Protein AF-0000000081377589 (afdb_homodimer)

Solvent-accessible surface area (backbone atoms only — not comparable to full-atom values): 26697 Å² total; per-residue (Å²): 128,76,52,62,68,50,39,53,47,36,34,73,75,68,68,47,82,80,64,50,75,42,53,38,60,86,53,81,83,32,74,65,50,50,52,49,52,52,48,37,73,72,57,66,43,64,40,82,42,102,36,63,66,48,84,96,34,46,36,56,47,52,47,50,46,39,34,53,46,57,73,75,43,95,51,70,62,49,71,51,65,42,92,39,46,50,68,24,62,34,55,42,48,47,54,52,51,74,48,65,85,53,66,35,34,43,36,19,30,60,44,50,51,73,42,40,54,54,81,85,44,97,64,32,26,92,64,28,62,50,38,32,30,81,84,17,26,32,50,46,23,37,46,68,52,34,36,36,26,21,41,61,44,35,46,48,46,38,74,44,46,91,43,50,34,72,49,70,43,44,35,57,24,56,30,32,62,42,68,16,34,60,55,42,75,38,72,40,64,45,45,56,32,42,55,92,38,94,82,26,51,41,52,31,35,72,70,70,42,67,46,26,21,43,25,24,76,91,64,69,16,39,70,65,31,91,75,38,47,64,59,48,44,72,52,34,42,71,56,91,60,39,52,73,67,55,85,112,127,74,54,62,68,50,39,53,47,35,34,72,75,69,69,46,83,78,63,50,73,42,53,37,61,86,53,82,83,32,74,64,49,49,51,50,51,54,48,37,73,72,60,66,44,63,40,81,42,102,36,63,66,48,82,97,35,46,35,57,47,51,46,51,46,38,32,52,48,56,72,72,43,94,51,70,61,50,70,51,66,41,92,40,46,51,67,24,62,34,54,42,49,48,56,52,53,73,48,66,84,52,65,34,33,42,34,17,28,60,45,50,53,73,42,38,53,53,82,86,45,96,63,32,26,92,66,28,60,50,36,32,31,80,84,17,26,31,51,46,24,38,46,69,53,34,37,38,28,21,40,63,45,34,44,49,46,39,74,44,45,92,46,50,34,70,49,70,43,44,37,58,22,55,29,32,62,41,69,16,34,61,54,42,76,40,71,40,63,44,43,57,32,41,56,90,38,92,81,28,49,40,53,29,34,73,70,69,47,65,46,26,19,42,26,23,77,90,63,69,17,38,70,65,30,91,76,38,47,64,58,50,43,72,50,35,42,70,57,91,59,38,53,73,69,55,85,111

Nearest PDB structures (foldseek):
  7jhm-assembly2_B  TM=7.460E-01  e=6.209E-10  Homo sapiens
  7jhn-assembly1_A  TM=7.209E-01  e=1.309E-09  Homo sapiens
  6wmn-assembly1_A  TM=7.840E-01  e=8.449E-09  Homo sapiens
  7jho-assembly2_B  TM=7.139E-01  e=2.291E-09  Homo sapiens
  6wmn-assembly1_B  TM=7.165E-01  e=4.008E-09  Homo sapiens

Radius of gyration: 27.01 Å; Cα contacts (8 Å, |Δi|>4): 886; chains: 2; bounding box: 54×80×61 Å

pLDDT: mean 89.92, std 9.1, range [55.53, 98.81]

Structure (mmCIF, N/CA/C/O backbone):
data_AF-0000000081377589-model_v1
#
loop_
_entity.id
_entity.type
_entity.pdbx_description
1 polymer Hexosyltransferase
#
loop_
_atom_site.group_PDB
_atom_site.id
_atom_site.type_symbol
_atom_site.label_atom_id
_atom_site.label_alt_id
_atom_site.label_comp_id
_atom_site.label_asym_id
_atom_site.label_entity_id
_atom_site.label_seq_id
_atom_site.pdbx_PDB_ins_code
_atom_site.Cartn_x
_atom_site.Cartn_y
_atom_site.Cartn_z
_atom_site.occupancy
_atom_site.B_iso_or_equiv
_atom_site.auth_seq_id
_atom_site.auth_comp_id
_atom_site.auth_asym_id
_atom_site.auth_atom_id
_atom_site.pdbx_PDB_model_num
ATOM 1 N N . MET A 1 1 ? -2.805 32.844 13.609 1 73.12 1 MET A N 1
ATOM 2 C CA . MET A 1 1 ? -3.02 32.562 12.188 1 73.12 1 MET A CA 1
ATOM 3 C C . MET A 1 1 ? -3.439 33.812 11.445 1 73.12 1 MET A C 1
ATOM 5 O O . MET A 1 1 ? -4.215 34.625 11.961 1 73.12 1 MET A O 1
ATOM 9 N N . PRO A 1 2 ? -2.707 34.125 10.359 1 75.12 2 PRO A N 1
ATOM 10 C CA . PRO A 1 2 ? -3.193 35.281 9.562 1 75.12 2 PRO A CA 1
ATOM 11 C C . PRO A 1 2 ? -4.672 35.156 9.203 1 75.12 2 PRO A C 1
ATOM 13 O O . PRO A 1 2 ? -5.184 34.031 9.062 1 75.12 2 PRO A O 1
ATOM 16 N N . GLN A 1 3 ? -5.391 36.281 9.195 1 77.44 3 GLN A N 1
ATOM 17 C CA . GLN A 1 3 ? -6.801 36.312 8.828 1 77.44 3 GLN A CA 1
ATOM 18 C C . GLN A 1 3 ? -7.09 37.406 7.816 1 77.44 3 GLN A C 1
ATOM 20 O O . GLN A 1 3 ? -6.285 38.312 7.641 1 77.44 3 GLN A O 1
ATOM 25 N N . GLY A 1 4 ? -8.172 37.25 7.137 1 80.25 4 GLY A N 1
ATOM 26 C CA . GLY A 1 4 ? -8.617 38.312 6.23 1 80.25 4 GLY A CA 1
ATOM 27 C C . GLY A 1 4 ? -7.551 38.719 5.234 1 80.25 4 GLY A C 1
ATOM 28 O O . GLY A 1 4 ? -7.027 37.906 4.488 1 80.25 4 GLY A O 1
ATOM 29 N N . ASP A 1 5 ? -7.211 39.938 5.383 1 83.88 5 ASP A N 1
ATOM 30 C CA . ASP A 1 5 ? -6.273 40.531 4.434 1 83.88 5 ASP A CA 1
ATOM 31 C C . ASP A 1 5 ? -4.898 39.875 4.535 1 83.88 5 ASP A C 1
ATOM 33 O O . ASP A 1 5 ? -4.195 39.75 3.531 1 83.88 5 ASP A O 1
ATOM 37 N N . ALA A 1 6 ? -4.547 39.5 5.699 1 85.19 6 ALA A N 1
ATOM 38 C CA . ALA A 1 6 ? -3.248 38.844 5.902 1 85.19 6 ALA A CA 1
ATOM 39 C C . ALA A 1 6 ? -3.18 37.5 5.199 1 85.19 6 ALA A C 1
ATOM 41 O O . ALA A 1 6 ? -2.129 37.125 4.688 1 85.19 6 ALA A O 1
ATOM 42 N N . LEU A 1 7 ? -4.293 36.812 5.137 1 89.38 7 LEU A N 1
ATOM 43 C CA . LEU A 1 7 ? -4.355 35.531 4.445 1 89.38 7 LEU A CA 1
ATOM 44 C C . LEU A 1 7 ? -4.191 35.719 2.939 1 89.38 7 LEU A C 1
ATOM 46 O O . LEU A 1 7 ? -3.477 34.938 2.289 1 89.38 7 LEU A O 1
ATOM 50 N N . GLN A 1 8 ? -4.836 36.688 2.438 1 89.44 8 GLN A N 1
ATOM 51 C CA . GLN A 1 8 ? -4.723 37 1.015 1 89.44 8 GLN A CA 1
ATOM 52 C C . GLN A 1 8 ? -3.301 37.406 0.648 1 89.44 8 GLN A C 1
ATOM 54 O O . GLN A 1 8 ? -2.791 37.031 -0.406 1 89.44 8 GLN A O 1
ATOM 59 N N . LYS A 1 9 ? -2.762 38.25 1.524 1 90.25 9 LYS A N 1
ATOM 60 C CA . LYS A 1 9 ? -1.383 38.656 1.308 1 90.25 9 LYS A CA 1
ATOM 61 C C . LYS A 1 9 ? -0.431 37.469 1.309 1 90.25 9 LYS A C 1
ATOM 63 O O . LYS A 1 9 ? 0.491 37.406 0.493 1 90.25 9 LYS A O 1
ATOM 68 N N . LEU A 1 10 ? -0.621 36.531 2.219 1 91.5 10 LEU A N 1
ATOM 69 C CA . LEU A 1 10 ? 0.179 35.312 2.295 1 91.5 10 LEU A CA 1
ATOM 70 C C . LEU A 1 10 ? 0.095 34.531 0.991 1 91.5 10 LEU A C 1
ATOM 72 O O . LEU A 1 10 ? 1.111 34.031 0.483 1 91.5 10 LEU A O 1
ATOM 76 N N . GLU A 1 11 ? -1.062 34.406 0.425 1 92.38 11 GLU A N 1
ATOM 77 C CA . GLU A 1 11 ? -1.281 33.688 -0.829 1 92.38 11 GLU A CA 1
ATOM 78 C C . GLU A 1 11 ? -0.577 34.375 -1.99 1 92.38 11 GLU A C 1
ATOM 80 O O . GLU A 1 11 ? 0.111 33.719 -2.783 1 92.38 11 GLU A O 1
ATOM 85 N N . HIS A 1 12 ? -0.635 35.656 -2.047 1 91.94 12 HIS A N 1
ATOM 86 C CA . HIS A 1 12 ? -0.124 36.406 -3.182 1 91.94 12 HIS A CA 1
ATOM 87 C C . HIS A 1 12 ? 1.391 36.562 -3.102 1 91.94 12 HIS A C 1
ATOM 89 O O . HIS A 1 12 ? 2.086 36.469 -4.113 1 91.94 12 HIS A O 1
ATOM 95 N N . GLU A 1 13 ? 1.855 36.812 -1.9 1 90.5 13 GLU A N 1
ATOM 96 C CA . GLU A 1 13 ? 3.268 37.156 -1.766 1 90.5 13 GLU A CA 1
ATOM 97 C C . GLU A 1 13 ? 4.117 35.906 -1.509 1 90.5 13 GLU A C 1
ATOM 99 O O . GLU A 1 13 ? 5.285 35.844 -1.9 1 90.5 13 GLU A O 1
ATOM 104 N N . LYS A 1 14 ? 3.549 34.938 -0.843 1 92 14 LYS A N 1
ATOM 105 C CA . LYS A 1 14 ? 4.371 33.812 -0.405 1 92 14 LYS A CA 1
ATOM 106 C C . LYS A 1 14 ? 3.91 32.5 -1.055 1 92 14 LYS A C 1
ATOM 108 O O . LYS A 1 14 ? 4.594 31.484 -0.958 1 92 14 LYS A O 1
ATOM 113 N N . GLY A 1 15 ? 2.727 32.5 -1.699 1 92.88 15 GLY A N 1
ATOM 114 C CA . GLY A 1 15 ? 2.211 31.297 -2.324 1 92.88 15 GLY A CA 1
ATOM 115 C C . GLY A 1 15 ? 1.724 30.266 -1.321 1 92.88 15 GLY A C 1
ATOM 116 O O . GLY A 1 15 ? 1.8 29.062 -1.573 1 92.88 15 GLY A O 1
ATOM 117 N N . ILE A 1 16 ? 1.358 30.719 -0.161 1 94.94 16 ILE A N 1
ATOM 118 C CA . ILE A 1 16 ? 0.86 29.828 0.888 1 94.94 16 ILE A CA 1
ATOM 119 C C . ILE A 1 16 ? -0.647 30.016 1.047 1 94.94 16 ILE A C 1
ATOM 121 O O . ILE A 1 16 ? -1.115 31.125 1.325 1 94.94 16 ILE A O 1
ATOM 125 N N . VAL A 1 17 ? -1.394 29 0.816 1 95.62 17 VAL A N 1
ATOM 126 C CA . VAL A 1 17 ? -2.844 29.016 0.984 1 95.62 17 VAL A CA 1
ATOM 127 C C . VAL A 1 17 ? -3.227 28.234 2.238 1 95.62 17 VAL A C 1
ATOM 129 O O . VAL A 1 17 ? -2.807 27.094 2.414 1 95.62 17 VAL A O 1
ATOM 132 N N . ILE A 1 18 ? -3.965 28.812 3.16 1 95.69 18 ILE A N 1
ATOM 133 C CA . ILE A 1 18 ? -4.434 28.172 4.383 1 95.69 18 ILE A CA 1
ATOM 134 C C . ILE A 1 18 ? -5.961 28.172 4.41 1 95.69 18 ILE A C 1
ATOM 136 O O . ILE A 1 18 ? -6.594 29.203 4.215 1 95.69 18 ILE A O 1
ATOM 140 N N . ARG A 1 19 ? -6.531 27.031 4.559 1 95.75 19 ARG A N 1
ATOM 141 C CA . ARG A 1 19 ? -7.98 26.906 4.664 1 95.75 19 ARG A CA 1
ATOM 142 C C . ARG A 1 19 ? -8.367 25.906 5.762 1 95.75 19 ARG A C 1
ATOM 144 O O . ARG A 1 19 ? -7.648 24.938 6 1 95.75 19 ARG A O 1
ATOM 151 N N . PHE A 1 20 ? -9.484 26.188 6.438 1 94.75 20 PHE A N 1
ATOM 152 C CA . PHE A 1 20 ? -10.117 25.203 7.297 1 94.75 20 PHE A CA 1
ATOM 153 C C . PHE A 1 20 ? -11 24.266 6.48 1 94.75 20 PHE A C 1
ATOM 155 O O . PHE A 1 20 ? -11.906 24.719 5.777 1 94.75 20 PHE A O 1
ATOM 162 N N . MET A 1 21 ? -10.719 23 6.512 1 94 21 MET A N 1
ATOM 163 C CA . MET A 1 21 ? -11.516 22.047 5.734 1 94 21 MET A CA 1
ATOM 164 C C . MET A 1 21 ? -12.688 21.516 6.559 1 94 21 MET A C 1
ATOM 166 O O . MET A 1 21 ? -12.508 21.125 7.711 1 94 21 MET A O 1
ATOM 170 N N . ILE A 1 22 ? -13.859 21.578 5.984 1 91.75 22 ILE A N 1
ATOM 171 C CA . ILE A 1 22 ? -15.039 21.141 6.715 1 91.75 22 ILE A CA 1
ATOM 172 C C . ILE A 1 22 ? -16.062 20.562 5.742 1 91.75 22 ILE A C 1
ATOM 174 O O . ILE A 1 22 ? -16.234 21.078 4.637 1 91.75 22 ILE A O 1
ATOM 178 N N . GLY A 1 23 ? -16.609 19.453 6.133 1 90.25 23 GLY A N 1
ATOM 179 C CA . GLY A 1 23 ? -17.703 18.859 5.379 1 90.25 23 GLY A CA 1
ATOM 180 C C . GLY A 1 23 ? -19.062 19.406 5.762 1 90.25 23 GLY A C 1
ATOM 181 O O . GLY A 1 23 ? -19.188 20.594 6.098 1 90.25 23 GLY A O 1
ATOM 182 N N . HIS A 1 24 ? -20.109 18.625 5.535 1 86.94 24 HIS A N 1
ATOM 183 C CA . HIS A 1 24 ? -21.453 19.047 5.887 1 86.94 24 HIS A CA 1
ATOM 184 C C . HIS A 1 24 ? -22.141 18.031 6.789 1 86.94 24 HIS A C 1
ATOM 186 O O . HIS A 1 24 ? -21.625 16.906 6.965 1 86.94 24 HIS A O 1
ATOM 192 N N . SER A 1 25 ? -23.125 18.5 7.445 1 83.62 25 SER A N 1
ATOM 193 C CA . SER A 1 25 ? -23.875 17.609 8.32 1 83.62 25 SER A CA 1
ATOM 194 C C . SER A 1 25 ? -24.703 16.625 7.508 1 83.62 25 SER A C 1
ATOM 196 O O . SER A 1 25 ? -24.875 16.781 6.301 1 83.62 25 SER A O 1
ATOM 198 N N . ALA A 1 26 ? -25.094 15.508 8.18 1 79.44 26 ALA A N 1
ATOM 199 C CA . ALA A 1 26 ? -25.922 14.484 7.535 1 79.44 26 ALA A CA 1
ATOM 200 C C . ALA A 1 26 ? -27.266 15.055 7.113 1 79.44 26 ALA A C 1
ATOM 202 O O . ALA A 1 26 ? -27.844 14.641 6.098 1 79.44 26 ALA A O 1
ATOM 203 N N . ILE A 1 27 ? -27.75 16.016 7.965 1 78.31 27 ILE A N 1
ATOM 204 C CA . ILE A 1 27 ? -29.016 16.656 7.668 1 78.31 27 ILE A CA 1
ATOM 205 C C . ILE A 1 27 ? -28.781 17.969 6.934 1 78.31 27 ILE A C 1
ATOM 207 O O . ILE A 1 27 ? -28.062 18.844 7.434 1 78.31 27 ILE A O 1
ATOM 211 N N . SER A 1 28 ? -29.328 17.969 5.801 1 76.38 28 SER A N 1
ATOM 212 C CA . SER A 1 28 ? -29.172 19.172 4.988 1 76.38 28 SER A CA 1
ATOM 213 C C . SER A 1 28 ? -29.766 20.391 5.68 1 76.38 28 SER A C 1
ATOM 215 O O . SER A 1 28 ? -30.844 20.312 6.27 1 76.38 28 SER A O 1
ATOM 217 N N . ASN A 1 29 ? -29.031 21.547 5.688 1 79.19 29 ASN A N 1
ATOM 218 C CA . ASN A 1 29 ? -29.453 22.859 6.172 1 79.19 29 ASN A CA 1
ATOM 219 C C . ASN A 1 29 ? -29.703 22.844 7.676 1 79.19 29 ASN A C 1
ATOM 221 O O . ASN A 1 29 ? -30.656 23.469 8.156 1 79.19 29 ASN A O 1
ATOM 225 N N . SER A 1 30 ? -28.922 22.109 8.25 1 83 30 SER A N 1
ATOM 226 C CA . SER A 1 30 ? -28.984 22.094 9.703 1 83 30 SER A CA 1
ATOM 227 C C . SER A 1 30 ? -28.562 23.438 10.297 1 83 30 SER A C 1
ATOM 229 O O . SER A 1 30 ? -28.078 24.312 9.57 1 83 30 SER A O 1
ATOM 231 N N . ILE A 1 31 ? -28.875 23.641 11.578 1 83.88 31 ILE A N 1
ATOM 232 C CA . ILE A 1 31 ? -28.453 24.844 12.289 1 83.88 31 ILE A CA 1
ATOM 233 C C . ILE A 1 31 ? -26.938 25 12.188 1 83.88 31 ILE A C 1
ATOM 235 O O . ILE A 1 31 ? -26.438 26.109 12.016 1 83.88 31 ILE A O 1
ATOM 239 N N . LEU A 1 32 ? -26.312 23.906 12.25 1 83.81 32 LEU A N 1
ATOM 240 C CA . LEU A 1 32 ? -24.859 23.938 12.164 1 83.81 32 LEU A CA 1
ATOM 241 C C . LEU A 1 32 ? -24.406 24.375 10.773 1 83.81 32 LEU A C 1
ATOM 243 O O . LEU A 1 32 ? -23.469 25.172 10.641 1 83.81 32 LEU A O 1
ATOM 247 N N . ASP A 1 33 ? -24.984 23.859 9.82 1 87 33 ASP A N 1
ATOM 248 C CA . ASP A 1 33 ? -24.641 24.25 8.453 1 87 33 ASP A CA 1
ATOM 249 C C . ASP A 1 33 ? -24.875 25.734 8.219 1 87 33 ASP A C 1
ATOM 251 O O . ASP A 1 33 ? -24.078 26.406 7.562 1 87 33 ASP A O 1
ATOM 255 N N . ARG A 1 34 ? -25.906 26.188 8.766 1 87.5 34 ARG A N 1
ATOM 256 C CA . ARG A 1 34 ? -26.219 27.609 8.625 1 87.5 34 ARG A CA 1
ATOM 257 C C . ARG A 1 34 ? -25.188 28.469 9.352 1 87.5 34 ARG A C 1
ATOM 259 O O . ARG A 1 34 ? -24.797 29.531 8.867 1 87.5 34 ARG A O 1
ATOM 266 N N . ALA A 1 35 ? -24.797 28.031 10.531 1 89.56 35 ALA A N 1
ATOM 267 C CA . ALA A 1 35 ? -23.766 28.719 11.266 1 89.56 35 ALA A CA 1
ATOM 268 C C . ALA A 1 35 ? -22.453 28.75 10.477 1 89.56 35 ALA A C 1
ATOM 270 O O . ALA A 1 35 ? -21.75 29.766 10.461 1 89.56 35 ALA A O 1
ATOM 271 N N . ILE A 1 36 ? -22.109 27.688 9.891 1 89.69 36 ILE A N 1
ATOM 272 C CA . ILE A 1 36 ? -20.906 27.578 9.086 1 89.69 36 ILE A CA 1
ATOM 273 C C . ILE A 1 36 ? -21 28.516 7.879 1 89.69 36 ILE A C 1
ATOM 275 O O . ILE A 1 36 ? -20.047 29.188 7.52 1 89.69 36 ILE A O 1
ATOM 279 N N . ASP A 1 37 ? -22.203 28.531 7.273 1 90.25 37 ASP A N 1
ATOM 280 C CA . ASP A 1 37 ? -22.422 29.453 6.148 1 90.25 37 ASP A CA 1
ATOM 281 C C . ASP A 1 37 ? -22.188 30.891 6.562 1 90.25 37 ASP A C 1
ATOM 283 O O . ASP A 1 37 ? -21.578 31.672 5.82 1 90.25 37 ASP A O 1
ATOM 287 N N . SER A 1 38 ? -22.703 31.219 7.684 1 91.69 38 SER A N 1
ATOM 288 C CA . SER A 1 38 ? -22.531 32.594 8.195 1 91.69 38 SER A CA 1
ATOM 289 C C . SER A 1 38 ? -21.062 32.875 8.453 1 91.69 38 SER A C 1
ATOM 291 O O . SER A 1 38 ? -20.594 33.969 8.117 1 91.69 38 SER A O 1
ATOM 293 N N . GLU A 1 39 ? -20.375 31.953 9.055 1 90.38 39 GLU A N 1
ATOM 294 C CA . GLU A 1 39 ? -18.953 32.125 9.312 1 90.38 39 GLU A CA 1
ATOM 295 C C . GLU A 1 39 ? -18.156 32.25 8.016 1 90.38 39 GLU A C 1
ATOM 297 O O . GLU A 1 39 ? -17.234 33.062 7.918 1 90.38 39 GLU A O 1
ATOM 302 N N . GLU A 1 40 ? -18.516 31.453 7.102 1 89.5 40 GLU A N 1
ATOM 303 C CA . GLU A 1 40 ? -17.859 31.516 5.801 1 89.5 40 GLU A CA 1
ATOM 304 C C . GLU A 1 40 ? -18.047 32.875 5.141 1 89.5 40 GLU A C 1
ATOM 306 O O . GLU A 1 40 ? -17.109 33.406 4.531 1 89.5 40 GLU A O 1
ATOM 311 N N . ALA A 1 41 ? -19.219 33.406 5.262 1 89.94 41 ALA A N 1
ATOM 312 C CA . ALA A 1 41 ? -19.5 34.719 4.684 1 89.94 41 ALA A CA 1
ATOM 313 C C . ALA A 1 41 ? -18.656 35.812 5.348 1 89.94 41 ALA A C 1
ATOM 315 O O . ALA A 1 41 ? -18.281 36.781 4.699 1 89.94 41 ALA A O 1
ATOM 316 N N . GLN A 1 42 ? -18.344 35.562 6.551 1 89.38 42 GLN A N 1
ATOM 317 C CA . GLN A 1 42 ? -17.594 36.562 7.324 1 89.38 42 GLN A CA 1
ATOM 318 C C . GLN A 1 42 ? -16.094 36.438 7.059 1 89.38 42 GLN A C 1
ATOM 320 O O . GLN A 1 42 ? -15.414 37.469 6.887 1 89.38 42 GLN A O 1
ATOM 325 N N . HIS A 1 43 ? -15.547 35.219 7.031 1 87.94 43 HIS A N 1
ATOM 326 C CA . HIS A 1 43 ? -14.102 35.062 7.051 1 87.94 43 HIS A CA 1
ATOM 327 C C . HIS A 1 43 ? -13.594 34.531 5.707 1 87.94 43 HIS A C 1
ATOM 329 O O . HIS A 1 43 ? -12.43 34.781 5.348 1 87.94 43 HIS A O 1
ATOM 335 N N . ASN A 1 44 ? -14.398 33.656 4.938 1 89.12 44 ASN A N 1
ATOM 336 C CA . ASN A 1 44 ? -14.078 33.094 3.623 1 89.12 44 ASN A CA 1
ATOM 337 C C . ASN A 1 44 ? -12.781 32.312 3.646 1 89.12 44 ASN A C 1
ATOM 339 O O . ASN A 1 44 ? -11.906 32.5 2.801 1 89.12 44 ASN A O 1
ATOM 343 N N . ASP A 1 45 ? -12.586 31.562 4.66 1 91.75 45 ASP A N 1
ATOM 344 C CA . ASP A 1 45 ? -11.344 30.812 4.793 1 91.75 45 ASP A CA 1
ATOM 345 C C . ASP A 1 45 ? -11.609 29.312 4.941 1 91.75 45 ASP A C 1
ATOM 347 O O . ASP A 1 45 ? -10.766 28.562 5.441 1 91.75 45 ASP A O 1
ATOM 351 N N . PHE A 1 46 ? -12.805 28.938 4.477 1 92.44 46 PHE A N 1
ATOM 352 C CA . PHE A 1 46 ? -13.141 27.516 4.516 1 92.44 46 PHE A CA 1
ATOM 353 C C . PHE A 1 46 ? -12.844 26.844 3.176 1 92.44 46 PHE A C 1
ATOM 355 O O . PHE A 1 46 ? -12.898 27.5 2.131 1 92.44 46 PHE A O 1
ATOM 362 N N . LEU A 1 47 ? -12.484 25.609 3.191 1 94.5 47 LEU A N 1
ATOM 363 C CA . LEU A 1 47 ? -12.594 24.656 2.092 1 94.5 47 LEU A CA 1
ATOM 364 C C . LEU A 1 47 ? -13.727 23.672 2.338 1 94.5 47 LEU A C 1
ATOM 366 O O . LEU A 1 47 ? -13.594 22.75 3.148 1 94.5 47 LEU A O 1
ATOM 370 N N . ARG A 1 48 ? -14.828 23.906 1.644 1 92.31 48 ARG A N 1
ATOM 371 C CA . ARG A 1 48 ? -16 23.047 1.833 1 92.31 48 ARG A CA 1
ATOM 372 C C . ARG A 1 48 ? -15.844 21.75 1.062 1 92.31 48 ARG A C 1
ATOM 374 O O . ARG A 1 48 ? -15.547 21.75 -0.134 1 92.31 48 ARG A O 1
ATOM 381 N N . LEU A 1 49 ? -15.977 20.672 1.769 1 92.88 49 LEU A N 1
ATOM 382 C CA . LEU A 1 49 ? -15.859 19.359 1.167 1 92.88 49 LEU A CA 1
ATOM 383 C C . LEU A 1 49 ? -17.234 18.703 1.002 1 92.88 49 LEU A C 1
ATOM 385 O O . LEU A 1 49 ? -18.094 18.859 1.864 1 92.88 49 LEU A O 1
ATOM 389 N N . GLU A 1 50 ? -17.406 18.031 -0.098 1 88.06 50 GLU A N 1
ATOM 390 C CA . GLU A 1 50 ? -18.594 17.188 -0.25 1 88.06 50 GLU A CA 1
ATOM 391 C C . GLU A 1 50 ? -18.469 15.898 0.558 1 88.06 50 GLU A C 1
ATOM 393 O O . GLU A 1 50 ? -18.219 14.828 -0.003 1 88.06 50 GLU A O 1
ATOM 398 N N . HIS A 1 51 ? -18.531 16.078 1.807 1 88.69 51 HIS A N 1
ATOM 399 C CA . HIS A 1 51 ? -18.328 15.016 2.785 1 88.69 51 HIS A CA 1
ATOM 400 C C . HIS A 1 51 ? -19.25 15.203 3.992 1 88.69 51 HIS A C 1
ATOM 402 O O . HIS A 1 51 ? -19.344 16.297 4.539 1 88.69 51 HIS A O 1
ATOM 408 N N . VAL A 1 52 ? -19.938 14.156 4.293 1 83.44 52 VAL A N 1
ATOM 409 C CA . VAL A 1 52 ? -20.734 14.195 5.523 1 83.44 52 VAL A CA 1
ATOM 410 C C . VAL A 1 52 ? -19.812 13.945 6.723 1 83.44 52 VAL A C 1
ATOM 412 O O . VAL A 1 52 ? -19.141 12.914 6.797 1 83.44 52 VAL A O 1
ATOM 415 N N . GLU A 1 53 ? -19.812 14.859 7.648 1 82.81 53 GLU A N 1
ATOM 416 C CA . GLU A 1 53 ? -18.906 14.789 8.789 1 82.81 53 GLU A CA 1
ATOM 417 C C . GLU A 1 53 ? -19.25 13.625 9.711 1 82.81 53 GLU A C 1
ATOM 419 O O . GLU A 1 53 ? -20.438 13.328 9.906 1 82.81 53 GLU A O 1
ATOM 424 N N . GLY A 1 54 ? -18.297 12.859 10.219 1 74.5 54 GLY A N 1
ATOM 425 C CA . GLY A 1 54 ? -18.344 11.75 11.156 1 74.5 54 GLY A CA 1
ATOM 426 C C . GLY A 1 54 ? -16.984 11.172 11.461 1 74.5 54 GLY A C 1
ATOM 427 O O . GLY A 1 54 ? -16.094 11.164 10.609 1 74.5 54 GLY A O 1
ATOM 428 N N . TYR A 1 55 ? -16.828 10.945 12.75 1 63.03 55 TYR A N 1
ATOM 429 C CA . TYR A 1 55 ? -15.5 10.492 13.141 1 63.03 55 TYR A CA 1
ATOM 430 C C . TYR A 1 55 ? -15.102 9.234 12.375 1 63.03 55 TYR A C 1
ATOM 432 O O . TYR A 1 55 ? -13.945 9.086 11.969 1 63.03 55 TYR A O 1
ATOM 440 N N . HIS A 1 56 ? -15.977 8.312 12.188 1 67 56 HIS A N 1
ATOM 441 C CA . HIS A 1 56 ? -15.617 7.062 11.516 1 67 56 HIS A CA 1
ATOM 442 C C . HIS A 1 56 ? -15.469 7.27 10.008 1 67 56 HIS A C 1
ATOM 444 O O . HIS A 1 56 ? -15.188 6.324 9.273 1 67 56 HIS A O 1
ATOM 450 N N . GLU A 1 57 ? -15.375 8.625 9.703 1 78.38 57 GLU A N 1
ATOM 451 C CA . GLU A 1 57 ? -15.305 8.93 8.281 1 78.38 57 GLU A CA 1
ATOM 452 C C . GLU A 1 57 ? -14.062 9.758 7.953 1 78.38 57 GLU A C 1
ATOM 454 O O . GLU A 1 57 ? -13.984 10.375 6.891 1 78.38 57 GLU A O 1
ATOM 459 N N . LEU A 1 58 ? -13.117 9.656 8.883 1 86 58 LEU A N 1
ATOM 460 C CA . LEU A 1 58 ? -11.961 10.539 8.742 1 86 58 LEU A CA 1
ATOM 461 C C . LEU A 1 58 ? -11.148 10.172 7.504 1 86 58 LEU A C 1
ATOM 463 O O . LEU A 1 58 ? -10.68 11.055 6.777 1 86 58 LEU A O 1
ATOM 467 N N . SER A 1 59 ? -10.93 8.875 7.336 1 89.81 59 SER A N 1
ATOM 468 C CA . SER A 1 59 ? -10.172 8.445 6.168 1 89.81 59 SER A CA 1
ATOM 469 C C . SER A 1 59 ? -10.859 8.875 4.875 1 89.81 59 SER A C 1
ATOM 471 O O . SER A 1 59 ? -10.188 9.266 3.912 1 89.81 59 SER A O 1
ATOM 473 N N . ALA A 1 60 ? -12.156 8.828 4.891 1 91.88 60 ALA A N 1
ATOM 474 C CA . ALA A 1 60 ? -12.914 9.289 3.73 1 91.88 60 ALA A CA 1
ATOM 475 C C . ALA A 1 60 ? -12.75 10.789 3.525 1 91.88 60 ALA A C 1
ATOM 477 O O . ALA A 1 60 ? -12.586 11.258 2.395 1 91.88 60 ALA A O 1
ATOM 478 N N . LYS A 1 61 ? -12.805 11.5 4.59 1 93.25 61 LYS A N 1
ATOM 479 C CA . LYS A 1 61 ? -12.609 12.945 4.535 1 93.25 61 LYS A CA 1
ATOM 480 C C . LYS A 1 61 ? -11.234 13.297 3.979 1 93.25 61 LYS A C 1
ATOM 482 O O . LYS A 1 61 ? -11.094 14.234 3.186 1 93.25 61 LYS A O 1
ATOM 487 N N . THR A 1 62 ? -10.219 12.555 4.426 1 94.81 62 THR A N 1
ATOM 488 C CA . THR A 1 62 ? -8.844 12.781 3.975 1 94.81 62 THR A CA 1
ATOM 489 C C . THR A 1 62 ? -8.734 12.586 2.465 1 94.81 62 THR A C 1
ATOM 491 O O . THR A 1 62 ? -8.133 13.406 1.771 1 94.81 62 THR A O 1
ATOM 494 N N . LYS A 1 63 ? -9.328 11.539 1.932 1 94.56 63 LYS A N 1
ATOM 495 C CA . LYS A 1 63 ? -9.352 11.305 0.491 1 94.56 63 LYS A CA 1
ATOM 496 C C . LYS A 1 63 ? -9.953 12.492 -0.252 1 94.56 63 LYS A C 1
ATOM 498 O O . LYS A 1 63 ? -9.375 12.984 -1.222 1 94.56 63 LYS A O 1
ATOM 503 N N . ILE A 1 64 ? -11.078 12.938 0.222 1 94.56 64 ILE A N 1
ATOM 504 C CA . ILE A 1 64 ? -11.828 14 -0.437 1 94.56 64 ILE A CA 1
ATOM 505 C C . ILE A 1 64 ? -11.055 15.32 -0.327 1 94.56 64 ILE A C 1
ATOM 507 O O . ILE A 1 64 ? -11.055 16.125 -1.26 1 94.56 64 ILE A O 1
ATOM 511 N N . PHE A 1 65 ? -10.445 15.492 0.784 1 96 65 PHE A N 1
ATOM 512 C CA . PHE A 1 65 ? -9.641 16.688 0.979 1 96 65 PHE A CA 1
ATOM 513 C C . PHE A 1 65 ? -8.57 16.812 -0.099 1 96 65 PHE A C 1
ATOM 515 O O . PHE A 1 65 ? -8.5 17.812 -0.806 1 96 65 PHE A O 1
ATOM 522 N N . PHE A 1 66 ? -7.738 15.773 -0.252 1 97.56 66 PHE A N 1
ATOM 523 C CA . PHE A 1 66 ? -6.633 15.859 -1.196 1 97.56 66 PHE A CA 1
ATOM 524 C C . PHE A 1 66 ? -7.148 15.961 -2.627 1 97.56 66 PHE A C 1
ATOM 526 O O . PHE A 1 66 ? -6.598 16.703 -3.441 1 97.56 66 PHE A O 1
ATOM 533 N N . ALA A 1 67 ? -8.18 15.242 -2.928 1 96 67 ALA A N 1
ATOM 534 C CA . ALA A 1 67 ? -8.75 15.336 -4.266 1 96 67 ALA A CA 1
ATOM 535 C C . ALA A 1 67 ? -9.25 16.75 -4.555 1 96 67 ALA A C 1
ATOM 537 O O . ALA A 1 67 ? -9 17.297 -5.633 1 96 67 ALA A O 1
ATOM 538 N N . THR A 1 68 ? -9.922 17.375 -3.566 1 97.12 68 THR A N 1
ATOM 539 C CA . THR A 1 68 ? -10.461 18.719 -3.727 1 97.12 68 THR A CA 1
ATOM 540 C C . THR A 1 68 ? -9.328 19.75 -3.814 1 97.12 68 THR A C 1
ATOM 542 O O . THR A 1 68 ? -9.352 20.625 -4.672 1 97.12 68 THR A O 1
ATOM 545 N N . ALA A 1 69 ? -8.328 19.609 -2.955 1 97.69 69 ALA A N 1
ATOM 546 C CA . ALA A 1 69 ? -7.215 20.547 -2.898 1 97.69 69 ALA A CA 1
ATOM 547 C C . ALA A 1 69 ? -6.422 20.547 -4.199 1 97.69 69 ALA A C 1
ATOM 549 O O . ALA A 1 69 ? -6.086 21.594 -4.742 1 97.69 69 ALA A O 1
ATOM 550 N N . VAL A 1 70 ? -6.129 19.344 -4.746 1 97.56 70 VAL A N 1
ATOM 551 C CA . VAL A 1 70 ? -5.344 19.203 -5.969 1 97.56 70 VAL A CA 1
ATOM 552 C C . VAL A 1 70 ? -6.105 19.812 -7.145 1 97.56 70 VAL A C 1
ATOM 554 O O . VAL A 1 70 ? -5.5 20.375 -8.055 1 97.56 70 VAL A O 1
ATOM 557 N N . ALA A 1 71 ? -7.383 19.719 -7.102 1 96.94 71 ALA A N 1
ATOM 558 C CA . ALA A 1 71 ? -8.211 20.266 -8.172 1 96.94 71 ALA A CA 1
ATOM 559 C C . ALA A 1 71 ? -8.242 21.797 -8.102 1 96.94 71 ALA A C 1
ATOM 561 O O . ALA A 1 71 ? -8.375 22.453 -9.133 1 96.94 71 ALA A O 1
ATOM 562 N N . LYS A 1 72 ? -8.086 22.375 -6.98 1 97.12 72 LYS A N 1
ATOM 563 C CA . LYS A 1 72 ? -8.281 23.797 -6.785 1 97.12 72 LYS A CA 1
ATOM 564 C C . LYS A 1 72 ? -6.953 24.547 -6.891 1 97.12 72 LYS A C 1
ATOM 566 O O . LYS A 1 72 ? -6.914 25.688 -7.383 1 97.12 72 LYS A O 1
ATOM 571 N N . TRP A 1 73 ? -5.883 23.938 -6.367 1 97.19 73 TRP A N 1
ATOM 572 C CA . TRP A 1 73 ? -4.605 24.641 -6.297 1 97.19 73 TRP A CA 1
ATOM 573 C C . TRP A 1 73 ? -3.484 23.797 -6.895 1 97.19 73 TRP A C 1
ATOM 575 O O . TRP A 1 73 ? -3.445 22.578 -6.707 1 97.19 73 TRP A O 1
ATOM 585 N N . ASP A 1 74 ? -2.627 24.406 -7.625 1 96.94 74 ASP A N 1
ATOM 586 C CA . ASP A 1 74 ? -1.398 23.797 -8.117 1 96.94 74 ASP A CA 1
ATOM 587 C C . ASP A 1 74 ? -0.226 24.078 -7.188 1 96.94 74 ASP A C 1
ATOM 589 O O . ASP A 1 74 ? 0.608 24.938 -7.477 1 96.94 74 ASP A O 1
ATOM 593 N N . ALA 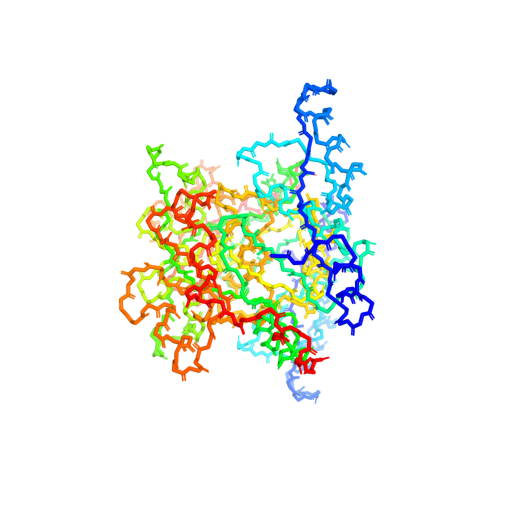A 1 75 ? -0.147 23.375 -6.105 1 97.12 75 ALA A N 1
ATOM 594 C CA . ALA A 1 75 ? 0.859 23.594 -5.07 1 97.12 75 ALA A CA 1
ATOM 595 C C . ALA A 1 75 ? 1.955 22.531 -5.133 1 97.12 75 ALA A C 1
ATOM 597 O O . ALA A 1 75 ? 1.744 21.438 -5.672 1 97.12 75 ALA A O 1
ATOM 598 N N . GLU A 1 76 ? 3.088 22.906 -4.645 1 97.31 76 GLU A N 1
ATOM 599 C CA . GLU A 1 76 ? 4.191 21.953 -4.559 1 97.31 76 GLU A CA 1
ATOM 600 C C . GLU A 1 76 ? 3.973 20.953 -3.428 1 97.31 76 GLU A C 1
ATOM 602 O O . GLU A 1 76 ? 4.348 19.781 -3.545 1 97.31 76 GLU A O 1
ATOM 607 N N . PHE A 1 77 ? 3.344 21.422 -2.385 1 98.44 77 PHE A N 1
ATOM 608 C CA . PHE A 1 77 ? 3.055 20.578 -1.229 1 98.44 77 PHE A CA 1
ATOM 609 C C . PHE A 1 77 ? 1.639 20.828 -0.721 1 98.44 77 PHE A C 1
ATOM 611 O O . PHE A 1 77 ? 1.133 21.938 -0.797 1 98.44 77 PHE A O 1
ATOM 618 N N . TYR A 1 78 ? 1.026 19.828 -0.248 1 98.62 78 TYR A N 1
ATOM 619 C CA . TYR A 1 78 ? -0.258 19.828 0.445 1 98.62 78 TYR A CA 1
ATOM 620 C C . TYR A 1 78 ? -0.108 19.344 1.878 1 98.62 78 TYR A C 1
ATOM 622 O O . TYR A 1 78 ? 0.427 18.25 2.113 1 98.62 78 TYR A O 1
ATOM 630 N N . VAL A 1 79 ? -0.55 20.125 2.811 1 98.5 79 VAL A N 1
ATOM 631 C CA . VAL A 1 79 ? -0.307 19.844 4.219 1 98.5 79 VAL A CA 1
ATOM 632 C C . VAL A 1 79 ? -1.638 19.703 4.957 1 98.5 79 VAL A C 1
ATOM 634 O O . VAL A 1 79 ? -2.533 20.531 4.793 1 98.5 79 VAL A O 1
ATOM 637 N N . LYS A 1 80 ? -1.807 18.641 5.637 1 98.12 80 LYS A N 1
ATOM 638 C CA . LYS A 1 80 ? -2.928 18.469 6.559 1 98.12 80 LYS A CA 1
ATOM 639 C C . LYS A 1 80 ? -2.496 18.719 8 1 98.12 80 LYS A C 1
ATOM 641 O O . LYS A 1 80 ? -1.477 18.188 8.445 1 98.12 80 LYS A O 1
ATOM 646 N N . VAL A 1 81 ? -3.215 19.531 8.68 1 96.94 81 VAL A N 1
ATOM 647 C CA . VAL A 1 81 ? -2.949 19.844 10.086 1 96.94 81 VAL A CA 1
ATOM 648 C C . VAL A 1 81 ? -4.242 19.734 10.891 1 96.94 81 VAL A C 1
ATOM 650 O O . VAL A 1 81 ? -5.297 20.203 10.453 1 96.94 81 VAL A O 1
ATOM 653 N N . ASP A 1 82 ? -4.172 19.078 12.031 1 94.5 82 ASP A N 1
ATOM 654 C CA . ASP A 1 82 ? -5.316 19.094 12.938 1 94.5 82 ASP A CA 1
ATOM 655 C C . ASP A 1 82 ? -5.551 20.5 13.5 1 94.5 82 ASP A C 1
ATOM 657 O O . ASP A 1 82 ? -4.605 21.266 13.672 1 94.5 82 ASP A O 1
ATOM 661 N N . ASP A 1 83 ? -6.758 20.797 13.852 1 91.69 83 ASP A N 1
ATOM 662 C CA . ASP A 1 83 ? -7.113 22.156 14.242 1 91.69 83 ASP A CA 1
ATOM 663 C C . ASP A 1 83 ? -6.648 22.453 15.664 1 91.69 83 ASP A C 1
ATOM 665 O O . ASP A 1 83 ? -6.723 23.594 16.125 1 91.69 83 ASP A O 1
ATOM 669 N N . ASP A 1 84 ? -6.164 21.484 16.422 1 93.19 84 ASP A N 1
ATOM 670 C CA . ASP A 1 84 ? -5.652 21.703 17.781 1 93.19 84 ASP A CA 1
ATOM 671 C C . ASP A 1 84 ? -4.141 21.5 17.828 1 93.19 84 ASP A C 1
ATOM 673 O O . ASP A 1 84 ? -3.609 20.984 18.812 1 93.19 84 ASP A O 1
ATOM 677 N N . VAL A 1 85 ? -3.463 21.828 16.781 1 94.06 85 VAL A N 1
ATOM 678 C CA . VAL A 1 85 ? -2.008 21.766 16.672 1 94.06 85 VAL A CA 1
ATOM 679 C C . VAL A 1 85 ? -1.443 23.172 16.422 1 94.06 85 VAL A C 1
ATOM 681 O O . VAL A 1 85 ? -1.988 23.922 15.625 1 94.06 85 VAL A O 1
ATOM 684 N N . HIS A 1 86 ? -0.439 23.594 17.188 1 92.38 86 HIS A N 1
ATOM 685 C CA . HIS A 1 86 ? 0.271 24.828 16.922 1 92.38 86 HIS A CA 1
ATOM 686 C C . HIS A 1 86 ? 1.306 24.656 15.812 1 92.38 86 HIS A C 1
ATOM 688 O O . HIS A 1 86 ? 2.09 23.703 15.836 1 92.38 86 HIS A O 1
ATOM 694 N N . VAL A 1 87 ? 1.319 25.5 14.82 1 93.62 87 VAL A N 1
ATOM 695 C CA . VAL A 1 87 ? 2.223 25.359 13.688 1 93.62 87 VAL A CA 1
ATOM 696 C C . VAL A 1 87 ? 2.984 26.672 13.469 1 93.62 87 VAL A C 1
ATOM 698 O O . VAL A 1 87 ? 2.391 27.75 13.484 1 93.62 87 VAL A O 1
ATOM 701 N N . ASN A 1 88 ? 4.297 26.562 13.383 1 91.69 88 ASN A N 1
ATOM 702 C CA . ASN A 1 88 ? 5.121 27.656 12.875 1 91.69 88 ASN A CA 1
ATOM 703 C C . ASN A 1 88 ? 5.242 27.609 11.352 1 91.69 88 ASN A C 1
ATOM 705 O O . ASN A 1 88 ? 6.062 26.875 10.812 1 91.69 88 ASN A O 1
ATOM 709 N N . LEU A 1 89 ? 4.457 28.453 10.703 1 92.56 89 LEU A N 1
ATOM 710 C CA . LEU A 1 89 ? 4.262 28.406 9.258 1 92.56 89 LEU A CA 1
ATOM 711 C C . LEU A 1 89 ? 5.562 28.719 8.523 1 92.56 89 LEU A C 1
ATOM 713 O O . LEU A 1 89 ? 5.859 28.109 7.492 1 92.56 89 LEU A O 1
ATOM 717 N N . GLY A 1 90 ? 6.277 29.703 9 1 90.38 90 GLY A N 1
ATOM 718 C CA . GLY A 1 90 ? 7.551 30.031 8.375 1 90.38 90 GLY A CA 1
ATOM 719 C C . GLY A 1 90 ? 8.523 28.875 8.359 1 90.38 90 GLY A C 1
ATOM 720 O O . GLY A 1 90 ? 9.125 28.562 7.324 1 90.38 90 GLY A O 1
ATOM 721 N N . MET A 1 91 ? 8.672 28.234 9.469 1 91.19 91 MET A N 1
ATOM 722 C CA . MET A 1 91 ? 9.57 27.094 9.586 1 91.19 91 MET A CA 1
ATOM 723 C C . MET A 1 91 ? 9.094 25.938 8.703 1 91.19 91 MET A C 1
ATOM 725 O O . MET A 1 91 ? 9.906 25.266 8.062 1 91.19 91 MET A O 1
ATOM 729 N N . LEU A 1 92 ? 7.781 25.688 8.695 1 94.75 92 LEU A N 1
ATOM 730 C CA . LEU A 1 92 ? 7.219 24.641 7.844 1 94.75 92 LEU A CA 1
ATOM 731 C C . LEU A 1 92 ? 7.539 24.906 6.379 1 94.75 92 LEU A C 1
ATOM 733 O O . LEU A 1 92 ? 8.047 24.016 5.684 1 94.75 92 LEU A O 1
ATOM 737 N N . ALA A 1 93 ? 7.27 26.125 5.973 1 93.81 93 ALA A N 1
ATOM 738 C CA . ALA A 1 93 ? 7.492 26.484 4.574 1 93.81 93 ALA A CA 1
ATOM 739 C C . ALA A 1 93 ? 8.961 26.344 4.195 1 93.81 93 ALA A C 1
ATOM 741 O O . ALA A 1 93 ? 9.289 25.812 3.139 1 93.81 93 ALA A O 1
ATOM 742 N N . ALA A 1 94 ? 9.812 26.844 5.062 1 91.81 94 ALA A N 1
ATOM 743 C CA . ALA A 1 94 ? 11.25 26.75 4.812 1 91.81 94 ALA A CA 1
ATOM 744 C C . ALA A 1 94 ? 11.703 25.297 4.719 1 91.81 94 ALA A C 1
ATOM 746 O O . ALA A 1 94 ? 12.516 24.953 3.857 1 91.81 94 ALA A O 1
ATOM 747 N N . THR A 1 95 ? 11.258 24.484 5.57 1 94.25 95 THR A N 1
ATOM 748 C CA . THR A 1 95 ? 11.625 23.078 5.586 1 94.25 95 THR A CA 1
ATOM 749 C C . THR A 1 95 ? 11.148 22.375 4.32 1 94.25 95 THR A C 1
ATOM 751 O O . THR A 1 95 ? 11.898 21.625 3.691 1 94.25 95 THR A O 1
ATOM 754 N N . LEU A 1 96 ? 9.867 22.578 3.93 1 96.69 96 LEU A N 1
ATOM 755 C CA . LEU A 1 96 ? 9.32 21.953 2.729 1 96.69 96 LEU A CA 1
ATOM 756 C C . LEU A 1 96 ? 10.086 22.406 1.488 1 96.69 96 LEU A C 1
ATOM 758 O O . LEU A 1 96 ? 10.297 21.609 0.565 1 96.69 96 LEU A O 1
ATOM 762 N N . ALA A 1 97 ? 10.516 23.641 1.48 1 94.44 97 ALA A N 1
ATOM 763 C CA . ALA A 1 97 ? 11.266 24.172 0.349 1 94.44 97 ALA A CA 1
ATOM 764 C C . ALA A 1 97 ? 12.555 23.391 0.12 1 94.44 97 ALA A C 1
ATOM 766 O O . ALA A 1 97 ? 12.984 23.219 -1.021 1 94.44 97 ALA A O 1
ATOM 767 N N . ARG A 1 98 ? 13.117 22.859 1.125 1 95 98 ARG A N 1
ATOM 768 C CA . ARG A 1 98 ? 14.352 22.109 1.027 1 95 98 ARG A CA 1
ATOM 769 C C . ARG A 1 98 ? 14.117 20.766 0.35 1 95 98 ARG A C 1
ATOM 771 O O . ARG A 1 98 ? 15.062 20.109 -0.096 1 95 98 ARG A O 1
ATOM 778 N N . HIS A 1 99 ? 12.875 20.328 0.308 1 96.69 99 HIS A N 1
ATOM 779 C CA . HIS A 1 99 ? 12.578 19.016 -0.234 1 96.69 99 HIS A CA 1
ATOM 780 C C . HIS A 1 99 ? 11.859 19.125 -1.577 1 96.69 99 HIS A C 1
ATOM 782 O O . HIS A 1 99 ? 11.352 18.125 -2.092 1 96.69 99 HIS A O 1
ATOM 788 N N . ARG A 1 100 ? 11.828 20.281 -2.152 1 94.62 100 ARG A N 1
ATOM 789 C CA . ARG A 1 100 ? 11.047 20.547 -3.357 1 94.62 100 ARG A CA 1
ATOM 790 C C . ARG A 1 100 ? 11.547 19.703 -4.531 1 94.62 100 ARG A C 1
ATOM 792 O O . ARG A 1 100 ? 10.781 19.359 -5.43 1 94.62 100 ARG A O 1
ATOM 799 N N . SER A 1 101 ? 12.797 19.359 -4.535 1 95.25 101 SER A N 1
ATOM 800 C CA . SER A 1 101 ? 13.383 18.656 -5.676 1 95.25 101 SER A CA 1
ATOM 801 C C . SER A 1 101 ? 13.211 17.156 -5.543 1 95.25 101 SER A C 1
ATOM 803 O O . SER A 1 101 ? 13.438 16.406 -6.504 1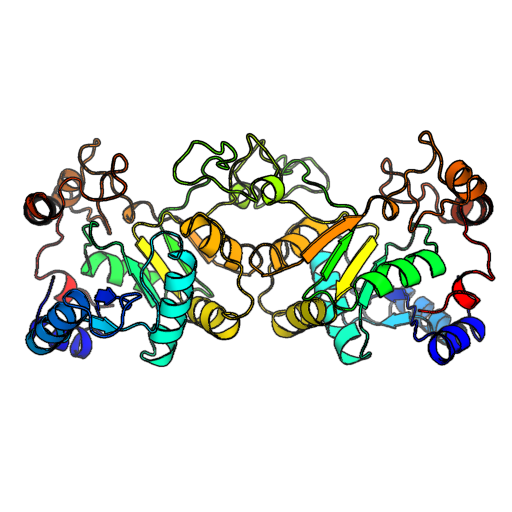 95.25 101 SER A O 1
ATOM 805 N N . LYS A 1 102 ? 12.859 16.734 -4.375 1 96.19 102 LYS A N 1
ATOM 806 C CA . LYS A 1 102 ? 12.703 15.297 -4.156 1 96.19 102 LYS A CA 1
ATOM 807 C C . LYS A 1 102 ? 11.383 14.789 -4.746 1 96.19 102 LYS A C 1
ATOM 809 O O . LYS A 1 102 ? 10.359 15.477 -4.66 1 96.19 102 LYS A O 1
ATOM 814 N N . PRO A 1 103 ? 11.445 13.602 -5.293 1 94.75 103 PRO A N 1
ATOM 815 C CA . PRO A 1 103 ? 10.211 13.039 -5.848 1 94.75 103 PRO A CA 1
ATOM 816 C C . PRO A 1 103 ? 9.312 12.43 -4.777 1 94.75 103 PRO A C 1
ATOM 818 O O . PRO A 1 103 ? 9.805 11.82 -3.824 1 94.75 103 PRO A O 1
ATOM 821 N N . ARG A 1 104 ? 8.031 12.609 -4.883 1 98 104 ARG A N 1
ATOM 822 C CA . ARG A 1 104 ? 7.016 11.914 -4.102 1 98 104 ARG A CA 1
ATOM 823 C C . ARG A 1 104 ? 7.352 11.945 -2.613 1 98 104 ARG A C 1
ATOM 825 O O . ARG A 1 104 ? 7.566 10.898 -1.998 1 98 104 ARG A O 1
ATOM 832 N N . VAL A 1 105 ? 7.312 13.07 -2.062 1 98.69 105 VAL A N 1
ATOM 833 C CA . VAL A 1 105 ? 7.672 13.297 -0.667 1 98.69 105 VAL A CA 1
ATOM 834 C C . VAL A 1 105 ? 6.457 13.047 0.225 1 98.69 105 VAL A C 1
ATOM 836 O O . VAL A 1 105 ? 5.359 13.539 -0.059 1 98.69 105 VAL A O 1
ATOM 839 N N . TYR A 1 106 ? 6.582 12.266 1.181 1 98.81 106 TYR A N 1
ATOM 840 C CA . TYR A 1 106 ? 5.695 12.055 2.322 1 98.81 106 TYR A CA 1
ATOM 841 C C . TYR A 1 106 ? 6.402 12.391 3.629 1 98.81 106 TYR A C 1
ATOM 843 O O . TYR A 1 106 ? 7.246 11.625 4.102 1 98.81 106 TYR A O 1
ATOM 851 N N . MET A 1 107 ? 6.055 13.586 4.234 1 98.62 107 MET A N 1
ATOM 852 C CA . MET A 1 107 ? 6.812 14.102 5.371 1 98.62 107 MET A CA 1
ATOM 853 C C . MET A 1 107 ? 5.922 14.227 6.605 1 98.62 107 MET A C 1
ATOM 855 O O . MET A 1 107 ? 4.781 14.688 6.512 1 98.62 107 MET A O 1
ATOM 859 N N . GLY A 1 108 ? 6.363 13.852 7.719 1 97.94 108 GLY A N 1
ATOM 860 C CA . GLY A 1 108 ? 5.727 13.93 9.023 1 97.94 108 GLY A CA 1
ATOM 861 C C . GLY A 1 108 ? 6.547 13.281 10.125 1 97.94 108 GLY A C 1
ATOM 862 O O . GLY A 1 108 ? 7.703 12.914 9.906 1 97.94 108 GLY A O 1
ATOM 863 N N . CYS A 1 109 ? 6.051 13.383 11.297 1 95.81 109 CYS A N 1
ATOM 864 C CA . CYS A 1 109 ? 6.633 12.586 12.367 1 95.81 109 CYS A CA 1
ATOM 865 C C . CYS A 1 109 ? 6.223 11.125 12.25 1 95.81 109 CYS A C 1
ATOM 867 O O . CYS A 1 109 ? 5.055 10.781 12.469 1 95.81 109 CYS A O 1
ATOM 869 N N . MET A 1 110 ? 7.219 10.227 11.922 1 96.94 110 MET A N 1
ATOM 870 C CA . MET A 1 110 ? 6.906 8.852 11.562 1 96.94 110 MET A CA 1
ATOM 871 C C . MET A 1 110 ? 6.918 7.953 12.797 1 96.94 110 MET A C 1
ATOM 873 O O . MET A 1 110 ? 7.754 8.133 13.688 1 96.94 110 MET A O 1
ATOM 877 N N . LYS A 1 111 ? 6 7.055 12.789 1 94.81 111 LYS A N 1
ATOM 878 C CA . LYS A 1 111 ? 5.902 6.098 13.883 1 94.81 111 LYS A CA 1
ATOM 879 C C . LYS A 1 111 ? 5.398 4.742 13.391 1 94.81 111 LYS A C 1
ATOM 881 O O . LYS A 1 111 ? 4.926 4.629 12.258 1 94.81 111 LYS A O 1
ATOM 886 N N . SER A 1 112 ? 5.641 3.707 14.133 1 96.25 112 SER A N 1
ATOM 887 C CA . SER A 1 112 ? 5.004 2.4 14.016 1 96.25 112 SER A CA 1
ATOM 888 C C . SER A 1 112 ? 4.363 1.977 15.328 1 96.25 112 SER A C 1
ATOM 890 O O . SER A 1 112 ? 5.023 1.384 16.188 1 96.25 112 SER A O 1
ATOM 892 N N . GLY A 1 113 ? 3.123 2.293 15.5 1 94.62 113 GLY A N 1
ATOM 893 C CA . GLY A 1 113 ? 2.428 1.932 16.719 1 94.62 113 GLY A CA 1
ATOM 894 C C . GLY A 1 113 ? 1.852 0.529 16.688 1 94.62 113 GLY A C 1
ATOM 895 O O . GLY A 1 113 ? 1.864 -0.129 15.648 1 94.62 113 GLY A O 1
ATOM 896 N N . PRO A 1 114 ? 1.384 0.103 17.844 1 95.56 114 PRO A N 1
ATOM 897 C CA . PRO A 1 114 ? 0.791 -1.234 17.906 1 95.56 114 PRO A CA 1
ATOM 898 C C . PRO A 1 114 ? -0.472 -1.363 17.062 1 95.56 114 PRO A C 1
ATOM 900 O O . PRO A 1 114 ? -1.26 -0.418 16.969 1 95.56 114 PRO A O 1
ATOM 903 N N . VAL A 1 115 ? -0.607 -2.557 16.438 1 96.88 115 VAL A N 1
ATOM 904 C CA . VAL A 1 115 ? -1.87 -2.873 15.781 1 96.88 115 VAL A CA 1
ATOM 905 C C . VAL A 1 115 ? -2.971 -3.045 16.828 1 96.88 115 VAL A C 1
ATOM 907 O O . VAL A 1 115 ? -2.84 -3.855 17.75 1 96.88 115 VAL A O 1
ATOM 910 N N . LEU A 1 116 ? -4.043 -2.277 16.703 1 95.5 116 LEU A N 1
ATOM 911 C CA . LEU A 1 116 ? -5.09 -2.234 17.719 1 95.5 116 LEU A CA 1
ATOM 912 C C . LEU A 1 116 ? -6.148 -3.299 17.453 1 95.5 116 LEU A C 1
ATOM 914 O O . LEU A 1 116 ? -7.25 -2.984 17 1 95.5 116 LEU A O 1
ATOM 918 N N . SER A 1 117 ? -5.891 -4.488 17.875 1 95.44 117 SER A N 1
ATOM 919 C CA . SER A 1 117 ? -6.75 -5.637 17.609 1 95.44 117 SER A CA 1
ATOM 920 C C . SER A 1 117 ? -7.855 -5.762 18.656 1 95.44 117 SER A C 1
ATOM 922 O O . SER A 1 117 ? -8.867 -6.418 18.406 1 95.44 117 SER A O 1
ATOM 924 N N . ASN A 1 118 ? -7.629 -5.168 19.797 1 95.31 118 ASN A N 1
ATOM 925 C CA . ASN A 1 118 ? -8.609 -5.25 20.875 1 95.31 118 ASN A CA 1
ATOM 926 C C . ASN A 1 118 ? -9.875 -4.469 20.547 1 95.31 118 ASN A C 1
ATOM 928 O O . ASN A 1 118 ? -9.82 -3.264 20.281 1 95.31 118 ASN A O 1
ATOM 932 N N . LYS A 1 119 ? -11.047 -5.078 20.609 1 93.5 119 LYS A N 1
ATOM 933 C CA . LYS A 1 119 ? -12.32 -4.488 20.203 1 93.5 119 LYS A CA 1
ATOM 934 C C . LYS A 1 119 ? -12.742 -3.381 21.172 1 93.5 119 LYS A C 1
ATOM 936 O O . LYS A 1 119 ? -13.594 -2.557 20.844 1 93.5 119 LYS A O 1
ATOM 941 N N . ASN A 1 120 ? -12.109 -3.264 22.297 1 93.31 120 ASN A N 1
ATOM 942 C CA . ASN A 1 120 ? -12.539 -2.348 23.344 1 93.31 120 ASN A CA 1
ATOM 943 C C . ASN A 1 120 ? -11.766 -1.031 23.297 1 93.31 120 ASN A C 1
ATOM 945 O O . ASN A 1 120 ? -12 -0.135 24.109 1 93.31 120 ASN A O 1
ATOM 949 N N . VAL A 1 121 ? -10.945 -0.885 22.375 1 90.38 121 VAL A N 1
ATOM 950 C CA . VAL A 1 121 ? -10.18 0.355 22.312 1 90.38 121 VAL A CA 1
ATOM 951 C C . VAL A 1 121 ? -10.766 1.262 21.234 1 90.38 121 VAL A C 1
ATOM 953 O O . VAL A 1 121 ? -11.359 0.78 20.266 1 90.38 121 VAL A O 1
ATOM 956 N N . LYS A 1 122 ? -10.695 2.545 21.391 1 81 122 LYS A N 1
ATOM 957 C CA . LYS A 1 122 ? -11.297 3.59 20.562 1 81 122 LYS A CA 1
ATOM 958 C C . LYS A 1 122 ? -10.914 3.422 19.094 1 81 122 LYS A C 1
ATOM 960 O O . LYS A 1 122 ? -11.742 3.609 18.203 1 81 122 LYS A O 1
ATOM 965 N N . TYR A 1 123 ? -9.688 2.969 18.812 1 86.06 123 TYR A N 1
ATOM 966 C CA . TYR A 1 123 ? -9.227 2.863 17.438 1 86.06 123 TYR A CA 1
ATOM 967 C C . TYR A 1 123 ? -9.016 1.406 17.047 1 86.06 123 TYR A C 1
ATOM 969 O O . TYR A 1 123 ? -8.078 1.085 16.312 1 86.06 123 TYR A O 1
ATOM 977 N N . HIS A 1 124 ? -10 0.68 17.516 1 93.44 124 HIS A N 1
ATOM 978 C CA . HIS A 1 124 ? -9.945 -0.727 17.141 1 93.44 124 HIS A CA 1
ATOM 979 C C . HIS A 1 124 ? -9.914 -0.889 15.625 1 93.44 124 HIS A C 1
ATOM 981 O O . HIS A 1 124 ? -10.703 -0.258 14.914 1 93.44 124 HIS A O 1
ATOM 987 N N . GLU A 1 125 ? -9.008 -1.713 15.156 1 95.38 125 GLU A N 1
ATOM 988 C CA . GLU A 1 125 ? -8.906 -2.076 13.742 1 95.38 125 GLU A CA 1
ATOM 989 C C . GLU A 1 125 ? -9.523 -3.447 13.484 1 95.38 125 GLU A C 1
ATOM 991 O O . GLU A 1 125 ? -8.898 -4.477 13.758 1 95.38 125 GLU A O 1
ATOM 996 N N . PRO A 1 126 ? -10.781 -3.443 12.891 1 95.06 126 PRO A N 1
ATOM 997 C CA . PRO A 1 126 ? -11.406 -4.742 12.625 1 95.06 126 PRO A CA 1
ATOM 998 C C . PRO A 1 126 ? -10.586 -5.621 11.688 1 95.06 126 PRO A C 1
ATOM 1000 O O . PRO A 1 126 ? -10.656 -6.848 11.766 1 95.06 126 PRO A O 1
ATOM 1003 N N . GLU A 1 127 ? -9.797 -5.02 10.852 1 96.5 127 GLU A N 1
ATOM 1004 C CA . GLU A 1 127 ? -8.984 -5.77 9.898 1 96.5 127 GLU A CA 1
ATOM 1005 C C . GLU A 1 127 ? -7.547 -5.914 10.398 1 96.5 127 GLU A C 1
ATOM 1007 O O . GLU A 1 127 ? -6.605 -5.875 9.602 1 96.5 127 GLU A O 1
ATOM 1012 N N . PHE A 1 128 ? -7.41 -6.035 11.703 1 96.88 128 PHE A N 1
ATOM 1013 C CA . PHE A 1 128 ? -6.09 -6.152 12.305 1 96.88 128 PHE A CA 1
ATOM 1014 C C . PHE A 1 128 ? -5.316 -7.316 11.695 1 96.88 128 PHE A C 1
ATOM 1016 O O . PHE A 1 128 ? -4.086 -7.289 11.633 1 96.88 128 PHE A O 1
ATOM 1023 N N . TRP A 1 129 ? -6 -8.336 11.195 1 96.06 129 TRP A N 1
ATOM 1024 C CA . TRP A 1 129 ? -5.387 -9.523 10.609 1 96.06 129 TRP A CA 1
ATOM 1025 C C . TRP A 1 129 ? -4.566 -9.164 9.375 1 96.06 129 TRP A C 1
ATOM 1027 O O . TRP A 1 129 ? -3.633 -9.883 9.016 1 96.06 129 TRP A O 1
ATOM 1037 N N . LYS A 1 130 ? -4.812 -8.094 8.703 1 97.38 130 LYS A N 1
ATOM 1038 C CA . LYS A 1 130 ? -4.055 -7.668 7.527 1 97.38 130 LYS A CA 1
ATOM 1039 C C . LYS A 1 130 ? -2.664 -7.172 7.922 1 97.38 130 LYS A C 1
ATOM 1041 O O . LYS A 1 130 ? -1.776 -7.059 7.074 1 97.38 130 LYS A O 1
ATOM 1046 N N . PHE A 1 131 ? -2.5 -6.828 9.203 1 97.44 131 PHE A N 1
ATOM 1047 C CA . PHE A 1 131 ? -1.283 -6.156 9.641 1 97.44 131 PHE A CA 1
ATOM 1048 C C . PHE A 1 131 ? -0.415 -7.098 10.469 1 97.44 131 PHE A C 1
ATOM 1050 O O . PHE A 1 131 ? 0.237 -6.668 11.422 1 97.44 131 PHE A O 1
ATOM 1057 N N . GLY A 1 132 ? -0.408 -8.383 10.164 1 92.75 132 GLY A N 1
ATOM 1058 C CA . GLY A 1 132 ? 0.456 -9.336 10.844 1 92.75 132 GLY A CA 1
ATOM 1059 C C . GLY A 1 132 ? -0.156 -9.891 12.117 1 92.75 132 GLY A C 1
ATOM 1060 O O . GLY A 1 132 ? 0.554 -10.43 12.969 1 92.75 132 GLY A O 1
ATOM 1061 N N . GLU A 1 133 ? -1.414 -9.648 12.344 1 89.5 133 GLU A N 1
ATOM 1062 C CA . GLU A 1 133 ? -2.188 -10.25 13.43 1 89.5 133 GLU A CA 1
ATOM 1063 C C . GLU A 1 133 ? -1.941 -9.516 14.742 1 89.5 133 GLU A C 1
ATOM 1065 O O . GLU A 1 133 ? -1.393 -8.414 14.758 1 89.5 133 GLU A O 1
ATOM 1070 N N . GLU A 1 134 ? -2.439 -10.125 15.805 1 89.88 134 GLU A N 1
ATOM 1071 C CA . GLU A 1 134 ? -2.379 -9.539 17.141 1 89.88 134 GLU A CA 1
ATOM 1072 C C . GLU A 1 134 ? -0.938 -9.445 17.641 1 89.88 134 GLU A C 1
ATOM 1074 O O . GLU A 1 134 ? -0.152 -10.375 17.453 1 89.88 134 GLU A O 1
ATOM 1079 N N . GLY A 1 135 ? -0.652 -8.266 18.266 1 92.12 135 GLY A N 1
ATOM 1080 C CA . GLY A 1 135 ? 0.665 -8.07 18.859 1 92.12 135 GLY A CA 1
ATOM 1081 C C . GLY A 1 135 ? 1.647 -7.402 17.922 1 92.12 135 GLY A C 1
ATOM 1082 O O . GLY A 1 135 ? 2.734 -7 18.328 1 92.12 135 GLY A O 1
ATOM 1083 N N . ASN A 1 136 ? 1.347 -7.312 16.688 1 96.69 136 ASN A N 1
ATOM 1084 C CA . ASN A 1 136 ? 2.215 -6.707 15.68 1 96.69 136 ASN A CA 1
ATOM 1085 C C . ASN A 1 136 ? 2.137 -5.184 15.719 1 96.69 136 ASN A C 1
ATOM 1087 O O . ASN A 1 136 ? 1.296 -4.617 16.422 1 96.69 136 ASN A O 1
ATOM 1091 N N . LYS A 1 137 ? 3.074 -4.52 15.062 1 97.5 137 LYS A N 1
ATOM 1092 C CA . LYS A 1 137 ? 3.043 -3.078 14.844 1 97.5 137 LYS A CA 1
ATOM 1093 C C . LYS A 1 137 ? 2.633 -2.752 13.406 1 97.5 137 LYS A C 1
ATOM 1095 O O . LYS A 1 137 ? 2.889 -3.533 12.492 1 97.5 137 LYS A O 1
ATOM 1100 N N . TYR A 1 138 ? 1.98 -1.61 13.312 1 97.69 138 TYR A N 1
ATOM 1101 C CA . TYR A 1 138 ? 1.71 -1.112 11.969 1 97.69 138 TYR A CA 1
ATOM 1102 C C . TYR A 1 138 ? 3.004 -0.758 11.25 1 97.69 138 TYR A C 1
ATOM 1104 O O . TYR A 1 138 ? 4.043 -0.562 11.883 1 97.69 138 TYR A O 1
ATOM 1112 N N . PHE A 1 139 ? 2.963 -0.72 9.906 1 97.56 139 PHE A N 1
ATOM 1113 C CA . PHE A 1 139 ? 4.074 -0.185 9.133 1 97.56 139 PHE A CA 1
ATOM 1114 C C . PHE A 1 139 ? 4.324 1.277 9.477 1 97.56 139 PHE A C 1
ATOM 1116 O O . PHE A 1 139 ? 3.492 1.918 10.125 1 97.56 139 PHE A O 1
ATOM 1123 N N . ARG A 1 140 ? 5.43 1.797 9.062 1 97.31 140 ARG A N 1
ATOM 1124 C CA . ARG A 1 140 ? 5.832 3.168 9.359 1 97.31 140 ARG A CA 1
ATOM 1125 C C . ARG A 1 140 ? 4.945 4.168 8.625 1 97.31 140 ARG A C 1
ATOM 1127 O O . ARG A 1 140 ? 4.758 4.066 7.41 1 97.31 140 ARG A O 1
ATOM 1134 N N . HIS A 1 141 ? 4.395 5.133 9.367 1 98.06 141 HIS A N 1
ATOM 1135 C CA . HIS A 1 141 ? 3.545 6.18 8.812 1 98.06 141 HIS A CA 1
ATOM 1136 C C . HIS A 1 141 ? 3.582 7.438 9.672 1 98.06 141 HIS A C 1
ATOM 1138 O O . HIS A 1 141 ? 4.047 7.398 10.812 1 98.06 141 HIS A O 1
ATOM 1144 N N . ALA A 1 142 ? 3.166 8.523 9.133 1 97.88 142 ALA A N 1
ATOM 1145 C CA . ALA A 1 142 ? 3.17 9.797 9.852 1 97.88 142 ALA A CA 1
ATOM 1146 C C . ALA A 1 142 ? 2.045 9.844 10.883 1 97.88 142 ALA A C 1
ATOM 1148 O O . ALA A 1 142 ? 0.951 9.328 10.641 1 97.88 142 ALA A O 1
ATOM 1149 N N . THR A 1 143 ? 2.318 10.492 11.961 1 95.31 143 THR A N 1
ATOM 1150 C CA . THR A 1 143 ? 1.248 10.805 12.906 1 95.31 143 THR A CA 1
ATOM 1151 C C . THR A 1 143 ? 0.24 11.758 12.281 1 95.31 143 THR A C 1
ATOM 1153 O O . THR A 1 143 ? 0.567 12.484 11.336 1 95.31 143 THR A O 1
ATOM 1156 N N . GLY A 1 144 ? -0.919 11.805 12.797 1 94.5 144 GLY A N 1
ATOM 1157 C CA . GLY A 1 144 ? -2.033 12.461 12.125 1 94.5 144 GLY A CA 1
ATOM 1158 C C . GLY A 1 144 ? -2.115 13.953 12.43 1 94.5 144 GLY A C 1
ATOM 1159 O O . GLY A 1 144 ? -2.873 14.68 11.781 1 94.5 144 GLY A O 1
ATOM 1160 N N . GLN A 1 145 ? -1.32 14.445 13.367 1 95 145 GLN A N 1
ATOM 1161 C CA . GLN A 1 145 ? -1.425 15.844 13.773 1 95 145 GLN A CA 1
ATOM 1162 C C . GLN A 1 145 ? -1.071 16.781 12.625 1 95 145 GLN A C 1
ATOM 1164 O O . GLN A 1 145 ? -1.75 17.781 12.406 1 95 145 GLN A O 1
ATOM 1169 N N . ILE A 1 146 ? -0.001 16.438 11.945 1 97.19 146 ILE A N 1
ATOM 1170 C CA . ILE A 1 146 ? 0.415 17.203 10.773 1 97.19 146 ILE A CA 1
ATOM 1171 C C . ILE A 1 146 ? 1.256 16.328 9.852 1 97.19 146 ILE A C 1
ATOM 1173 O O . ILE A 1 146 ? 2.088 15.547 10.32 1 97.19 146 ILE A O 1
ATOM 1177 N N . TYR A 1 147 ? 1.021 16.359 8.586 1 98.38 147 TYR A N 1
ATOM 1178 C CA . TYR A 1 147 ? 1.875 15.734 7.578 1 98.38 147 TYR A CA 1
ATOM 1179 C C . TYR A 1 147 ? 1.78 16.469 6.254 1 98.38 147 TYR A C 1
ATOM 1181 O O . TYR A 1 147 ? 0.816 17.203 6.012 1 98.38 147 TYR A O 1
ATOM 1189 N N . ALA A 1 148 ? 2.779 16.344 5.445 1 98.75 148 ALA A N 1
ATOM 1190 C CA . ALA A 1 148 ? 2.883 17.031 4.16 1 98.75 148 ALA A CA 1
ATOM 1191 C C . ALA A 1 148 ? 3.109 16.031 3.025 1 98.75 148 ALA A C 1
ATOM 1193 O O . ALA A 1 148 ? 3.873 15.078 3.176 1 98.75 148 ALA A O 1
ATOM 1194 N N . LEU A 1 149 ? 2.404 16.25 1.962 1 98.75 149 LEU A N 1
ATOM 1195 C CA . LEU A 1 149 ? 2.547 15.445 0.754 1 98.75 149 LEU A CA 1
ATOM 1196 C C . LEU A 1 149 ? 2.957 16.312 -0.432 1 98.75 149 LEU A C 1
ATOM 1198 O O . LEU A 1 149 ? 2.441 17.422 -0.606 1 98.75 149 LEU A O 1
ATOM 1202 N N . SER A 1 150 ? 3.875 15.852 -1.212 1 98.62 150 SER A N 1
ATOM 1203 C CA . SER A 1 150 ? 4.18 16.516 -2.475 1 98.62 150 SER A CA 1
ATOM 1204 C C . SER A 1 150 ? 3.016 16.406 -3.453 1 98.62 150 SER A C 1
ATOM 1206 O O . SER A 1 150 ? 2.113 15.586 -3.262 1 98.62 150 SER A O 1
ATOM 1208 N N . LYS A 1 151 ? 3.082 17.172 -4.414 1 97.75 151 LYS A N 1
ATOM 1209 C CA . LYS A 1 151 ? 2.035 17.234 -5.43 1 97.75 151 LYS A CA 1
ATOM 1210 C C . LYS A 1 151 ? 1.795 15.859 -6.051 1 97.75 151 LYS A C 1
ATOM 1212 O O . LYS A 1 151 ? 0.648 15.461 -6.262 1 97.75 151 LYS A O 1
ATOM 1217 N N . ASP A 1 152 ? 2.811 15.133 -6.316 1 97.06 152 ASP A N 1
ATOM 1218 C CA . ASP A 1 152 ? 2.697 13.828 -6.949 1 97.06 152 ASP A CA 1
ATOM 1219 C C . ASP A 1 152 ? 1.887 12.867 -6.086 1 97.06 152 ASP A C 1
ATOM 1221 O O . ASP A 1 152 ? 1.006 12.164 -6.586 1 97.06 152 ASP A O 1
ATOM 1225 N N . LEU A 1 153 ? 2.141 12.898 -4.836 1 98.44 153 LEU A N 1
ATOM 1226 C CA . LEU A 1 153 ? 1.441 11.969 -3.949 1 98.44 153 LEU A CA 1
ATOM 122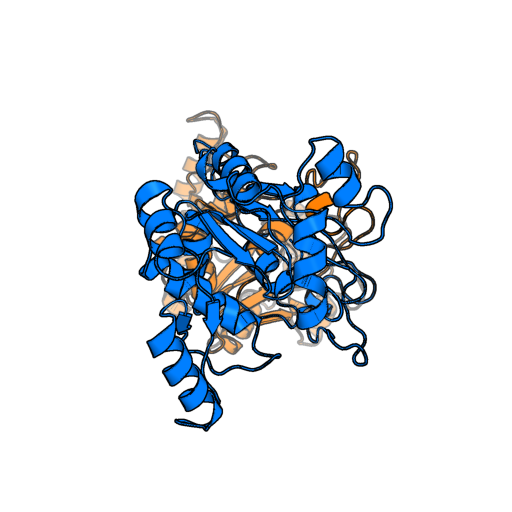7 C C . LEU A 1 153 ? -0.006 12.406 -3.746 1 98.44 153 LEU A C 1
ATOM 1229 O O . LEU A 1 153 ? -0.908 11.562 -3.691 1 98.44 153 LEU A O 1
ATOM 1233 N N . ALA A 1 154 ? -0.205 13.695 -3.596 1 98.44 154 ALA A N 1
ATOM 1234 C CA . ALA A 1 154 ? -1.576 14.195 -3.498 1 98.44 154 ALA A CA 1
ATOM 1235 C C . ALA A 1 154 ? -2.375 13.844 -4.75 1 98.44 154 ALA A C 1
ATOM 1237 O O . ALA A 1 154 ? -3.549 13.477 -4.664 1 98.44 154 ALA A O 1
ATOM 1238 N N . THR A 1 155 ? -1.773 13.977 -5.887 1 97.75 155 THR A N 1
ATOM 1239 C CA . THR A 1 155 ? -2.412 13.641 -7.156 1 97.75 155 THR A CA 1
ATOM 1240 C C . THR A 1 155 ? -2.723 12.148 -7.227 1 97.75 155 THR A C 1
ATOM 1242 O O . THR A 1 155 ? -3.775 11.75 -7.727 1 97.75 155 THR A O 1
ATOM 1245 N N . TYR A 1 156 ? -1.779 11.359 -6.738 1 98.12 156 TYR A N 1
ATOM 1246 C CA . TYR A 1 156 ? -2.035 9.922 -6.672 1 98.12 156 TYR A CA 1
ATOM 1247 C C . TYR A 1 156 ? -3.322 9.633 -5.91 1 98.12 156 TYR A C 1
ATOM 1249 O O . TYR A 1 156 ? -4.141 8.82 -6.348 1 98.12 156 TYR A O 1
ATOM 1257 N N . ILE A 1 157 ? -3.477 10.273 -4.746 1 98.12 157 ILE A N 1
ATOM 1258 C CA . ILE A 1 157 ? -4.688 10.086 -3.955 1 98.12 157 ILE A CA 1
ATOM 1259 C C . ILE A 1 157 ? -5.91 10.492 -4.777 1 98.12 157 ILE A C 1
ATOM 1261 O O . ILE A 1 157 ? -6.91 9.773 -4.809 1 98.12 157 ILE A O 1
ATOM 1265 N N . SER A 1 158 ? -5.797 11.594 -5.434 1 97.12 158 SER A N 1
ATOM 1266 C CA . SER A 1 158 ? -6.906 12.109 -6.23 1 97.12 158 SER A CA 1
ATOM 1267 C C . SER A 1 158 ? -7.297 11.125 -7.332 1 97.12 158 SER A C 1
ATOM 1269 O O . SER A 1 158 ? -8.477 10.82 -7.508 1 97.12 158 SER A O 1
ATOM 1271 N N . ILE A 1 159 ? -6.348 10.586 -8.023 1 95.88 159 ILE A N 1
ATOM 1272 C CA . ILE A 1 159 ? -6.578 9.711 -9.172 1 95.88 159 ILE A CA 1
ATOM 1273 C C . ILE A 1 159 ? -7.152 8.383 -8.695 1 95.88 159 ILE A C 1
ATOM 1275 O O . ILE A 1 159 ? -8.07 7.836 -9.305 1 95.88 159 ILE A O 1
ATOM 1279 N N . ASN A 1 160 ? -6.652 7.879 -7.617 1 96.62 160 ASN A N 1
ATOM 1280 C CA . ASN A 1 160 ? -7.004 6.531 -7.18 1 96.62 160 ASN A CA 1
ATOM 1281 C C . ASN A 1 160 ? -8.062 6.555 -6.078 1 96.62 160 ASN A C 1
ATOM 1283 O O . ASN A 1 160 ? -8.359 5.523 -5.477 1 96.62 160 ASN A O 1
ATOM 1287 N N . GLN A 1 161 ? -8.625 7.676 -5.816 1 94.75 161 GLN A N 1
ATOM 1288 C CA . GLN A 1 161 ? -9.57 7.91 -4.73 1 94.75 161 GLN A CA 1
ATOM 1289 C C . GLN A 1 161 ? -10.641 6.82 -4.688 1 94.75 161 GLN A C 1
ATOM 1291 O O . GLN A 1 161 ? -10.953 6.293 -3.617 1 94.75 161 GLN A O 1
ATOM 1296 N N . PRO A 1 162 ? -11.18 6.324 -5.773 1 93.88 162 PRO A N 1
ATOM 1297 C CA . PRO A 1 162 ? -12.281 5.363 -5.727 1 93.88 162 PRO A CA 1
ATOM 1298 C C . PRO A 1 162 ? -11.852 3.994 -5.199 1 93.88 162 PRO A C 1
ATOM 1300 O O . PRO A 1 162 ? -12.688 3.223 -4.723 1 93.88 162 PRO A O 1
ATOM 1303 N N . ILE A 1 163 ? -10.555 3.725 -5.25 1 96.69 163 ILE A N 1
ATOM 1304 C CA . ILE A 1 163 ? -10.164 2.361 -4.91 1 96.69 163 ILE A CA 1
ATOM 1305 C C . ILE A 1 163 ? -9.258 2.375 -3.686 1 96.69 163 ILE A C 1
ATOM 1307 O O . ILE A 1 163 ? -8.758 1.328 -3.264 1 96.69 163 ILE A O 1
ATOM 1311 N N . LEU A 1 164 ? -9 3.508 -3.086 1 97.56 164 LEU A N 1
ATOM 1312 C CA . LEU A 1 164 ? -8.203 3.578 -1.866 1 97.56 164 LEU A CA 1
ATOM 1313 C C . LEU A 1 164 ? -9 3.076 -0.666 1 97.56 164 LEU A C 1
ATOM 1315 O O . LEU A 1 164 ? -10.117 3.529 -0.427 1 97.56 164 LEU A O 1
ATOM 1319 N N . HIS A 1 165 ? -8.43 2.148 0.025 1 97.56 165 HIS A N 1
ATOM 1320 C CA . HIS A 1 165 ? -9.086 1.541 1.175 1 97.56 165 HIS A CA 1
ATOM 1321 C C . HIS A 1 165 ? -9.031 2.461 2.391 1 97.56 165 HIS A C 1
ATOM 1323 O O . HIS A 1 165 ? -8.078 3.221 2.559 1 97.56 165 HIS A O 1
ATOM 1329 N N . LYS A 1 166 ? -10.094 2.395 3.262 1 96.25 166 LYS A N 1
ATOM 1330 C CA . LYS A 1 166 ? -10.148 3.174 4.492 1 96.25 166 LYS A CA 1
ATOM 1331 C C . LYS A 1 166 ? -10.086 2.27 5.723 1 96.25 166 LYS A C 1
ATOM 1333 O O . LYS A 1 166 ? -11.047 1.577 6.043 1 96.25 166 LYS A O 1
ATOM 1338 N N . PHE A 1 167 ? -8.977 2.242 6.344 1 96.12 167 PHE A N 1
ATOM 1339 C CA . PHE A 1 167 ? -8.852 1.559 7.625 1 96.12 167 PHE A CA 1
ATOM 1340 C C . PHE A 1 167 ? -9.406 2.424 8.75 1 96.12 167 PHE A C 1
ATOM 1342 O O . PHE A 1 167 ? -9.766 3.582 8.531 1 96.12 167 PHE A O 1
ATOM 1349 N N . ALA A 1 168 ? -9.492 1.871 9.93 1 93.31 168 ALA A N 1
ATOM 1350 C CA . ALA A 1 168 ? -10.086 2.57 11.07 1 93.31 168 ALA A CA 1
ATOM 1351 C C . ALA A 1 168 ? -9.281 3.818 11.422 1 93.31 168 ALA A C 1
ATOM 1353 O O . ALA A 1 168 ? -9.852 4.871 11.719 1 93.31 168 ALA A O 1
ATOM 1354 N N . ASN A 1 169 ? -8.016 3.664 11.43 1 92.88 169 ASN A N 1
ATOM 1355 C CA . ASN A 1 169 ? -7.121 4.773 11.742 1 92.88 169 ASN A CA 1
A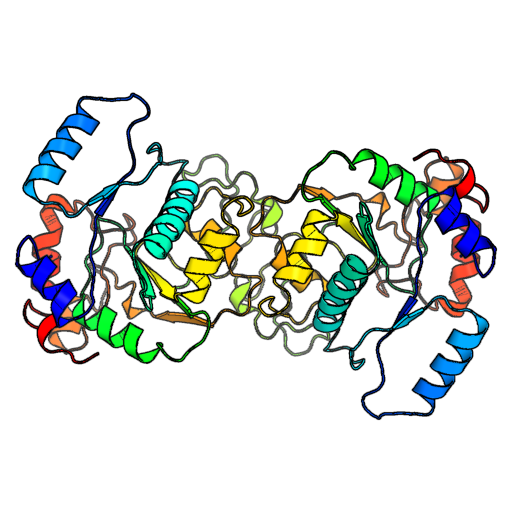TOM 1356 C C . ASN A 1 169 ? -6.734 5.547 10.484 1 92.88 169 ASN A C 1
ATOM 1358 O O . ASN A 1 169 ? -6.184 4.973 9.539 1 92.88 169 ASN A O 1
ATOM 1362 N N . GLU A 1 170 ? -7.008 6.832 10.484 1 93.81 170 GLU A N 1
ATOM 1363 C CA . GLU A 1 170 ? -6.742 7.676 9.32 1 93.81 170 GLU A CA 1
ATOM 1364 C C . GLU A 1 170 ? -5.258 7.691 8.977 1 93.81 170 GLU A C 1
ATOM 1366 O O . GLU A 1 170 ? -4.883 7.625 7.809 1 93.81 170 GLU A O 1
ATOM 1371 N N . ASP A 1 171 ? -4.363 7.762 10.023 1 95.62 171 ASP A N 1
ATOM 1372 C CA . ASP A 1 171 ? -2.92 7.777 9.797 1 95.62 171 ASP A CA 1
ATOM 1373 C C . ASP A 1 171 ? -2.465 6.512 9.07 1 95.62 171 ASP A C 1
ATOM 1375 O O . ASP A 1 171 ? -1.669 6.582 8.133 1 95.62 171 ASP A O 1
ATOM 1379 N N . VAL A 1 172 ? -3.02 5.418 9.547 1 96.75 172 VAL A N 1
ATOM 1380 C CA . VAL A 1 172 ? -2.67 4.117 8.984 1 96.75 172 VAL A CA 1
ATOM 1381 C C . VAL A 1 172 ? -3.164 4.027 7.543 1 96.75 172 VAL A C 1
ATOM 1383 O O . VAL A 1 172 ? -2.461 3.516 6.672 1 96.75 172 VAL A O 1
ATOM 1386 N N . SER A 1 173 ? -4.375 4.555 7.289 1 97.31 173 SER A N 1
ATOM 1387 C CA . SER A 1 173 ? -4.906 4.566 5.934 1 97.31 173 SER A CA 1
ATOM 1388 C C . SER A 1 173 ? -3.992 5.34 4.988 1 97.31 173 SER A C 1
ATOM 1390 O O . SER A 1 173 ? -3.654 4.852 3.906 1 97.31 173 SER A O 1
ATOM 1392 N N . LEU A 1 174 ? -3.611 6.469 5.418 1 98.06 174 LEU A N 1
ATOM 1393 C CA . LEU A 1 174 ? -2.727 7.289 4.602 1 98.06 174 LEU A CA 1
ATOM 1394 C C . LEU A 1 174 ? -1.416 6.566 4.32 1 98.06 174 LEU A C 1
ATOM 1396 O O . LEU A 1 174 ? -0.975 6.492 3.172 1 98.06 174 LEU A O 1
ATOM 1400 N N . GLY A 1 175 ? -0.804 6.062 5.328 1 98.19 175 GLY A N 1
ATOM 1401 C CA . GLY A 1 175 ? 0.418 5.293 5.152 1 98.19 175 GLY A CA 1
ATOM 1402 C C . GLY A 1 175 ? 0.251 4.109 4.215 1 98.19 175 GLY A C 1
ATOM 1403 O O . GLY A 1 175 ? 1.137 3.82 3.41 1 98.19 175 GLY A O 1
ATOM 1404 N N . ALA A 1 176 ? -0.865 3.428 4.32 1 98.38 176 ALA A N 1
ATOM 1405 C CA . ALA A 1 176 ? -1.145 2.252 3.5 1 98.38 176 ALA A CA 1
ATOM 1406 C C . ALA A 1 176 ? -1.245 2.623 2.023 1 98.38 176 ALA A C 1
ATOM 1408 O O . ALA A 1 176 ? -0.89 1.826 1.151 1 98.38 176 ALA A O 1
ATOM 1409 N N . TRP A 1 177 ? -1.719 3.826 1.749 1 98.5 177 TRP A N 1
ATOM 1410 C CA . TRP A 1 177 ? -1.856 4.27 0.366 1 98.5 177 TRP A CA 1
ATOM 1411 C C . TRP A 1 177 ? -0.49 4.449 -0.286 1 98.5 177 TRP A C 1
ATOM 1413 O O . TRP A 1 177 ? -0.376 4.445 -1.515 1 98.5 177 TRP A O 1
ATOM 1423 N N . PHE A 1 178 ? 0.583 4.562 0.56 1 98.56 178 PHE A N 1
ATOM 1424 C CA . PHE A 1 178 ? 1.859 4.984 -0.004 1 98.56 178 PHE A CA 1
ATOM 1425 C C . PHE A 1 178 ? 2.914 3.896 0.166 1 98.56 178 PHE A C 1
ATOM 1427 O O . PHE A 1 178 ? 3.963 3.936 -0.48 1 98.56 178 PHE A O 1
ATOM 1434 N N . ILE A 1 179 ? 2.756 2.902 1.007 1 98.31 179 ILE A N 1
ATOM 1435 C CA . ILE A 1 179 ? 3.811 1.968 1.382 1 98.31 179 ILE A CA 1
ATOM 1436 C C . ILE A 1 179 ? 4.254 1.17 0.157 1 98.31 179 ILE A C 1
ATOM 1438 O O . ILE A 1 179 ? 5.402 0.736 0.073 1 98.31 179 ILE A O 1
ATOM 1442 N N . GLY A 1 180 ? 3.393 0.982 -0.817 1 98.25 180 GLY A N 1
ATOM 1443 C CA . GLY A 1 180 ? 3.723 0.232 -2.018 1 98.25 180 GLY A CA 1
ATOM 1444 C C . GLY A 1 180 ? 4.301 1.097 -3.121 1 98.25 180 GLY A C 1
ATOM 1445 O O . GLY A 1 180 ? 4.602 0.604 -4.211 1 98.25 180 GLY A O 1
ATOM 1446 N N . LEU A 1 181 ? 4.5 2.359 -2.879 1 98.5 181 LEU A N 1
ATOM 1447 C CA . LEU A 1 181 ? 4.969 3.297 -3.895 1 98.5 181 LEU A CA 1
ATOM 1448 C C . LEU A 1 181 ? 6.41 3.711 -3.631 1 98.5 181 LEU A C 1
ATOM 1450 O O . LEU A 1 181 ? 6.918 3.531 -2.521 1 98.5 181 LEU A O 1
ATOM 1454 N N . GLU A 1 182 ? 7.031 4.191 -4.75 1 97.75 182 GLU A N 1
ATOM 1455 C CA . GLU A 1 182 ? 8.328 4.852 -4.609 1 97.75 182 GLU A CA 1
ATOM 1456 C C . GLU A 1 182 ? 8.18 6.219 -3.947 1 97.75 182 GLU A C 1
ATOM 1458 O O . GLU A 1 182 ? 8.008 7.23 -4.633 1 97.75 182 GLU A O 1
ATOM 1463 N N . VAL A 1 183 ? 8.242 6.219 -2.604 1 97.94 183 VAL A N 1
ATOM 1464 C CA . VAL A 1 183 ? 7.992 7.426 -1.818 1 97.94 183 VAL A CA 1
ATOM 1465 C C . VAL A 1 183 ? 9.234 7.766 -0.994 1 97.94 183 VAL A C 1
ATOM 1467 O O . VAL A 1 183 ? 9.898 6.875 -0.461 1 97.94 183 VAL A O 1
ATOM 1470 N N . GLU A 1 184 ? 9.578 9.031 -0.991 1 97.44 184 GLU A N 1
ATOM 1471 C CA . GLU A 1 184 ? 10.57 9.539 -0.043 1 97.44 184 GLU A CA 1
ATOM 1472 C C . GLU A 1 184 ? 9.938 9.82 1.315 1 97.44 184 GLU A C 1
ATOM 1474 O O . GLU A 1 184 ? 9.336 10.883 1.515 1 97.44 184 GLU A O 1
ATOM 1479 N N . HIS A 1 185 ? 10.117 8.867 2.24 1 97.12 185 HIS A N 1
ATOM 1480 C CA . HIS A 1 185 ? 9.648 9.062 3.607 1 97.12 185 HIS A CA 1
ATOM 1481 C C . HIS A 1 185 ? 10.586 9.969 4.387 1 97.12 185 HIS A C 1
ATOM 1483 O O . HIS A 1 185 ? 11.766 9.648 4.566 1 97.12 185 HIS A O 1
ATOM 1489 N N . ILE A 1 186 ? 10.062 11.055 4.789 1 97.81 186 ILE A N 1
ATOM 1490 C CA . ILE A 1 186 ? 10.883 11.969 5.574 1 97.81 186 ILE A CA 1
ATOM 1491 C C . ILE A 1 186 ? 10.352 12.047 7.004 1 97.81 186 ILE A C 1
ATOM 1493 O O . ILE A 1 186 ? 9.266 12.578 7.242 1 97.81 186 ILE A O 1
ATOM 1497 N N . ASP A 1 187 ? 11.148 11.477 7.891 1 96.94 187 ASP A N 1
ATOM 1498 C CA . ASP A 1 187 ? 10.852 11.547 9.32 1 96.94 187 ASP A CA 1
ATOM 1499 C C . ASP A 1 187 ? 11.461 12.797 9.945 1 96.94 187 ASP A C 1
ATOM 1501 O O . ASP A 1 187 ? 12.641 12.812 10.289 1 96.94 187 ASP A O 1
ATOM 1505 N N . ASP A 1 188 ? 10.633 13.82 10.125 1 95.56 188 ASP A N 1
ATOM 1506 C CA . ASP A 1 188 ? 11.117 15.07 10.695 1 95.56 188 ASP A CA 1
ATOM 1507 C C . ASP A 1 188 ? 10.508 15.312 12.078 1 95.56 188 ASP A C 1
ATOM 1509 O O . ASP A 1 188 ? 9.352 15.727 12.195 1 95.56 188 ASP A O 1
ATOM 1513 N N . HIS A 1 189 ? 11.266 15.219 13.102 1 91.56 189 HIS A N 1
ATOM 1514 C CA . HIS A 1 189 ? 10.789 15.281 14.477 1 91.56 189 HIS A CA 1
ATOM 1515 C C . HIS A 1 189 ? 10.5 16.719 14.891 1 91.56 189 HIS A C 1
ATOM 1517 O O . HIS A 1 189 ? 9.914 16.953 15.953 1 91.56 189 HIS A O 1
ATOM 1523 N N . ASN A 1 190 ? 10.82 17.703 14.047 1 90.5 190 ASN A N 1
ATOM 1524 C CA . ASN A 1 190 ? 10.391 19.078 14.297 1 90.5 190 ASN A CA 1
ATOM 1525 C C . ASN A 1 190 ? 8.883 19.234 14.086 1 90.5 190 ASN A C 1
ATOM 1527 O O . ASN A 1 190 ? 8.305 20.25 14.484 1 90.5 190 ASN A O 1
ATOM 1531 N N . MET A 1 191 ? 8.266 18.172 13.562 1 93.25 191 MET A N 1
ATOM 1532 C CA . MET A 1 191 ? 6.832 18.234 13.289 1 93.25 191 MET A CA 1
ATOM 1533 C C . MET A 1 191 ? 6.039 17.625 14.445 1 93.25 191 MET A C 1
ATOM 1535 O O . MET A 1 191 ? 4.812 17.516 14.367 1 93.25 191 MET A O 1
ATOM 1539 N N . CYS A 1 192 ? 6.695 17.188 15.453 1 89.75 192 CYS A N 1
ATOM 1540 C CA . CYS A 1 192 ? 5.98 16.609 16.594 1 89.75 192 CYS A CA 1
ATOM 1541 C C . CYS A 1 192 ? 6.668 16.969 17.906 1 89.75 192 CYS A C 1
ATOM 1543 O O . CYS A 1 192 ? 6.941 16.094 18.719 1 89.75 192 CYS A O 1
ATOM 1545 N N . TRP A 1 193 ? 6.77 18.203 18.031 1 83.62 193 TRP A N 1
ATOM 1546 C CA . TRP A 1 193 ? 7.359 18.625 19.297 1 83.62 193 TRP A CA 1
ATOM 1547 C C . TRP A 1 193 ? 6.34 18.547 20.422 1 83.62 193 TRP A C 1
ATOM 1549 O O . TRP A 1 193 ? 5.215 19.031 20.297 1 83.62 193 TRP A O 1
ATOM 1559 N N . ILE A 1 194 ? 6.746 17.922 21.516 1 78.38 194 ILE A N 1
ATOM 1560 C CA . ILE A 1 194 ? 5.832 17.656 22.625 1 78.38 194 ILE A CA 1
ATOM 1561 C C . ILE A 1 194 ? 5.832 18.844 23.578 1 78.38 194 ILE A C 1
ATOM 1563 O O . ILE A 1 194 ? 6.895 19.328 23.969 1 78.38 194 ILE A O 1
ATOM 1567 N N . LEU A 1 195 ? 4.562 19.125 23.844 1 77.69 195 LEU A N 1
ATOM 1568 C CA . LEU A 1 195 ? 4.363 20.172 24.844 1 77.69 195 LEU A CA 1
ATOM 1569 C C . LEU A 1 195 ? 4.578 19.625 26.25 1 77.69 195 LEU A C 1
ATOM 1571 O O . LEU A 1 195 ? 4.316 18.453 26.516 1 77.69 195 LEU A O 1
ATOM 1575 N N . ASN A 1 196 ? 5.184 20.266 27.125 1 64.5 196 ASN A N 1
ATOM 1576 C CA . ASN A 1 196 ? 5.406 19.984 28.547 1 64.5 196 ASN A CA 1
ATOM 1577 C C . ASN A 1 196 ? 6.48 18.906 28.734 1 64.5 196 ASN A C 1
ATOM 1579 O O . ASN A 1 196 ? 6.551 18.281 29.797 1 64.5 196 ASN A O 1
ATOM 1583 N N . GLY A 1 197 ? 7.152 18.391 27.656 1 58.94 197 GLY A N 1
ATOM 1584 C CA . GLY A 1 197 ? 8.289 17.5 27.828 1 58.94 197 GLY A CA 1
ATOM 1585 C C . GLY A 1 197 ? 9.625 18.203 27.672 1 58.94 197 GLY A C 1
ATOM 1586 O O . GLY A 1 197 ? 9.711 19.266 27.062 1 58.94 197 GLY A O 1
ATOM 1587 N N . PRO A 1 198 ? 10.656 17.969 28.531 1 55.53 198 PRO A N 1
ATOM 1588 C CA . PRO A 1 198 ? 11.977 18.562 28.312 1 55.53 198 PRO A CA 1
ATOM 1589 C C . PRO A 1 198 ? 12.664 18.031 27.047 1 55.53 198 PRO A C 1
ATOM 1591 O O . PRO A 1 198 ? 12.57 16.844 26.75 1 55.53 198 PRO A O 1
ATOM 1594 N N . PRO A 1 199 ? 13.438 18.984 26.188 1 57.56 199 PRO A N 1
ATOM 1595 C CA . PRO A 1 199 ? 13.312 20.438 26.125 1 57.56 199 PRO A CA 1
ATOM 1596 C C . PRO A 1 199 ? 12.023 20.891 25.438 1 57.56 199 PRO A C 1
ATOM 1598 O O . PRO A 1 199 ? 11.625 20.297 24.422 1 57.56 199 PRO A O 1
ATOM 1601 N N . ASP A 1 200 ? 11.195 21.734 26.078 1 63.84 200 ASP A N 1
ATOM 1602 C CA . ASP A 1 200 ? 9.898 22.188 25.594 1 63.84 200 ASP A CA 1
ATOM 1603 C C . ASP A 1 200 ? 10.055 23.172 24.422 1 63.84 200 ASP A C 1
ATOM 1605 O O . ASP A 1 200 ? 11.164 23.625 24.141 1 63.84 200 ASP A O 1
ATOM 1609 N N . CYS A 1 201 ? 9.109 23.203 23.594 1 70.12 201 CYS A N 1
ATOM 1610 C CA . CYS A 1 201 ? 9.07 24.062 22.406 1 70.12 201 CYS A CA 1
ATOM 1611 C C . CYS A 1 201 ? 9.594 25.453 22.734 1 70.12 201 CYS A C 1
ATOM 1613 O O . CYS A 1 201 ? 10.25 26.078 21.906 1 70.12 201 CYS A O 1
ATOM 1615 N N . GLU A 1 202 ? 9.492 25.781 24.016 1 67.5 202 GLU A N 1
ATOM 1616 C CA . GLU A 1 202 ? 9.945 27.094 24.438 1 67.5 202 GLU A CA 1
ATOM 1617 C C . GLU A 1 202 ? 11.477 27.172 24.469 1 67.5 202 GLU A C 1
ATOM 1619 O O . GLU A 1 202 ? 12.062 28.172 24.031 1 67.5 202 GLU A O 1
ATOM 1624 N N . TRP A 1 203 ? 11.898 26.125 24.938 1 64.88 203 TRP A N 1
ATOM 1625 C CA . TRP A 1 203 ? 13.359 26.094 25.016 1 64.88 203 TRP A CA 1
ATOM 1626 C C . TRP A 1 203 ? 13.969 26.156 23.609 1 64.88 203 TRP A C 1
ATOM 1628 O O . TRP A 1 203 ? 14.938 26.875 23.391 1 64.88 203 TRP A O 1
ATOM 1638 N N . LYS A 1 204 ? 13.43 25.5 22.766 1 67.25 204 LYS A N 1
ATOM 1639 C CA . LYS A 1 204 ? 13.945 25.5 21.406 1 67.25 204 LYS A CA 1
ATOM 1640 C C . LYS A 1 204 ? 13.789 26.875 20.766 1 67.25 204 LYS A C 1
ATOM 1642 O O . LYS A 1 204 ? 14.695 27.359 20.078 1 67.25 204 LYS A O 1
ATOM 1647 N N . ALA A 1 205 ? 12.727 27.438 21.047 1 67.81 205 ALA A N 1
ATOM 1648 C CA . ALA A 1 205 ? 12.492 28.766 20.5 1 67.81 205 ALA A CA 1
ATOM 1649 C C . ALA A 1 205 ? 13.508 29.766 21.031 1 67.81 205 ALA A C 1
ATOM 1651 O O . ALA A 1 205 ? 14.023 30.594 20.281 1 67.81 205 ALA A O 1
ATOM 1652 N N . GLN A 1 206 ? 13.812 29.547 22.25 1 68.81 206 GLN A N 1
ATOM 1653 C CA . GLN A 1 206 ? 14.758 30.453 22.891 1 68.81 206 GLN A CA 1
ATOM 1654 C C . GLN A 1 206 ? 16.172 30.234 22.375 1 68.81 206 GLN A C 1
ATOM 1656 O O . GLN A 1 206 ? 16.969 31.172 22.281 1 68.81 206 GLN A O 1
ATOM 1661 N N . ALA A 1 207 ? 16.344 28.984 22.078 1 68.88 207 ALA A N 1
ATOM 1662 C CA . ALA A 1 207 ? 17.672 28.625 21.609 1 68.88 207 ALA A CA 1
ATOM 1663 C C . ALA A 1 207 ? 17.828 28.906 20.109 1 68.88 207 ALA A C 1
ATOM 1665 O O . ALA A 1 207 ? 18.875 28.656 19.531 1 68.88 207 ALA A O 1
ATOM 1666 N N . GLY A 1 208 ? 16.812 29.438 19.609 1 66.81 208 GLY A N 1
ATOM 1667 C CA . GLY A 1 208 ? 16.844 29.75 18.203 1 66.81 208 GLY A CA 1
ATOM 1668 C C . GLY A 1 208 ? 16.516 28.562 17.312 1 66.81 208 GLY A C 1
ATOM 1669 O O . GLY A 1 208 ? 16.75 28.594 16.109 1 66.81 208 GLY A O 1
ATOM 1670 N N . ASN A 1 209 ? 16.062 27.531 18.031 1 70.19 209 ASN A N 1
ATOM 1671 C CA . ASN A 1 209 ? 15.656 26.359 17.281 1 70.19 209 ASN A CA 1
ATOM 1672 C C . ASN A 1 209 ? 14.133 26.219 17.234 1 70.19 209 ASN A C 1
ATOM 1674 O O . ASN A 1 209 ? 13.484 26.156 18.281 1 70.19 209 ASN A O 1
ATOM 1678 N N . VAL A 1 210 ? 13.484 26.594 16.141 1 73.94 210 VAL A N 1
ATOM 1679 C CA . VAL A 1 210 ? 12.031 26.609 16.094 1 73.94 210 VAL A CA 1
ATOM 1680 C C . VAL A 1 210 ? 11.523 25.281 15.516 1 73.94 210 VAL A C 1
ATOM 1682 O O . VAL A 1 210 ? 12.141 24.719 14.617 1 73.94 210 VAL A O 1
ATOM 1685 N N . CYS A 1 211 ? 10.555 24.906 16.266 1 86.69 211 CYS A N 1
ATOM 1686 C CA . CYS A 1 211 ? 9.883 23.688 15.82 1 86.69 211 CYS A CA 1
ATOM 1687 C C . CYS A 1 211 ? 8.82 24 14.773 1 86.69 211 CYS A C 1
ATOM 1689 O O . CYS A 1 211 ? 8.367 25.141 14.656 1 86.69 211 CYS A O 1
ATOM 1691 N N . ILE A 1 212 ? 8.516 23.031 14 1 92.12 212 ILE A N 1
ATOM 1692 C CA . ILE A 1 212 ? 7.48 23.203 12.984 1 92.12 212 ILE A CA 1
ATOM 1693 C C . ILE A 1 212 ? 6.102 23.109 13.633 1 92.12 212 ILE A C 1
ATOM 1695 O O . ILE A 1 212 ? 5.238 23.953 13.398 1 92.12 212 ILE A O 1
ATOM 1699 N N . ALA A 1 213 ? 5.918 22.094 14.461 1 93.31 213 ALA A N 1
ATOM 1700 C CA . ALA A 1 213 ? 4.629 21.891 15.109 1 93.31 213 ALA A CA 1
ATOM 1701 C C . ALA A 1 213 ? 4.809 21.453 16.562 1 93.31 213 ALA A C 1
ATOM 1703 O O . ALA A 1 213 ? 5.793 20.797 16.906 1 93.31 213 ALA A O 1
ATOM 1704 N N . SER A 1 214 ? 3.828 21.875 17.359 1 90.31 214 SER A N 1
ATOM 1705 C CA . SER A 1 214 ? 3.848 21.547 18.781 1 90.31 214 SER A CA 1
ATOM 1706 C C . SER A 1 214 ? 2.482 21.062 19.25 1 90.31 214 SER A C 1
ATOM 1708 O O . SER A 1 214 ? 1.457 21.672 18.922 1 90.31 214 SER A O 1
ATOM 1710 N N . PHE A 1 215 ? 2.451 19.906 19.969 1 89.06 215 PHE A N 1
ATOM 1711 C CA . PHE A 1 215 ? 1.229 19.375 20.547 1 89.06 215 PHE A CA 1
ATOM 1712 C C . PHE A 1 215 ? 1.549 18.438 21.703 1 89.06 215 PHE A C 1
ATOM 1714 O O . PHE A 1 215 ? 2.715 18.266 22.078 1 89.06 215 PHE A O 1
ATOM 1721 N N . ASP A 1 216 ? 0.496 18.016 22.359 1 86.19 216 ASP A N 1
ATOM 1722 C CA . ASP A 1 216 ? 0.588 17.078 23.469 1 86.19 216 ASP A CA 1
ATOM 1723 C C . ASP A 1 216 ? 0.105 15.695 23.047 1 86.19 216 ASP A C 1
ATOM 1725 O O . ASP A 1 216 ? -1.038 15.531 22.609 1 86.19 216 ASP A O 1
ATOM 1729 N N . TRP A 1 217 ? 0.972 14.656 23.312 1 83.62 217 TRP A N 1
ATOM 1730 C CA . TRP A 1 217 ? 0.625 13.297 22.906 1 83.62 217 TRP A CA 1
ATOM 1731 C C . TRP A 1 217 ? -0.547 12.773 23.734 1 83.62 217 TRP A C 1
ATOM 1733 O O . TRP A 1 217 ? -1.34 11.961 23.234 1 83.62 217 TRP A O 1
ATOM 1743 N N . SER A 1 218 ? -0.64 13.281 24.922 1 85.12 218 SER A N 1
ATOM 1744 C CA . SER A 1 218 ? -1.658 12.75 25.828 1 85.12 218 SER A CA 1
ATOM 1745 C C . SER A 1 218 ? -3.062 13.016 25.297 1 85.12 218 SER A C 1
ATOM 1747 O O . SER A 1 218 ? -3.986 12.242 25.547 1 85.12 218 SER A O 1
ATOM 1749 N N . CYS A 1 219 ? -3.221 14.086 24.562 1 86.75 219 CYS A N 1
ATOM 1750 C CA . CYS A 1 219 ? -4.531 14.375 23.984 1 86.75 219 CYS A CA 1
ATOM 1751 C C . CYS A 1 219 ? -4.449 14.531 22.484 1 86.75 219 CYS A C 1
ATOM 1753 O O . CYS A 1 219 ? -5.359 15.078 21.859 1 86.75 219 CYS A O 1
ATOM 1755 N N . SER A 1 220 ? -3.338 14.07 21.875 1 84.62 220 SER A N 1
ATOM 1756 C CA . SER A 1 220 ? -3.127 14.086 20.422 1 84.62 220 SER A CA 1
ATOM 1757 C C . SER A 1 220 ? -3.391 15.469 19.844 1 84.62 220 SER A C 1
ATOM 1759 O O . SER A 1 220 ? -4.055 15.594 18.812 1 84.62 220 SER A O 1
ATOM 1761 N N . GLY A 1 221 ? -3.043 16.516 20.531 1 89.69 221 GLY A N 1
ATOM 1762 C CA . GLY A 1 221 ? -3.203 17.938 20.234 1 89.69 221 GLY A CA 1
ATOM 1763 C C . GLY A 1 221 ? -2.885 18.844 21.406 1 89.69 221 GLY A C 1
ATOM 1764 O O . GLY A 1 221 ? -2.154 18.453 22.312 1 89.69 221 GLY A O 1
ATOM 1765 N N . ILE A 1 222 ? -3.248 20.078 21.281 1 88.56 222 ILE A N 1
ATOM 1766 C CA . ILE A 1 222 ? -3.195 20.953 22.453 1 88.56 222 ILE A CA 1
ATOM 1767 C C . ILE A 1 222 ? -4.402 20.688 23.344 1 88.56 222 ILE A C 1
ATOM 1769 O O . ILE A 1 222 ? -5.547 20.875 22.922 1 88.56 222 ILE A O 1
ATOM 1773 N N . CYS A 1 223 ? -4.051 20.141 24.547 1 89.25 223 CYS A N 1
ATOM 1774 C CA . CYS A 1 223 ? -5.137 19.906 25.5 1 89.25 223 CYS A CA 1
ATOM 1775 C C . CYS A 1 223 ? -5.848 21.203 25.844 1 89.25 223 CYS A C 1
ATOM 1777 O O . CYS A 1 223 ? -5.199 22.203 26.203 1 89.25 223 CYS A O 1
ATOM 1779 N N . LYS A 1 224 ? -7.234 21.281 25.859 1 90.88 224 LYS A N 1
ATOM 1780 C CA . LYS A 1 224 ? -8.016 22.5 26.047 1 90.88 224 LYS A CA 1
ATOM 1781 C C . LYS A 1 224 ? -7.551 23.609 25.094 1 90.88 224 LYS A C 1
ATOM 1783 O O . LYS A 1 224 ? -7.258 24.719 25.531 1 90.88 224 LYS A O 1
ATOM 1788 N N . SER A 1 225 ? -7.531 23.25 23.812 1 90.19 225 SER A N 1
ATOM 1789 C CA . SER A 1 225 ? -6.883 24.047 22.766 1 90.19 225 SER A CA 1
ATOM 1790 C C . SER A 1 225 ? -7.465 25.453 22.703 1 90.19 225 SER A C 1
ATOM 1792 O O . SER A 1 225 ? -6.734 26.422 22.5 1 90.19 225 SER A O 1
ATOM 1794 N N . VAL A 1 226 ? -8.75 25.672 22.891 1 89.5 226 VAL A N 1
ATOM 1795 C CA . VAL A 1 226 ? -9.367 26.984 22.828 1 89.5 226 VAL A CA 1
ATOM 1796 C C . VAL A 1 226 ? -8.758 27.906 23.875 1 89.5 226 VAL A C 1
ATOM 1798 O O . VAL A 1 226 ? -8.484 29.078 23.594 1 89.5 226 VAL A O 1
ATOM 1801 N N . GLU A 1 227 ? -8.398 27.359 24.969 1 91.25 227 GLU A N 1
ATOM 1802 C CA . GLU A 1 227 ? -7.879 28.141 26.078 1 91.25 227 GLU A CA 1
ATOM 1803 C C . GLU A 1 227 ? -6.363 28.297 25.984 1 91.25 227 GLU A C 1
ATOM 1805 O O . GLU A 1 227 ? -5.812 29.328 26.391 1 91.25 227 GLU A O 1
ATOM 1810 N N . LYS A 1 228 ? -5.746 27.328 25.438 1 90.5 228 LYS A N 1
ATOM 1811 C CA . LYS A 1 228 ? -4.305 27.234 25.656 1 90.5 228 LYS A CA 1
ATOM 1812 C C . LYS A 1 228 ? -3.525 27.578 24.391 1 90.5 228 LYS A C 1
ATOM 1814 O O . LYS A 1 228 ? -2.32 27.828 24.453 1 90.5 228 LYS A O 1
ATOM 1819 N N . ILE A 1 229 ? -4.109 27.578 23.297 1 90.31 229 ILE A N 1
ATOM 1820 C CA . ILE A 1 229 ? -3.377 27.672 22.031 1 90.31 229 ILE A CA 1
ATOM 1821 C C . ILE A 1 229 ? -2.684 29.031 21.953 1 90.31 229 ILE A C 1
ATOM 1823 O O . ILE A 1 229 ? -1.59 29.141 21.391 1 90.31 229 ILE A O 1
ATOM 1827 N N . LYS A 1 230 ? -3.281 30.078 22.5 1 88.75 230 LYS A N 1
ATOM 1828 C CA . LYS A 1 230 ? -2.652 31.391 22.484 1 88.75 230 LYS A CA 1
ATOM 1829 C C . LYS A 1 230 ? -1.384 31.406 23.328 1 88.75 230 LYS A C 1
ATOM 1831 O O . LYS A 1 230 ? -0.375 32 22.938 1 88.75 230 LYS A O 1
ATOM 1836 N N . ASP A 1 231 ? -1.518 30.797 24.422 1 88.25 231 ASP A N 1
ATOM 1837 C CA . ASP A 1 231 ? -0.356 30.703 25.312 1 88.25 231 ASP A CA 1
ATOM 1838 C C . ASP A 1 231 ? 0.771 29.906 24.641 1 88.25 231 ASP A C 1
ATOM 1840 O O . ASP A 1 231 ? 1.937 30.297 24.719 1 88.25 231 ASP A O 1
ATOM 1844 N N . VAL A 1 232 ? 0.457 28.781 24 1 87.88 232 VAL A N 1
ATOM 1845 C CA . VAL A 1 232 ? 1.44 27.969 23.297 1 87.88 232 VAL A CA 1
ATOM 1846 C C . VAL A 1 232 ? 2.098 28.781 22.188 1 87.88 232 VAL A C 1
ATOM 1848 O O . VAL A 1 232 ? 3.314 28.719 22 1 87.88 232 VAL A O 1
ATOM 1851 N N . HIS A 1 233 ? 1.343 29.562 21.453 1 88.25 233 HIS A N 1
ATOM 1852 C CA . HIS A 1 233 ? 1.863 30.406 20.391 1 88.25 233 HIS A CA 1
ATOM 1853 C C . HIS A 1 233 ? 2.848 31.438 20.922 1 88.25 233 HIS A C 1
ATOM 1855 O O . HIS A 1 233 ? 3.871 31.719 20.297 1 88.25 233 HIS A O 1
ATOM 1861 N N . GLU A 1 234 ? 2.547 32.031 22.031 1 85.88 234 GLU A N 1
ATOM 1862 C CA . GLU A 1 234 ? 3.42 33.031 22.625 1 85.88 234 GLU A CA 1
ATOM 1863 C C . GLU A 1 234 ? 4.754 32.438 23.047 1 85.88 234 GLU A C 1
ATOM 1865 O O . GLU A 1 234 ? 5.805 33.062 22.891 1 85.88 234 GLU A O 1
ATOM 1870 N N . ARG A 1 235 ? 4.707 31.234 23.5 1 83.75 235 ARG A N 1
ATOM 1871 C CA . ARG A 1 235 ? 5.887 30.594 24.062 1 83.75 235 ARG A CA 1
ATOM 1872 C C . ARG A 1 235 ? 6.699 29.891 22.984 1 83.75 235 ARG A C 1
ATOM 1874 O O . ARG A 1 235 ? 7.934 29.875 23.047 1 83.75 235 ARG A O 1
ATOM 1881 N N . CYS A 1 236 ? 6.004 29.328 21.969 1 85.12 236 CYS A N 1
ATOM 1882 C CA . CYS A 1 236 ? 6.672 28.422 21.047 1 85.12 236 CYS A CA 1
ATOM 1883 C C . CYS A 1 236 ? 6.676 29 19.641 1 85.12 236 CYS A C 1
ATOM 1885 O O . CYS A 1 236 ? 7.285 28.422 18.734 1 85.12 236 CYS A O 1
ATOM 1887 N N . GLY A 1 237 ? 6.062 30.078 19.422 1 87.19 237 GLY A N 1
ATOM 1888 C CA . GLY A 1 237 ? 5.902 30.625 18.094 1 87.19 237 GLY A CA 1
ATOM 1889 C C . GLY A 1 237 ? 7.191 31.188 17.516 1 87.19 237 GLY A C 1
ATOM 1890 O O . GLY A 1 237 ? 8.117 31.5 18.266 1 87.19 237 GLY A O 1
ATOM 1891 N N . GLU A 1 238 ? 7.258 31.281 16.219 1 86.56 238 GLU A N 1
ATOM 1892 C CA . GLU A 1 238 ? 8.422 31.812 15.523 1 86.56 238 GLU A CA 1
ATOM 1893 C C . GLU A 1 238 ? 8.336 33.344 15.391 1 86.56 238 GLU A C 1
ATOM 1895 O O . GLU A 1 238 ? 9.266 33.969 14.883 1 86.56 238 GLU A O 1
ATOM 1900 N N . GLY A 1 239 ? 7.32 33.906 15.883 1 82.44 239 GLY A N 1
ATOM 1901 C CA . GLY A 1 239 ? 7.082 35.312 15.703 1 82.44 239 GLY A CA 1
ATOM 1902 C C . GLY A 1 239 ? 6.254 35.625 14.469 1 82.44 239 GLY A C 1
ATOM 1903 O O . GLY A 1 239 ? 6.355 34.938 13.453 1 82.44 239 GLY A O 1
ATOM 1904 N N . ASP A 1 240 ? 5.449 36.656 14.469 1 77.69 240 ASP A N 1
ATOM 1905 C CA . ASP A 1 240 ? 4.473 36.969 13.438 1 77.69 240 ASP A CA 1
ATOM 1906 C C . ASP A 1 240 ? 5.164 37.375 12.141 1 77.69 240 ASP A C 1
ATOM 1908 O O . ASP A 1 240 ? 4.594 37.25 11.055 1 77.69 240 ASP A O 1
ATOM 1912 N N . GLY A 1 241 ? 6.375 37.781 12.258 1 78.56 241 GLY A N 1
ATOM 1913 C CA . GLY A 1 241 ? 7.074 38.281 11.078 1 78.56 241 GLY A CA 1
ATOM 1914 C C . GLY A 1 241 ? 7.867 37.188 10.375 1 78.56 241 GLY A C 1
ATOM 1915 O O . GLY A 1 241 ? 8.32 37.375 9.242 1 78.56 241 GLY A O 1
ATOM 1916 N N . ALA A 1 242 ? 7.938 36.031 10.922 1 81.12 242 ALA A N 1
ATOM 1917 C CA . ALA A 1 242 ? 8.859 35 10.438 1 81.12 242 ALA A CA 1
ATOM 1918 C C . ALA A 1 242 ? 8.453 34.531 9.055 1 81.12 242 ALA A C 1
ATOM 1920 O O . ALA A 1 242 ? 9.297 34.344 8.172 1 81.12 242 ALA A O 1
ATOM 1921 N N . VAL A 1 243 ? 7.203 34.281 8.852 1 81.81 243 VAL A N 1
ATOM 1922 C CA . VAL A 1 243 ? 6.723 33.75 7.586 1 81.81 243 VAL A CA 1
ATOM 1923 C C . VAL A 1 243 ? 6.965 34.75 6.465 1 81.81 243 VAL A C 1
ATOM 1925 O O . VAL A 1 243 ? 7.145 34.375 5.309 1 81.81 243 VAL A O 1
ATOM 1928 N N . TRP A 1 244 ? 7.105 35.969 6.785 1 81.81 244 TRP A N 1
ATOM 1929 C CA . TRP A 1 244 ? 7.273 37 5.785 1 81.81 244 TRP A CA 1
ATOM 1930 C C . TRP A 1 244 ? 8.742 37.219 5.449 1 81.81 244 TRP A C 1
ATOM 1932 O O . TRP A 1 244 ? 9.078 37.75 4.395 1 81.81 244 TRP A O 1
ATOM 1942 N N . SER A 1 245 ? 9.562 36.844 6.355 1 77.62 245 SER A N 1
ATOM 1943 C CA . SER A 1 245 ? 10.984 37.125 6.188 1 77.62 245 SER A CA 1
ATOM 1944 C C . SER A 1 245 ? 11.672 35.969 5.43 1 77.62 245 SER A C 1
ATOM 1946 O O . SER A 1 245 ? 12.734 36.156 4.84 1 77.62 245 SER A O 1
ATOM 1948 N N . HIS A 1 246 ? 11.031 34.938 5.492 1 68.88 246 HIS A N 1
ATOM 1949 C CA . HIS A 1 246 ? 11.664 33.781 4.859 1 68.88 246 HIS A CA 1
ATOM 1950 C C . HIS A 1 246 ? 11.438 33.781 3.352 1 68.88 246 HIS A C 1
ATOM 1952 O O . HIS A 1 246 ? 10.391 34.25 2.877 1 68.88 246 HIS A O 1
ATOM 1958 N N . LEU A 1 247 ? 12.578 33.562 2.617 1 66.81 247 LEU A N 1
ATOM 1959 C CA . LEU A 1 247 ? 12.516 33.344 1.178 1 66.81 247 LEU A CA 1
ATOM 1960 C C . LEU A 1 247 ? 12.484 31.844 0.858 1 66.81 247 LEU A C 1
ATOM 1962 O O . LEU A 1 247 ? 13.297 31.078 1.383 1 66.81 247 LEU A O 1
ATOM 1966 N N . PHE A 1 248 ? 11.312 31.391 0.47 1 69.06 248 PHE A N 1
ATOM 1967 C CA . PHE A 1 248 ? 11.289 30 0.029 1 69.06 248 PHE A CA 1
ATOM 1968 C C . PHE A 1 248 ? 10.789 29.906 -1.406 1 69.06 248 PHE A C 1
ATOM 1970 O O . PHE A 1 248 ? 10.109 30.797 -1.9 1 69.06 248 PHE A O 1
ATOM 1977 N N . MET B 1 1 ? 1.567 -30.484 -18.438 1 72.56 1 MET B N 1
ATOM 1978 C CA . MET B 1 1 ? 1.119 -29.234 -19.031 1 72.56 1 MET B CA 1
ATOM 1979 C C . MET B 1 1 ? 0.812 -29.422 -20.516 1 72.56 1 MET B C 1
ATOM 1981 O O . MET B 1 1 ? 1.523 -30.141 -21.219 1 72.56 1 MET B O 1
ATOM 1985 N N . PRO B 1 2 ? -0.407 -29.047 -20.922 1 74.5 2 PRO B N 1
ATOM 1986 C CA . PRO B 1 2 ? -0.652 -29.094 -22.359 1 74.5 2 PRO B CA 1
ATOM 1987 C C . PRO B 1 2 ? 0.439 -28.406 -23.172 1 74.5 2 PRO B C 1
ATOM 1989 O O . PRO B 1 2 ? 1.058 -27.453 -22.688 1 74.5 2 PRO B O 1
ATOM 1992 N N . GLN B 1 3 ? 0.787 -28.984 -24.328 1 77 3 GLN B N 1
ATOM 1993 C CA . GLN B 1 3 ? 1.789 -28.391 -25.219 1 77 3 GLN B CA 1
ATOM 1994 C C . GLN B 1 3 ? 1.275 -28.328 -26.656 1 77 3 GLN B C 1
ATOM 1996 O O . GLN B 1 3 ? 0.302 -29 -27 1 77 3 GLN B O 1
ATOM 2001 N N . GLY B 1 4 ? 1.869 -27.484 -27.406 1 79.69 4 GLY B N 1
ATOM 2002 C CA . GLY B 1 4 ? 1.557 -27.422 -28.828 1 79.69 4 GLY B CA 1
ATOM 2003 C C . GLY B 1 4 ? 0.076 -27.234 -29.109 1 79.69 4 GLY B C 1
ATOM 2004 O O . GLY B 1 4 ? -0.538 -26.281 -28.625 1 79.69 4 GLY B O 1
ATOM 2005 N N . ASP B 1 5 ? -0.431 -28.203 -29.75 1 83.62 5 ASP B N 1
ATOM 2006 C CA . ASP B 1 5 ? -1.822 -28.125 -30.188 1 83.62 5 ASP B CA 1
ATOM 2007 C C . ASP B 1 5 ? -2.771 -28.094 -29 1 83.62 5 ASP B C 1
ATOM 2009 O O . ASP B 1 5 ? -3.82 -27.453 -29.047 1 83.62 5 ASP B O 1
ATOM 2013 N N . ALA B 1 6 ? -2.414 -28.766 -27.969 1 84.88 6 ALA B N 1
ATOM 2014 C CA . ALA B 1 6 ? -3.258 -28.797 -26.781 1 84.88 6 ALA B CA 1
ATOM 2015 C C . ALA B 1 6 ? -3.336 -27.422 -26.109 1 84.88 6 ALA B C 1
ATOM 2017 O O . ALA B 1 6 ? -4.379 -27.047 -25.578 1 84.88 6 ALA B O 1
ATOM 2018 N N . LEU B 1 7 ? -2.264 -26.672 -26.188 1 89.06 7 LEU B N 1
ATOM 2019 C CA . LEU B 1 7 ? -2.246 -25.312 -25.641 1 89.06 7 LEU B CA 1
ATOM 2020 C C . LEU B 1 7 ? -3.164 -24.391 -26.438 1 89.06 7 LEU B C 1
ATOM 2022 O O . LEU B 1 7 ? -3.9 -23.594 -25.859 1 89.06 7 LEU B O 1
ATOM 2026 N N . GLN B 1 8 ? -3.1 -24.531 -27.703 1 89.25 8 GLN B N 1
ATOM 2027 C CA . GLN B 1 8 ? -3.957 -23.719 -28.562 1 89.25 8 GLN B CA 1
ATOM 2028 C C . GLN B 1 8 ? -5.43 -24.062 -28.344 1 89.25 8 GLN B C 1
ATOM 2030 O O . GLN B 1 8 ? -6.281 -23.172 -28.328 1 89.25 8 GLN B O 1
ATOM 2035 N N . LYS B 1 9 ? -5.645 -25.359 -28.234 1 89.88 9 LYS B N 1
ATOM 2036 C CA . LYS B 1 9 ? -7.008 -25.797 -27.984 1 89.88 9 LYS B CA 1
ATOM 2037 C C . LYS B 1 9 ? -7.527 -25.25 -26.656 1 89.88 9 LYS B C 1
ATOM 2039 O O . LYS B 1 9 ? -8.688 -24.828 -26.562 1 89.88 9 LYS B O 1
ATOM 2044 N N . LEU B 1 10 ? -6.715 -25.25 -25.625 1 91.31 10 LEU B N 1
ATOM 2045 C CA . LEU B 1 10 ? -7.062 -24.688 -24.328 1 91.31 10 LEU B CA 1
ATOM 2046 C C . LEU B 1 10 ? -7.441 -23.219 -24.438 1 91.31 10 LEU B C 1
ATOM 2048 O O . LEU B 1 10 ? -8.43 -22.781 -23.859 1 91.31 10 LEU B O 1
ATOM 2052 N N . GLU B 1 11 ? -6.707 -22.469 -25.203 1 92.31 11 GLU B N 1
ATOM 2053 C CA . GLU B 1 11 ? -6.961 -21.047 -25.406 1 92.31 11 GLU B CA 1
ATOM 2054 C C . GLU B 1 11 ? -8.289 -20.828 -26.141 1 92.31 11 GLU B C 1
ATOM 2056 O O . GLU B 1 11 ? -9.094 -19.984 -25.719 1 92.31 11 GLU B O 1
ATOM 2061 N N . HIS B 1 12 ? -8.578 -21.609 -27.109 1 91.81 12 HIS B N 1
ATOM 2062 C CA . HIS B 1 12 ? -9.742 -21.391 -27.969 1 91.81 12 HIS B CA 1
ATOM 2063 C C . HIS B 1 12 ? -11.016 -21.906 -27.312 1 91.81 12 HIS B C 1
ATOM 2065 O O . HIS B 1 12 ? -12.062 -21.281 -27.391 1 91.81 12 HIS B O 1
ATOM 2071 N N . GLU B 1 13 ? -10.867 -23.031 -26.641 1 90.38 13 GLU B N 1
ATOM 2072 C CA . GLU B 1 13 ? -12.07 -23.688 -26.141 1 90.38 13 GLU B CA 1
ATOM 2073 C C . GLU B 1 13 ? -12.359 -23.266 -24.703 1 90.38 13 GLU B C 1
ATOM 2075 O O . GLU B 1 13 ? -13.523 -23.219 -24.281 1 90.38 13 GLU B O 1
ATOM 2080 N N . LYS B 1 14 ? -11.336 -22.969 -23.953 1 91.88 14 LYS B N 1
ATOM 2081 C CA . LYS B 1 14 ? -11.539 -22.75 -22.531 1 91.88 14 LYS B CA 1
ATOM 2082 C C . LYS B 1 14 ? -11.164 -21.328 -22.125 1 91.88 14 LYS B C 1
ATOM 2084 O O . LYS B 1 14 ? -11.445 -20.891 -21.016 1 91.88 14 LYS B O 1
ATOM 2089 N N . GLY B 1 15 ? -10.492 -20.594 -23.031 1 92.81 15 GLY B N 1
ATOM 2090 C CA . GLY B 1 15 ? -10.078 -19.234 -22.719 1 92.81 15 GLY B CA 1
ATOM 2091 C C . GLY B 1 15 ? -8.938 -19.156 -21.719 1 92.81 15 GLY B C 1
ATOM 2092 O O . GLY B 1 15 ? -8.844 -18.219 -20.938 1 92.81 15 GLY B O 1
ATOM 2093 N N . ILE B 1 16 ? -8.156 -20.203 -21.656 1 94.88 16 ILE B N 1
ATOM 2094 C CA . ILE B 1 16 ? -7.012 -20.266 -20.75 1 94.88 16 ILE B CA 1
ATOM 2095 C C . ILE B 1 16 ? -5.715 -20.141 -21.547 1 94.88 16 ILE B C 1
ATOM 2097 O O . ILE B 1 16 ? -5.449 -20.953 -22.422 1 94.88 16 ILE B O 1
ATOM 2101 N N . VAL B 1 17 ? -4.969 -19.141 -21.281 1 95.56 17 VAL B N 1
ATOM 2102 C CA . VAL B 1 17 ? -3.672 -18.922 -21.922 1 95.56 17 VAL B CA 1
ATOM 2103 C C . VAL B 1 17 ? -2.553 -19.234 -20.922 1 95.56 17 VAL B C 1
ATOM 2105 O O . VAL B 1 17 ? -2.555 -18.719 -19.812 1 95.56 17 VAL B O 1
ATOM 2108 N N . ILE B 1 18 ? -1.615 -20.094 -21.25 1 95.62 18 ILE B N 1
ATOM 2109 C CA . ILE B 1 18 ? -0.472 -20.438 -20.422 1 95.62 18 ILE B CA 1
ATOM 2110 C C . ILE B 1 18 ? 0.825 -20.094 -21.156 1 95.62 18 ILE B C 1
ATOM 2112 O O . ILE B 1 18 ? 1.013 -20.484 -22.312 1 95.62 18 ILE B O 1
ATOM 2116 N N . ARG B 1 19 ? 1.645 -19.328 -20.531 1 95.69 19 ARG B N 1
ATOM 2117 C CA . ARG B 1 19 ? 2.945 -18.984 -21.094 1 95.69 19 ARG B CA 1
ATOM 2118 C C . ARG B 1 19 ? 4.035 -19.047 -20.031 1 95.69 19 ARG B C 1
ATOM 2120 O O . ARG B 1 19 ? 3.781 -18.75 -18.859 1 95.69 19 ARG B O 1
ATOM 2127 N N . PHE B 1 20 ? 5.242 -19.438 -20.453 1 94.62 20 PHE B N 1
ATOM 2128 C CA . PHE B 1 20 ? 6.426 -19.266 -19.609 1 94.62 20 PHE B CA 1
ATOM 2129 C C . PHE B 1 20 ? 6.996 -17.859 -19.766 1 94.62 20 PHE B C 1
ATOM 2131 O O . PHE B 1 20 ? 7.312 -17.438 -20.891 1 94.62 20 PHE B O 1
ATOM 2138 N N . MET B 1 21 ? 7.074 -17.125 -18.703 1 93.88 21 MET B N 1
ATOM 2139 C CA . MET B 1 21 ? 7.59 -15.766 -18.797 1 93.88 21 MET B CA 1
ATOM 2140 C C . MET B 1 21 ? 9.102 -15.734 -18.578 1 93.88 21 MET B C 1
ATOM 2142 O O . MET B 1 21 ? 9.602 -16.344 -17.641 1 93.88 21 MET B O 1
ATOM 2146 N N . ILE B 1 22 ? 9.789 -15.078 -19.469 1 91.56 22 ILE B N 1
ATOM 2147 C CA . ILE B 1 22 ? 11.242 -15.039 -19.375 1 91.56 22 ILE B CA 1
ATOM 2148 C C . ILE B 1 22 ? 11.766 -13.719 -19.938 1 91.56 22 ILE B C 1
ATOM 2150 O O . ILE B 1 22 ? 11.242 -13.211 -20.938 1 91.56 22 ILE B O 1
ATOM 2154 N N . GLY B 1 23 ? 12.672 -13.141 -19.219 1 89.94 23 GLY B N 1
ATOM 2155 C CA . GLY B 1 23 ? 13.359 -11.953 -19.703 1 89.94 23 GLY B CA 1
ATOM 2156 C C . GLY B 1 23 ? 14.555 -12.273 -20.578 1 89.94 23 GLY B C 1
ATOM 2157 O O . GLY B 1 23 ? 14.547 -13.258 -21.312 1 89.94 23 GLY B O 1
ATOM 2158 N N . HIS B 1 24 ? 15.5 -11.352 -20.625 1 86.62 24 HIS B N 1
ATOM 2159 C CA . HIS B 1 24 ? 16.703 -11.555 -21.422 1 86.62 24 HIS B CA 1
ATOM 2160 C C . HIS B 1 24 ? 17.953 -11.406 -20.562 1 86.62 24 HIS B C 1
ATOM 2162 O O . HIS B 1 24 ? 17.891 -10.945 -19.422 1 86.62 24 HIS B O 1
ATOM 2168 N N . SER B 1 25 ? 19 -11.961 -21.062 1 83.12 25 SER B N 1
ATOM 2169 C CA . SER B 1 25 ? 20.281 -11.852 -20.359 1 83.12 25 SER B CA 1
ATOM 2170 C C . SER B 1 25 ? 20.812 -10.422 -20.438 1 83.12 25 SER B C 1
ATOM 2172 O O . SER B 1 25 ? 20.344 -9.609 -21.234 1 83.12 25 SER B O 1
ATOM 2174 N N . ALA B 1 26 ? 21.719 -10.086 -19.5 1 79.19 26 ALA B N 1
ATOM 2175 C CA . ALA B 1 26 ? 22.344 -8.766 -19.469 1 79.19 26 ALA B CA 1
ATOM 2176 C C . ALA B 1 26 ? 23.141 -8.516 -20.734 1 79.19 26 ALA B C 1
ATOM 2178 O O . ALA B 1 26 ? 23.234 -7.379 -21.219 1 79.19 26 ALA B O 1
ATOM 2179 N N . ILE B 1 27 ? 23.719 -9.648 -21.25 1 77.81 27 ILE B N 1
ATOM 2180 C CA . ILE B 1 27 ? 24.5 -9.555 -22.484 1 77.81 27 ILE B CA 1
ATOM 2181 C C . ILE B 1 27 ? 23.641 -9.93 -23.672 1 77.81 27 ILE B C 1
ATOM 2183 O O . ILE B 1 27 ? 23.078 -11.031 -23.719 1 77.81 27 ILE B O 1
ATOM 2187 N N . SER B 1 28 ? 23.547 -8.969 -24.5 1 75.62 28 SER B N 1
ATOM 2188 C CA . SER B 1 28 ? 22.734 -9.203 -25.688 1 75.62 28 SER B CA 1
ATOM 2189 C C . SER B 1 28 ? 23.281 -10.352 -26.516 1 75.62 28 SER B C 1
ATOM 2191 O O . SER B 1 28 ? 24.5 -10.469 -26.703 1 75.62 28 SER B O 1
ATOM 2193 N N . ASN B 1 29 ? 22.406 -11.273 -26.969 1 78.81 29 ASN B N 1
ATOM 2194 C CA . ASN B 1 29 ? 22.672 -12.375 -27.891 1 78.81 29 ASN B CA 1
ATOM 2195 C C . ASN B 1 29 ? 23.641 -13.391 -27.266 1 78.81 29 ASN B C 1
ATOM 2197 O O . ASN B 1 29 ? 24.516 -13.922 -27.953 1 78.81 29 ASN B O 1
ATOM 2201 N N . SER B 1 30 ? 23.422 -13.516 -26.078 1 82.44 30 SER B N 1
ATOM 2202 C CA . SER B 1 30 ? 24.203 -14.547 -25.391 1 82.44 30 SER B CA 1
ATOM 2203 C C . SER B 1 30 ? 23.812 -15.938 -25.859 1 82.44 30 SER B C 1
ATOM 2205 O O . SER B 1 30 ? 22.828 -16.109 -26.594 1 82.44 30 SER B O 1
ATOM 2207 N N . ILE B 1 31 ? 24.641 -16.938 -25.516 1 83.75 31 ILE B N 1
ATOM 2208 C CA . ILE B 1 31 ? 24.359 -18.328 -25.828 1 83.75 31 ILE B CA 1
ATOM 2209 C C . ILE B 1 31 ? 23 -18.719 -25.25 1 83.75 31 ILE B C 1
ATOM 2211 O O . ILE B 1 31 ? 22.219 -19.422 -25.891 1 83.75 31 ILE B O 1
ATOM 2215 N N . LEU B 1 32 ? 22.75 -18.188 -24.125 1 83.44 32 LEU B N 1
ATOM 2216 C CA . LEU B 1 32 ? 21.469 -18.484 -23.484 1 83.44 32 LEU B CA 1
ATOM 2217 C C . LEU B 1 32 ? 20.312 -17.875 -24.266 1 83.44 32 LEU B C 1
ATOM 2219 O O . LEU B 1 32 ? 19.281 -18.516 -24.453 1 83.44 32 LEU B O 1
ATOM 2223 N N . ASP B 1 33 ? 20.453 -16.719 -24.656 1 86.56 33 ASP B N 1
ATOM 2224 C CA . ASP B 1 33 ? 19.406 -16.062 -25.422 1 86.56 33 ASP B CA 1
ATOM 2225 C C . ASP B 1 33 ? 19.141 -16.812 -26.719 1 86.56 33 ASP B C 1
ATOM 2227 O O . ASP B 1 33 ? 17.984 -16.969 -27.141 1 86.56 33 ASP B O 1
ATOM 2231 N N . ARG B 1 34 ? 20.156 -17.266 -27.297 1 86.94 34 ARG B N 1
ATOM 2232 C CA . ARG B 1 34 ? 20.016 -18.016 -28.531 1 86.94 34 ARG B CA 1
ATOM 2233 C C . ARG B 1 34 ? 19.297 -19.344 -28.297 1 86.94 34 ARG B C 1
ATOM 2235 O O . ARG B 1 34 ? 18.484 -19.781 -29.109 1 86.94 34 ARG B O 1
ATOM 2242 N N . ALA B 1 35 ? 19.672 -19.984 -27.219 1 89.25 35 ALA B N 1
ATOM 2243 C CA . ALA B 1 35 ? 18.984 -21.219 -26.844 1 89.25 35 ALA B CA 1
ATOM 2244 C C . ALA B 1 35 ? 17.5 -20.984 -26.609 1 89.25 35 ALA B C 1
ATOM 2246 O O . ALA B 1 35 ? 16.672 -21.797 -27.016 1 89.25 35 ALA B O 1
ATOM 2247 N N . ILE B 1 36 ? 17.172 -19.953 -25.969 1 89.31 36 ILE B N 1
ATOM 2248 C CA . ILE B 1 36 ? 15.789 -19.594 -25.703 1 89.31 36 ILE B CA 1
ATOM 2249 C C . ILE B 1 36 ? 15.062 -19.297 -27.016 1 89.31 36 ILE B C 1
ATOM 2251 O O . ILE B 1 36 ? 13.914 -19.703 -27.203 1 89.31 36 ILE B O 1
ATOM 2255 N N . ASP B 1 37 ? 15.766 -18.594 -27.922 1 89.94 37 ASP B N 1
ATOM 2256 C CA . ASP B 1 37 ? 15.18 -18.328 -29.234 1 89.94 37 ASP B CA 1
ATOM 2257 C C . ASP B 1 37 ? 14.844 -19.641 -29.969 1 89.94 37 ASP B C 1
ATOM 2259 O O . ASP B 1 37 ? 13.789 -19.75 -30.594 1 89.94 37 ASP B O 1
ATOM 2263 N N . SER B 1 38 ? 15.758 -20.531 -29.906 1 91.25 38 SER B N 1
ATOM 2264 C CA . SER B 1 38 ? 15.539 -21.828 -30.531 1 91.25 38 SER B CA 1
ATOM 2265 C C . SER B 1 38 ? 14.359 -22.562 -29.922 1 91.25 38 SER B C 1
ATOM 2267 O O . SER B 1 38 ? 13.531 -23.141 -30.625 1 91.25 38 SER B O 1
ATOM 2269 N N . GLU B 1 39 ? 14.289 -22.547 -28.609 1 90 39 GLU B N 1
ATOM 2270 C CA . GLU B 1 39 ? 13.18 -23.188 -27.906 1 90 39 GLU B CA 1
ATOM 2271 C C . GLU B 1 39 ? 11.852 -22.516 -28.25 1 90 39 GLU B C 1
ATOM 2273 O O . GLU B 1 39 ? 10.836 -23.188 -28.422 1 90 39 GLU B O 1
ATOM 2278 N N . GLU B 1 40 ? 11.891 -21.25 -28.312 1 89.25 40 GLU B N 1
ATOM 2279 C CA . GLU B 1 40 ? 10.695 -20.5 -28.672 1 89.25 40 GLU B CA 1
ATOM 2280 C C . GLU B 1 40 ? 10.211 -20.859 -30.062 1 89.25 40 GLU B C 1
ATOM 2282 O O . GLU B 1 40 ? 9.008 -21 -30.297 1 89.25 40 GLU B O 1
ATOM 2287 N N . ALA B 1 41 ? 11.141 -21.031 -30.953 1 89.62 41 ALA B N 1
ATOM 2288 C CA . ALA B 1 41 ? 10.797 -21.406 -32.312 1 89.62 41 ALA B CA 1
ATOM 2289 C C . ALA B 1 41 ? 10.148 -22.797 -32.375 1 89.62 41 ALA B C 1
ATOM 2291 O O . ALA B 1 41 ? 9.281 -23.047 -33.219 1 89.62 41 ALA B O 1
ATOM 2292 N N . GLN B 1 42 ? 10.531 -23.578 -31.469 1 89 42 GLN B N 1
ATOM 2293 C CA . GLN B 1 42 ? 10.047 -24.953 -31.438 1 89 42 GLN B CA 1
ATOM 2294 C C . GLN B 1 42 ? 8.68 -25.047 -30.75 1 89 42 GLN B C 1
ATOM 2296 O O . GLN B 1 42 ? 7.781 -25.734 -31.234 1 89 42 GLN B O 1
ATOM 2301 N N . HIS B 1 43 ? 8.484 -24.359 -29.625 1 87.75 43 HIS B N 1
ATOM 2302 C CA . HIS B 1 43 ? 7.316 -24.594 -28.781 1 87.75 43 HIS B CA 1
ATOM 2303 C C . HIS B 1 43 ? 6.359 -23.406 -28.828 1 87.75 43 HIS B C 1
ATOM 2305 O O . HIS B 1 43 ? 5.156 -23.562 -28.609 1 87.75 43 HIS B O 1
ATOM 2311 N N . ASN B 1 44 ? 6.875 -22.094 -28.953 1 88.88 44 ASN B N 1
ATOM 2312 C CA . ASN B 1 44 ? 6.098 -20.859 -29.047 1 88.88 44 ASN B CA 1
ATOM 2313 C C . ASN B 1 44 ? 5.207 -20.656 -27.828 1 88.88 44 ASN B C 1
ATOM 2315 O O . ASN B 1 44 ? 4.012 -20.391 -27.969 1 88.88 44 ASN B O 1
ATOM 2319 N N . ASP B 1 45 ? 5.711 -20.938 -26.688 1 91.56 45 ASP B N 1
ATOM 2320 C CA . ASP B 1 45 ? 4.902 -20.828 -25.484 1 91.56 45 ASP B CA 1
ATOM 2321 C C . ASP B 1 45 ? 5.555 -19.906 -24.453 1 91.56 45 ASP B C 1
ATOM 2323 O O . ASP B 1 45 ? 5.254 -19.969 -23.266 1 91.56 45 ASP B O 1
ATOM 2327 N N . PHE B 1 46 ? 6.43 -19.047 -25 1 92.06 46 PHE B N 1
ATOM 2328 C CA . PHE B 1 46 ? 7.059 -18.078 -24.109 1 92.06 46 PHE B CA 1
ATOM 2329 C C . PHE B 1 46 ? 6.312 -16.75 -24.156 1 92.06 46 PHE B C 1
ATOM 2331 O O . PHE B 1 46 ? 5.688 -16.406 -25.156 1 92.06 46 PHE B O 1
ATOM 2338 N N . LEU B 1 47 ? 6.305 -16.031 -23.078 1 94.25 47 LEU B N 1
ATOM 2339 C CA . LEU B 1 47 ? 6.086 -14.594 -23 1 94.25 47 LEU B CA 1
ATOM 2340 C C . LEU B 1 47 ? 7.391 -13.859 -22.719 1 94.25 47 LEU B C 1
ATOM 2342 O O . LEU B 1 47 ? 7.883 -13.867 -21.578 1 94.25 47 LEU B O 1
ATOM 2346 N N . ARG B 1 48 ? 7.93 -13.25 -23.766 1 92.06 48 ARG B N 1
ATOM 2347 C CA . ARG B 1 48 ? 9.203 -12.555 -23.625 1 92.06 48 ARG B CA 1
ATOM 2348 C C . ARG B 1 48 ? 9.008 -11.18 -22.984 1 92.06 48 ARG B C 1
ATOM 2350 O O . ARG B 1 48 ? 8.172 -10.398 -23.438 1 92.06 48 ARG B O 1
ATOM 2357 N N . LEU B 1 49 ? 9.711 -10.961 -21.938 1 92.62 49 LEU B N 1
ATOM 2358 C CA . LEU B 1 49 ? 9.625 -9.695 -21.219 1 92.62 49 LEU B CA 1
ATOM 2359 C C . LEU B 1 49 ? 10.844 -8.828 -21.5 1 92.62 49 LEU B C 1
ATOM 2361 O O . LEU B 1 49 ? 11.961 -9.336 -21.625 1 92.62 49 LEU B O 1
ATOM 2365 N N . GLU B 1 50 ? 10.609 -7.555 -21.641 1 87.75 50 GLU B N 1
ATOM 2366 C CA . GLU B 1 50 ? 11.727 -6.613 -21.688 1 87.75 50 GLU B CA 1
ATOM 2367 C C . GLU B 1 50 ? 12.32 -6.391 -20.297 1 87.75 50 GLU B C 1
ATOM 2369 O O . GLU B 1 50 ? 12.078 -5.352 -19.672 1 87.75 50 GLU B O 1
ATOM 2374 N N . HIS B 1 51 ? 12.953 -7.395 -19.859 1 88.44 51 HIS B N 1
ATOM 2375 C CA . HIS B 1 51 ? 13.516 -7.457 -18.516 1 88.44 51 HIS B CA 1
ATOM 2376 C C . HIS B 1 51 ? 14.828 -8.234 -18.5 1 88.44 51 HIS B C 1
ATOM 2378 O O . HIS B 1 51 ? 14.922 -9.32 -19.078 1 88.44 51 HIS B O 1
ATOM 2384 N N . VAL B 1 52 ? 15.82 -7.59 -17.938 1 82.75 52 VAL B N 1
ATOM 2385 C CA . VAL B 1 52 ? 17.062 -8.312 -17.75 1 82.75 52 VAL B CA 1
ATOM 2386 C C . VAL B 1 52 ? 16.953 -9.227 -16.531 1 82.75 52 VAL B C 1
ATOM 2388 O O . VAL B 1 52 ? 16.672 -8.766 -15.422 1 82.75 52 VAL B O 1
ATOM 2391 N N . GLU B 1 53 ? 17.172 -10.5 -16.719 1 82.81 53 GLU B N 1
ATOM 2392 C CA . GLU B 1 53 ? 16.984 -11.492 -15.664 1 82.81 53 GLU B CA 1
ATOM 2393 C C . GLU B 1 53 ? 18.016 -11.312 -14.547 1 82.81 53 GLU B C 1
ATOM 2395 O O . GLU B 1 53 ? 19.172 -10.984 -14.805 1 82.81 53 GLU B O 1
ATOM 2400 N N . GLY B 1 54 ? 17.625 -11.375 -13.281 1 74.31 54 GLY B N 1
ATOM 2401 C CA . GLY B 1 54 ? 18.391 -11.32 -12.047 1 74.31 54 GLY B CA 1
ATOM 2402 C C . GLY B 1 54 ? 17.531 -11.508 -10.812 1 74.31 54 GLY B C 1
ATOM 2403 O O . GLY B 1 54 ? 16.375 -11.102 -10.789 1 74.31 54 GLY B O 1
ATOM 2404 N N . TYR B 1 55 ? 18.094 -12.336 -9.953 1 63.09 55 TYR B N 1
ATOM 2405 C CA . TYR B 1 55 ? 17.281 -12.648 -8.781 1 63.09 55 TYR B CA 1
ATOM 2406 C C . TYR B 1 55 ? 16.859 -11.375 -8.055 1 63.09 55 TYR B C 1
ATOM 2408 O O . TYR B 1 55 ? 15.719 -11.266 -7.594 1 63.09 55 TYR B O 1
ATOM 2416 N N . HIS B 1 56 ? 17.703 -10.422 -7.895 1 67.06 56 HIS B N 1
ATOM 2417 C CA . HIS B 1 56 ? 17.359 -9.211 -7.148 1 67.06 56 HIS B CA 1
ATOM 2418 C C . HIS B 1 56 ? 16.469 -8.297 -7.969 1 67.06 56 HIS B C 1
ATOM 2420 O O . HIS B 1 56 ? 16.094 -7.211 -7.512 1 67.06 56 HIS B O 1
ATOM 2426 N N . GLU B 1 57 ? 15.922 -8.977 -9.055 1 78.31 57 GLU B N 1
ATOM 2427 C CA . GLU B 1 57 ? 15.102 -8.172 -9.945 1 78.31 57 GLU B CA 1
ATOM 2428 C C . GLU B 1 57 ? 13.703 -8.758 -10.094 1 78.31 57 GLU B C 1
ATOM 2430 O O . GLU B 1 57 ? 12.969 -8.414 -11.023 1 78.31 57 GLU B O 1
ATOM 2435 N N . LEU B 1 58 ? 13.375 -9.609 -9.102 1 86 58 LEU B N 1
ATOM 2436 C CA . LEU B 1 58 ? 12.133 -10.344 -9.242 1 86 58 LEU B CA 1
ATOM 2437 C C . LEU B 1 58 ? 10.93 -9.406 -9.188 1 86 58 LEU B C 1
ATOM 2439 O O . LEU B 1 58 ? 9.977 -9.562 -9.953 1 86 58 LEU B O 1
ATOM 2443 N N . SER B 1 59 ? 10.977 -8.492 -8.219 1 89.75 59 SER B N 1
ATOM 2444 C CA . SER B 1 59 ? 9.867 -7.551 -8.117 1 89.75 59 SER B CA 1
ATOM 2445 C C . SER B 1 59 ? 9.703 -6.738 -9.391 1 89.75 59 SER B C 1
ATOM 2447 O O . SER B 1 59 ? 8.586 -6.457 -9.82 1 89.75 59 SER B O 1
ATOM 2449 N N . ALA B 1 60 ? 10.82 -6.41 -9.992 1 91.69 60 ALA B N 1
ATOM 2450 C CA . ALA B 1 60 ? 10.781 -5.691 -11.266 1 91.69 60 ALA B CA 1
ATOM 2451 C C . ALA B 1 60 ? 10.18 -6.562 -12.367 1 91.69 60 ALA B C 1
ATOM 2453 O O . ALA B 1 60 ? 9.383 -6.09 -13.18 1 91.69 60 ALA B O 1
ATOM 2454 N N . LYS B 1 61 ? 10.586 -7.777 -12.375 1 93.06 61 LYS B N 1
ATOM 2455 C CA . LYS B 1 61 ? 10.055 -8.727 -13.352 1 93.06 61 LYS B CA 1
ATOM 2456 C C . LYS B 1 61 ? 8.539 -8.875 -13.203 1 93.06 61 LYS B C 1
ATOM 2458 O O . LYS B 1 61 ? 7.816 -8.945 -14.195 1 93.06 61 LYS B O 1
ATOM 2463 N N . THR B 1 62 ? 8.086 -8.953 -11.953 1 94.81 62 THR B N 1
ATOM 2464 C CA . THR B 1 62 ? 6.66 -9.102 -11.672 1 94.81 62 THR B CA 1
ATOM 2465 C C . THR B 1 62 ? 5.875 -7.91 -12.219 1 94.81 62 THR B C 1
ATOM 2467 O O . THR B 1 62 ? 4.832 -8.086 -12.852 1 94.81 62 THR B O 1
ATOM 2470 N N . LYS B 1 63 ? 6.359 -6.703 -12.008 1 94.56 63 LYS B N 1
ATOM 2471 C CA . LYS B 1 63 ? 5.727 -5.504 -12.555 1 94.56 63 LYS B CA 1
ATOM 2472 C C . LYS B 1 63 ? 5.59 -5.602 -14.07 1 94.56 63 LYS B C 1
ATOM 2474 O O . LYS B 1 63 ? 4.512 -5.363 -14.617 1 94.56 63 LYS B O 1
ATOM 2479 N N . ILE B 1 64 ? 6.668 -5.957 -14.719 1 94.5 64 ILE B N 1
ATOM 2480 C CA . ILE B 1 64 ? 6.723 -6 -16.172 1 94.5 64 ILE B CA 1
ATOM 2481 C C . ILE B 1 64 ? 5.816 -7.117 -16.688 1 94.5 64 ILE B C 1
ATOM 2483 O O . ILE B 1 64 ? 5.172 -6.965 -17.734 1 94.5 64 ILE B O 1
ATOM 2487 N N . PHE B 1 65 ? 5.801 -8.172 -15.984 1 95.94 65 PHE B N 1
ATOM 2488 C CA . PHE B 1 65 ? 4.938 -9.281 -16.359 1 95.94 65 PHE B CA 1
ATOM 2489 C C . PHE B 1 65 ? 3.484 -8.828 -16.453 1 95.94 65 PHE B C 1
ATOM 2491 O O . PHE B 1 65 ? 2.844 -8.984 -17.484 1 95.94 65 PHE B O 1
ATOM 2498 N N . PHE B 1 66 ? 2.959 -8.25 -15.367 1 97.5 66 PHE B N 1
ATOM 2499 C CA . PHE B 1 66 ? 1.546 -7.891 -15.352 1 97.5 66 PHE B CA 1
ATOM 2500 C C . PHE B 1 66 ? 1.256 -6.801 -16.375 1 97.5 66 PHE B C 1
ATOM 2502 O O . PHE B 1 66 ? 0.22 -6.828 -17.047 1 97.5 66 PHE B O 1
ATOM 2509 N N . ALA B 1 67 ? 2.143 -5.871 -16.5 1 95.94 67 ALA B N 1
ATOM 2510 C CA . ALA B 1 67 ? 1.952 -4.828 -17.516 1 95.94 67 ALA B CA 1
ATOM 2511 C C . ALA B 1 67 ? 1.895 -5.426 -18.922 1 95.94 67 ALA B C 1
ATOM 2513 O O . ALA B 1 67 ? 1.03 -5.059 -19.719 1 95.94 67 ALA B O 1
ATOM 2514 N N . THR B 1 68 ? 2.793 -6.391 -19.219 1 97 68 THR B N 1
ATOM 2515 C CA . THR B 1 68 ? 2.846 -7.027 -20.516 1 97 68 THR B CA 1
ATOM 2516 C C . THR B 1 68 ? 1.612 -7.895 -20.75 1 97 68 THR B C 1
ATOM 2518 O O . THR B 1 68 ? 1.004 -7.848 -21.828 1 97 68 THR B O 1
ATOM 2521 N N . ALA B 1 69 ? 1.229 -8.664 -19.75 1 97.62 69 ALA B N 1
ATOM 2522 C CA . ALA B 1 69 ? 0.098 -9.578 -19.859 1 97.62 69 ALA B CA 1
ATOM 2523 C C . ALA B 1 69 ? -1.203 -8.82 -20.094 1 97.62 69 ALA B C 1
ATOM 2525 O O . ALA B 1 69 ? -1.999 -9.203 -20.953 1 97.62 69 ALA B O 1
ATOM 2526 N N . VAL B 1 70 ? -1.436 -7.715 -19.359 1 97.56 70 VAL B N 1
ATOM 2527 C CA . VAL B 1 70 ? -2.658 -6.93 -19.469 1 97.56 70 VAL B CA 1
ATOM 2528 C C . VAL B 1 70 ? -2.734 -6.297 -20.859 1 97.56 70 VAL B C 1
ATOM 2530 O O . VAL B 1 70 ? -3.822 -6.16 -21.422 1 97.56 70 VAL B O 1
ATOM 2533 N N . ALA B 1 71 ? -1.609 -5.965 -21.406 1 96.88 71 ALA B N 1
ATOM 2534 C CA . ALA B 1 71 ? -1.567 -5.359 -22.734 1 96.88 71 ALA B CA 1
ATOM 2535 C C . ALA B 1 71 ? -1.866 -6.391 -23.812 1 96.88 71 ALA B C 1
ATOM 2537 O O . ALA B 1 71 ? -2.412 -6.055 -24.859 1 96.88 71 ALA B O 1
ATOM 2538 N N . LYS B 1 72 ? -1.584 -7.613 -23.594 1 97.06 72 LYS B N 1
ATOM 2539 C CA . LYS B 1 72 ? -1.665 -8.648 -24.625 1 97.06 72 LYS B CA 1
ATOM 2540 C C . LYS B 1 72 ? -3.006 -9.375 -24.578 1 97.06 72 LYS B C 1
ATOM 2542 O O . LYS B 1 72 ? -3.549 -9.766 -25.609 1 97.06 72 LYS B O 1
ATOM 2547 N N . TRP B 1 73 ? -3.51 -9.594 -23.344 1 97.12 73 TRP B N 1
ATOM 2548 C CA . TRP B 1 73 ? -4.715 -10.406 -23.188 1 97.12 73 TRP B CA 1
ATOM 2549 C C . TRP B 1 73 ? -5.75 -9.688 -22.328 1 97.12 73 TRP B C 1
ATOM 2551 O O . TRP B 1 73 ? -5.402 -9.031 -21.344 1 97.12 73 TRP B O 1
ATOM 2561 N N . ASP B 1 74 ? -6.973 -9.766 -22.719 1 96.94 74 ASP B N 1
ATOM 2562 C CA . ASP B 1 74 ? -8.102 -9.305 -21.922 1 96.94 74 ASP B CA 1
ATOM 2563 C C . ASP B 1 74 ? -8.695 -10.445 -21.109 1 96.94 74 ASP B C 1
ATOM 2565 O O . ASP B 1 74 ? -9.734 -11.008 -21.469 1 96.94 74 ASP B O 1
ATOM 2569 N N . ALA B 1 75 ? -8.086 -10.773 -20.016 1 97.06 75 ALA B N 1
ATOM 2570 C CA . ALA B 1 75 ? -8.477 -11.898 -19.172 1 97.06 75 ALA B CA 1
ATOM 2571 C C . ALA B 1 75 ? -9.18 -11.422 -17.906 1 97.06 75 ALA B C 1
ATOM 2573 O O . ALA B 1 75 ? -9 -10.281 -17.484 1 97.06 75 ALA B O 1
ATOM 2574 N N . GLU B 1 76 ? -9.977 -12.289 -17.375 1 97.31 76 GLU B N 1
ATOM 2575 C CA . GLU B 1 76 ? -10.641 -11.992 -16.109 1 97.31 76 GLU B CA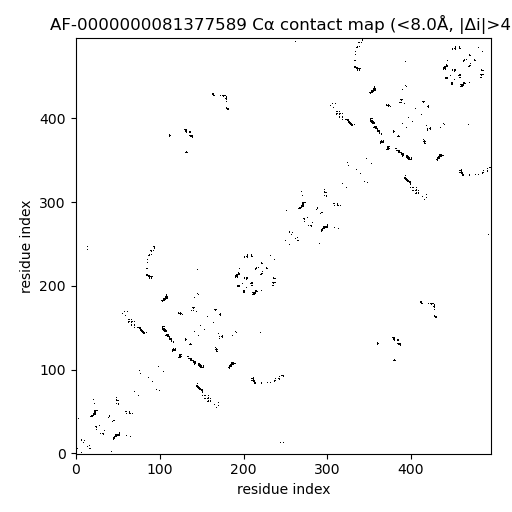 1
ATOM 2576 C C . GLU B 1 76 ? -9.664 -12.102 -14.945 1 97.31 76 GLU B C 1
ATOM 2578 O O . GLU B 1 76 ? -9.766 -11.344 -13.977 1 97.31 76 GLU B O 1
ATOM 2583 N N . PHE B 1 77 ? -8.727 -13.008 -15.07 1 98.44 77 PHE B N 1
ATOM 2584 C CA . PHE B 1 77 ? -7.723 -13.219 -14.031 1 98.44 77 PHE B CA 1
ATOM 2585 C C . PHE B 1 77 ? -6.344 -13.414 -14.656 1 98.44 77 PHE B C 1
ATOM 2587 O O . PHE B 1 77 ? -6.219 -13.969 -15.75 1 98.44 77 PHE B O 1
ATOM 2594 N N . TYR B 1 78 ? -5.363 -12.953 -14.008 1 98.62 78 TYR B N 1
ATOM 2595 C CA . TYR B 1 78 ? -3.947 -13.156 -14.305 1 98.62 78 TYR B CA 1
ATOM 2596 C C . TYR B 1 78 ? -3.256 -13.898 -13.172 1 98.62 78 TYR B C 1
ATOM 2598 O O . TYR B 1 78 ? -3.33 -13.492 -12.008 1 98.62 78 TYR B O 1
ATOM 2606 N N . VAL B 1 79 ? -2.609 -14.992 -13.492 1 98.5 79 VAL B N 1
ATOM 2607 C CA . VAL B 1 79 ? -2.055 -15.875 -12.469 1 98.5 79 VAL B CA 1
ATOM 2608 C C . VAL B 1 79 ? -0.545 -16 -12.664 1 98.5 79 VAL B C 1
ATOM 2610 O O . VAL B 1 79 ? -0.073 -16.219 -13.781 1 98.5 79 VAL B O 1
ATOM 2613 N N . LYS B 1 80 ? 0.182 -15.758 -11.648 1 98.12 80 LYS B N 1
ATOM 2614 C CA . LYS B 1 80 ? 1.613 -16.047 -11.625 1 98.12 80 LYS B CA 1
ATOM 2615 C C . LYS B 1 80 ? 1.897 -17.359 -10.883 1 98.12 80 LYS B C 1
ATOM 2617 O O . LYS B 1 80 ? 1.381 -17.578 -9.781 1 98.12 80 LYS B O 1
ATOM 2622 N N . VAL B 1 81 ? 2.646 -18.203 -11.484 1 96.88 81 VAL B N 1
ATOM 2623 C CA . VAL B 1 81 ? 3.031 -19.484 -10.883 1 96.88 81 VAL B CA 1
ATOM 2624 C C . VAL B 1 81 ? 4.539 -19.688 -11.039 1 96.88 81 VAL B C 1
ATOM 2626 O O . VAL B 1 81 ? 5.102 -19.422 -12.102 1 96.88 81 VAL B O 1
ATOM 2629 N N . ASP B 1 82 ? 5.191 -20.094 -9.961 1 94.44 82 ASP B N 1
ATOM 2630 C CA . ASP B 1 82 ? 6.59 -20.484 -10.086 1 94.44 82 ASP B CA 1
ATOM 2631 C C . ASP B 1 82 ? 6.734 -21.75 -10.93 1 94.44 82 ASP B C 1
ATOM 2633 O O . ASP B 1 82 ? 5.84 -22.609 -10.945 1 94.44 82 ASP B O 1
ATOM 2637 N N . ASP B 1 83 ? 7.844 -21.906 -11.57 1 91.5 83 ASP B N 1
ATOM 2638 C CA . ASP B 1 83 ? 8.016 -23 -12.539 1 91.5 83 ASP B CA 1
ATOM 2639 C C . ASP B 1 83 ? 8.25 -24.328 -11.828 1 91.5 83 ASP B C 1
ATOM 2641 O O . ASP B 1 83 ? 8.273 -25.375 -12.469 1 91.5 83 ASP B O 1
ATOM 2645 N N . ASP B 1 84 ? 8.445 -24.359 -10.516 1 93.12 84 ASP B N 1
ATOM 2646 C CA . ASP B 1 84 ? 8.625 -25.594 -9.766 1 93.12 84 ASP B CA 1
ATOM 2647 C C . ASP B 1 84 ? 7.426 -25.875 -8.859 1 93.12 84 ASP B C 1
ATOM 2649 O O . ASP B 1 84 ? 7.582 -26.359 -7.738 1 93.12 84 ASP B O 1
ATOM 2653 N N . VAL B 1 85 ? 6.258 -25.5 -9.281 1 94 85 VAL B N 1
ATOM 2654 C CA . VAL B 1 85 ? 5.004 -25.719 -8.57 1 94 85 VAL B CA 1
ATOM 2655 C C . VAL B 1 85 ? 4.074 -26.578 -9.43 1 94 85 VAL B C 1
ATOM 2657 O O . VAL B 1 85 ? 3.963 -26.375 -10.641 1 94 85 VAL B O 1
ATOM 2660 N N . HIS B 1 86 ? 3.498 -27.641 -8.875 1 92.31 86 HIS B N 1
ATOM 2661 C CA . HIS B 1 86 ? 2.477 -28.422 -9.555 1 92.31 86 HIS B CA 1
ATOM 2662 C C . HIS B 1 86 ? 1.11 -27.75 -9.469 1 92.31 86 HIS B C 1
ATOM 2664 O O . HIS B 1 86 ? 0.688 -27.328 -8.383 1 92.31 86 HIS B O 1
ATOM 2670 N N . VAL B 1 87 ? 0.421 -27.594 -10.555 1 93.62 87 VAL B N 1
ATOM 2671 C CA . VAL B 1 87 ? -0.861 -26.906 -10.57 1 93.62 87 VAL B CA 1
ATOM 2672 C C . VAL B 1 87 ? -1.915 -27.781 -11.25 1 93.62 87 VAL B C 1
ATOM 2674 O O . VAL B 1 87 ? -1.66 -28.359 -1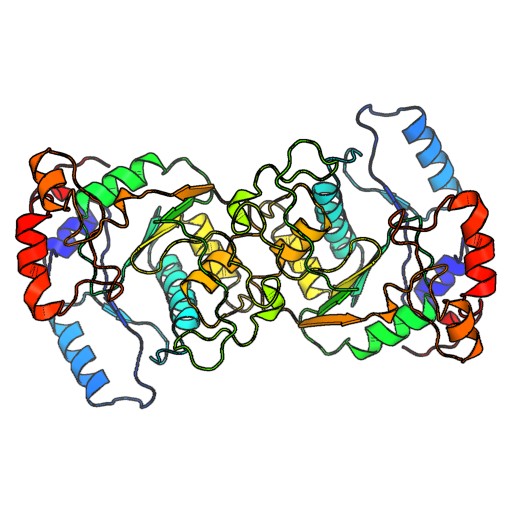2.305 1 93.62 87 VAL B O 1
ATOM 2677 N N . ASN B 1 88 ? -3.037 -27.953 -10.57 1 91.69 88 ASN B N 1
ATOM 2678 C CA . ASN B 1 88 ? -4.234 -28.484 -11.203 1 91.69 88 ASN B CA 1
ATOM 2679 C C . ASN B 1 88 ? -5.066 -27.391 -11.859 1 91.69 88 ASN B C 1
ATOM 2681 O O . ASN B 1 88 ? -5.848 -26.719 -11.195 1 91.69 88 ASN B O 1
ATOM 2685 N N . LEU B 1 89 ? -4.918 -27.297 -13.172 1 92.56 89 LEU B N 1
ATOM 2686 C CA . LEU B 1 89 ? -5.445 -26.172 -13.938 1 92.56 89 LEU B CA 1
ATOM 2687 C C . LEU B 1 89 ? -6.973 -26.141 -13.883 1 92.56 89 LEU B C 1
ATOM 2689 O O . LEU B 1 89 ? -7.574 -25.078 -13.812 1 92.56 89 LEU B O 1
ATOM 2693 N N . GLY B 1 90 ? -7.578 -27.297 -14.016 1 90.38 90 GLY B N 1
ATOM 2694 C CA . GLY B 1 90 ? -9.031 -27.359 -13.938 1 90.38 90 GLY B CA 1
ATOM 2695 C C . GLY B 1 90 ? -9.578 -26.828 -12.633 1 90.38 90 GLY B C 1
ATOM 2696 O O . GLY B 1 90 ? -10.516 -26.016 -12.633 1 90.38 90 GLY B O 1
ATOM 2697 N N . MET B 1 91 ? -9.023 -27.25 -11.555 1 91.19 91 MET B N 1
ATOM 2698 C CA . MET B 1 91 ? -9.445 -26.797 -10.234 1 91.19 91 MET B CA 1
ATOM 2699 C C . MET B 1 91 ? -9.203 -25.297 -10.062 1 91.19 91 MET B C 1
ATOM 2701 O O . MET B 1 91 ? -10.039 -24.578 -9.5 1 91.19 91 MET B O 1
ATOM 2705 N N . LEU B 1 92 ? -8.039 -24.812 -10.531 1 94.75 92 LEU B N 1
ATOM 2706 C CA . LEU B 1 92 ? -7.734 -23.391 -10.477 1 94.75 92 LEU B CA 1
ATOM 2707 C C . LEU B 1 92 ? -8.789 -22.578 -11.227 1 94.75 92 LEU B C 1
ATOM 2709 O O . LEU B 1 92 ? -9.344 -21.625 -10.688 1 94.75 92 LEU B O 1
ATOM 2713 N N . ALA B 1 93 ? -9.055 -23.031 -12.445 1 93.75 93 ALA B N 1
ATOM 2714 C CA . ALA B 1 93 ? -10.008 -22.312 -13.289 1 93.75 93 ALA B CA 1
ATOM 2715 C C . ALA B 1 93 ? -11.398 -22.297 -12.648 1 93.75 93 ALA B C 1
ATOM 2717 O O . ALA B 1 93 ? -12.062 -21.25 -12.625 1 93.75 93 ALA B O 1
ATOM 2718 N N . ALA B 1 94 ? -11.797 -23.438 -12.156 1 91.81 94 ALA B N 1
ATOM 2719 C CA . ALA B 1 94 ? -13.109 -23.531 -11.516 1 91.81 94 ALA B CA 1
ATOM 2720 C C . ALA B 1 94 ? -13.188 -22.625 -10.297 1 91.81 94 ALA B C 1
ATOM 2722 O O . ALA B 1 94 ? -14.203 -21.969 -10.07 1 91.81 94 ALA B O 1
ATOM 2723 N N . THR B 1 95 ? -12.211 -22.594 -9.5 1 94.31 95 THR B N 1
ATOM 2724 C CA . THR B 1 95 ? -12.18 -21.781 -8.297 1 94.31 95 THR B CA 1
ATOM 2725 C C . THR B 1 95 ? -12.234 -20.297 -8.656 1 94.31 95 THR B C 1
ATOM 2727 O O . THR B 1 95 ? -13 -19.531 -8.062 1 94.31 95 THR B O 1
ATOM 2730 N N . LEU B 1 96 ? -11.391 -19.844 -9.617 1 96.69 96 LEU B N 1
ATOM 2731 C CA . LEU B 1 96 ? -11.375 -18.453 -10.031 1 96.69 96 LEU B CA 1
ATOM 2732 C C . LEU B 1 96 ? -12.727 -18.031 -10.586 1 96.69 96 LEU B C 1
ATOM 2734 O O . LEU B 1 96 ? -13.164 -16.891 -10.375 1 96.69 96 LEU B O 1
ATOM 2738 N N . ALA B 1 97 ? -13.383 -18.922 -11.266 1 94.44 97 ALA B N 1
ATOM 2739 C CA . ALA B 1 97 ? -14.695 -18.641 -11.844 1 94.44 97 ALA B CA 1
ATOM 2740 C C . ALA B 1 97 ? -15.703 -18.266 -10.758 1 94.44 97 ALA B C 1
ATOM 2742 O O . ALA B 1 97 ? -16.578 -17.422 -10.984 1 94.44 97 ALA B O 1
ATOM 2743 N N . ARG B 1 98 ? -15.555 -18.781 -9.617 1 95.06 98 ARG B N 1
ATOM 2744 C CA . ARG B 1 98 ? -16.469 -18.5 -8.508 1 95.06 98 ARG B CA 1
ATOM 2745 C C . ARG B 1 98 ? -16.281 -17.078 -7.988 1 95.06 98 ARG B C 1
ATOM 2747 O O . ARG B 1 98 ? -17.141 -16.562 -7.273 1 95.06 98 ARG B O 1
ATOM 2754 N N . HIS B 1 99 ? -15.156 -16.484 -8.312 1 96.69 99 HIS B N 1
ATOM 2755 C CA . HIS B 1 99 ? -14.859 -15.164 -7.773 1 96.69 99 HIS B CA 1
ATOM 2756 C C . HIS B 1 99 ? -14.938 -14.094 -8.859 1 96.69 99 HIS B C 1
ATOM 2758 O O . HIS B 1 99 ? -14.516 -12.953 -8.648 1 96.69 99 HIS B O 1
ATOM 2764 N N . ARG B 1 100 ? -15.469 -14.43 -10 1 94.69 100 ARG B N 1
ATOM 2765 C CA . ARG B 1 100 ? -15.469 -13.547 -11.164 1 94.69 100 ARG B CA 1
ATOM 2766 C C . ARG B 1 100 ? -16.266 -12.273 -10.891 1 94.69 100 ARG B C 1
ATOM 2768 O O . ARG B 1 100 ? -15.977 -11.219 -11.469 1 94.69 100 ARG B O 1
ATOM 2775 N N . SER B 1 101 ? -17.234 -12.336 -10.031 1 95.38 101 SER B N 1
ATOM 2776 C CA . SER B 1 101 ? -18.109 -11.195 -9.797 1 95.38 101 SER B CA 1
ATOM 2777 C C . SER B 1 101 ? -17.547 -10.266 -8.727 1 95.38 101 SER B C 1
ATOM 2779 O O . SER B 1 101 ? -18.031 -9.148 -8.555 1 95.38 101 SER B O 1
ATOM 2781 N N . LYS B 1 102 ? -16.578 -10.766 -8.023 1 96.19 102 LYS B N 1
ATOM 2782 C CA . LYS B 1 102 ? -15.992 -9.953 -6.957 1 96.19 102 LYS B CA 1
ATOM 2783 C C . LYS B 1 102 ? -15.055 -8.891 -7.531 1 96.19 102 LYS B C 1
ATOM 2785 O O . LYS B 1 102 ? -14.312 -9.156 -8.477 1 96.19 102 LYS B O 1
ATOM 2790 N N . PRO B 1 103 ? -15.102 -7.73 -6.918 1 94.75 103 PRO B N 1
ATOM 2791 C CA . PRO B 1 103 ? -14.203 -6.68 -7.395 1 94.75 103 PRO B CA 1
ATOM 2792 C C . PRO B 1 103 ? -12.781 -6.832 -6.855 1 94.75 103 PRO B C 1
ATOM 2794 O O . PRO B 1 103 ? -12.594 -7.234 -5.707 1 94.75 103 PRO B O 1
ATOM 2797 N N . ARG B 1 104 ? -11.797 -6.578 -7.668 1 98.06 104 ARG B N 1
ATOM 2798 C CA . ARG B 1 104 ? -10.398 -6.449 -7.273 1 98.06 104 ARG B CA 1
ATOM 2799 C C . ARG B 1 104 ? -9.961 -7.621 -6.398 1 98.06 104 ARG B C 1
ATOM 2801 O O . ARG B 1 104 ? -9.594 -7.434 -5.238 1 98.06 104 ARG B O 1
ATOM 2808 N N . VAL B 1 105 ? -9.938 -8.734 -6.957 1 98.69 105 VAL B N 1
ATOM 2809 C CA . VAL B 1 105 ? -9.609 -9.977 -6.258 1 98.69 105 VAL B CA 1
ATOM 2810 C C . VAL B 1 105 ? -8.094 -10.172 -6.234 1 98.69 105 VAL B C 1
ATOM 2812 O O . VAL B 1 105 ? -7.426 -10.023 -7.262 1 98.69 105 VAL B O 1
ATOM 2815 N N . TYR B 1 106 ? -7.547 -10.383 -5.145 1 98.81 106 TYR B N 1
ATOM 2816 C CA . TYR B 1 106 ? -6.195 -10.859 -4.863 1 98.81 106 TYR B CA 1
ATOM 2817 C C . TYR B 1 106 ? -6.23 -12.188 -4.117 1 98.81 106 TYR B C 1
ATOM 2819 O O . TYR B 1 106 ? -6.527 -12.227 -2.92 1 98.81 106 TYR B O 1
ATOM 2827 N N . MET B 1 107 ? -5.918 -13.312 -4.84 1 98.62 107 MET B N 1
ATOM 2828 C CA . MET B 1 107 ? -6.121 -14.648 -4.289 1 98.62 107 MET B CA 1
ATOM 2829 C C . MET B 1 107 ? -4.801 -15.406 -4.207 1 98.62 107 MET B C 1
ATOM 2831 O O . MET B 1 107 ? -4 -15.367 -5.145 1 98.62 107 MET B O 1
ATOM 2835 N N . GLY B 1 108 ? -4.539 -16.078 -3.176 1 97.94 108 GLY B N 1
ATOM 2836 C CA . GLY B 1 108 ? -3.387 -16.922 -2.902 1 97.94 108 GLY B CA 1
ATOM 2837 C C . GLY B 1 108 ? -3.385 -17.5 -1.498 1 97.94 108 GLY B C 1
ATOM 2838 O O . GLY B 1 108 ? -4.379 -17.391 -0.778 1 97.94 108 GLY B O 1
ATOM 2839 N N . CYS B 1 109 ? -2.412 -18.266 -1.226 1 95.81 109 CYS B N 1
ATOM 2840 C CA . CYS B 1 109 ? -2.188 -18.672 0.159 1 95.81 109 CYS B CA 1
ATOM 2841 C C . CYS B 1 109 ? -1.554 -17.531 0.958 1 95.81 109 CYS B C 1
ATOM 2843 O O . CYS B 1 109 ? -0.389 -17.188 0.743 1 95.81 109 CYS B O 1
ATOM 2845 N N . MET B 1 110 ? -2.344 -16.953 1.926 1 96.94 110 MET B N 1
ATOM 2846 C CA . MET B 1 110 ? -1.933 -15.727 2.594 1 96.94 110 MET B CA 1
ATOM 2847 C C . MET B 1 110 ? -1.127 -16.031 3.852 1 96.94 110 MET B C 1
ATOM 2849 O O . MET B 1 110 ? -1.43 -16.984 4.57 1 96.94 110 MET B O 1
ATOM 2853 N N . LYS B 1 111 ? -0.146 -15.211 4.043 1 94.88 111 LYS B N 1
ATOM 2854 C CA . LYS B 1 111 ? 0.7 -15.359 5.227 1 94.88 111 LYS B CA 1
ATOM 2855 C C . LYS B 1 111 ? 1.205 -14 5.711 1 94.88 111 LYS B C 1
ATOM 2857 O O . LYS B 1 111 ? 1.082 -13 5.004 1 94.88 111 LYS B O 1
ATOM 2862 N N . SER B 1 112 ? 1.604 -13.922 6.941 1 96.25 112 SER B N 1
ATOM 2863 C CA . SER B 1 112 ? 2.395 -12.836 7.512 1 96.25 112 SER B CA 1
ATOM 2864 C C . SER B 1 112 ? 3.674 -13.359 8.156 1 96.25 112 SER B C 1
ATOM 2866 O O . SER B 1 112 ? 3.672 -13.758 9.32 1 96.25 112 SER B O 1
ATOM 2868 N N . GLY B 1 113 ? 4.727 -13.391 7.398 1 94.75 113 GLY B N 1
ATOM 2869 C CA . GLY B 1 113 ? 5.996 -13.875 7.926 1 94.75 113 GLY B CA 1
ATOM 2870 C C . GLY B 1 113 ? 6.793 -12.797 8.641 1 94.75 113 GLY B C 1
ATOM 2871 O O . GLY B 1 113 ? 6.43 -11.625 8.602 1 94.75 113 GLY B O 1
ATOM 2872 N N . PRO B 1 114 ? 7.848 -13.242 9.289 1 95.56 114 PRO B N 1
ATOM 2873 C CA . PRO B 1 114 ? 8.695 -12.273 10 1 95.56 114 PRO B CA 1
ATOM 2874 C C . PRO B 1 114 ? 9.375 -11.289 9.055 1 95.56 114 PRO B C 1
ATOM 2876 O O . PRO B 1 114 ? 9.773 -11.656 7.945 1 95.56 114 PRO B O 1
ATOM 2879 N N . VAL B 1 115 ? 9.469 -10.023 9.531 1 96.88 115 VAL B N 1
ATOM 2880 C CA . VAL B 1 115 ? 10.281 -9.047 8.812 1 96.88 115 VAL B CA 1
ATOM 2881 C C . VAL B 1 115 ? 11.758 -9.43 8.914 1 96.88 115 VAL B C 1
ATOM 2883 O O . VAL B 1 115 ? 12.281 -9.594 10.016 1 96.88 115 VAL B O 1
ATOM 2886 N N . LEU B 1 116 ? 12.414 -9.594 7.789 1 95.44 116 LEU B N 1
ATOM 2887 C CA . LEU B 1 116 ? 13.781 -10.102 7.75 1 95.44 116 LEU B CA 1
ATOM 2888 C C . LEU B 1 116 ? 14.789 -8.969 7.867 1 95.44 116 LEU B C 1
ATOM 2890 O O . LEU B 1 116 ? 15.414 -8.578 6.879 1 95.44 116 LEU B O 1
ATOM 2894 N N . SER B 1 117 ? 15.055 -8.555 9.062 1 95.38 117 SER B N 1
ATOM 2895 C CA . SER B 1 117 ? 15.914 -7.402 9.336 1 95.38 117 SER B CA 1
ATOM 2896 C C . SER B 1 117 ? 17.375 -7.812 9.398 1 95.38 117 SER B C 1
ATOM 2898 O O . SER B 1 117 ? 18.266 -6.969 9.266 1 95.38 117 SER B O 1
ATOM 2900 N N . ASN B 1 118 ? 17.625 -9.07 9.648 1 95.19 118 ASN B N 1
ATOM 2901 C CA . ASN B 1 118 ? 19 -9.562 9.766 1 95.19 118 ASN B CA 1
ATOM 2902 C C . ASN B 1 118 ? 19.703 -9.531 8.414 1 95.19 118 ASN B C 1
ATOM 2904 O O . ASN B 1 118 ? 19.25 -10.148 7.449 1 95.19 118 ASN B O 1
ATOM 2908 N N . LYS B 1 119 ? 20.859 -8.906 8.305 1 93.38 119 LYS B N 1
ATOM 2909 C CA . LYS B 1 119 ? 21.594 -8.695 7.066 1 93.38 119 LYS B CA 1
ATOM 2910 C C . LYS B 1 119 ? 22.156 -10.016 6.535 1 93.38 119 LYS B C 1
ATOM 2912 O O . LYS B 1 119 ? 22.531 -10.109 5.363 1 93.38 119 LYS B O 1
ATOM 2917 N N . ASN B 1 120 ? 22.156 -11.055 7.316 1 93.19 120 ASN B N 1
ATOM 2918 C CA . ASN B 1 120 ? 22.828 -12.305 6.965 1 93.19 120 ASN B CA 1
ATOM 2919 C C . ASN B 1 120 ? 21.844 -13.312 6.363 1 93.19 120 ASN B C 1
ATOM 2921 O O . ASN B 1 120 ? 22.234 -14.422 6.004 1 93.19 120 ASN B O 1
ATOM 2925 N N . VAL B 1 121 ? 20.672 -12.945 6.203 1 90.25 121 VAL B N 1
ATOM 2926 C CA . VAL B 1 121 ? 19.703 -13.883 5.652 1 90.25 121 VAL B CA 1
ATOM 2927 C C . VAL B 1 121 ? 19.453 -13.562 4.18 1 90.25 121 VAL B C 1
ATOM 2929 O O . VAL B 1 121 ? 19.594 -12.414 3.758 1 90.25 121 VAL B O 1
ATOM 2932 N N . LYS B 1 122 ? 19.156 -14.523 3.367 1 80.69 122 LYS B N 1
ATOM 2933 C CA . LYS B 1 122 ? 19.016 -14.477 1.915 1 80.69 122 LYS B CA 1
ATOM 2934 C C . LYS B 1 122 ? 18.016 -13.398 1.502 1 80.69 122 LYS B C 1
ATOM 2936 O O . LYS B 1 122 ? 18.234 -12.688 0.521 1 80.69 122 LYS B O 1
ATOM 2941 N N . TYR B 1 123 ? 16.953 -13.188 2.281 1 85.94 123 TYR B N 1
ATOM 2942 C CA . TYR B 1 123 ? 15.914 -12.234 1.906 1 85.94 123 TYR B CA 1
ATOM 2943 C C . TYR B 1 123 ? 15.883 -11.055 2.865 1 85.94 123 TYR B C 1
ATOM 2945 O O . TYR B 1 123 ? 14.812 -10.539 3.195 1 85.94 123 TYR B O 1
ATOM 2953 N N . HIS B 1 124 ? 17.125 -10.688 3.141 1 93.38 124 HIS B N 1
ATOM 2954 C CA . HIS B 1 124 ? 17.219 -9.516 3.998 1 93.38 124 HIS B CA 1
ATOM 2955 C C . HIS B 1 124 ? 16.5 -8.32 3.383 1 93.38 124 HIS B C 1
ATOM 2957 O O . HIS B 1 124 ? 16.656 -8.031 2.195 1 93.38 124 HIS B O 1
ATOM 2963 N N . GLU B 1 125 ? 15.695 -7.672 4.191 1 95.31 125 GLU B N 1
ATOM 2964 C CA . GLU B 1 125 ? 15 -6.441 3.811 1 95.31 125 GLU B CA 1
ATOM 2965 C C . GLU B 1 125 ? 15.719 -5.211 4.367 1 95.31 125 GLU B C 1
ATOM 2967 O O . GLU B 1 125 ? 15.578 -4.887 5.547 1 95.31 125 GLU B O 1
ATOM 2972 N N . PRO B 1 126 ? 16.484 -4.488 3.445 1 95 126 PRO B N 1
ATOM 2973 C CA . PRO B 1 126 ? 17.188 -3.309 3.941 1 95 126 PRO B CA 1
ATOM 2974 C C . PRO B 1 126 ? 16.25 -2.254 4.516 1 95 126 PRO B C 1
ATOM 2976 O O . PRO B 1 126 ? 16.641 -1.486 5.402 1 95 126 PRO B O 1
ATOM 2979 N N . GLU B 1 127 ? 15.031 -2.229 4.055 1 96.44 127 GLU B N 1
ATOM 2980 C CA . GLU B 1 127 ? 14.055 -1.246 4.527 1 96.44 127 GLU B CA 1
ATOM 2981 C C . GLU B 1 127 ? 13.133 -1.849 5.578 1 96.44 127 GLU B C 1
ATOM 2983 O O . GLU B 1 127 ? 11.938 -1.526 5.621 1 96.44 127 GLU B O 1
ATOM 2988 N N . PHE B 1 128 ? 13.688 -2.736 6.375 1 96.81 128 PHE B N 1
ATOM 2989 C CA . PHE B 1 128 ? 12.898 -3.406 7.402 1 96.81 128 PHE B CA 1
ATOM 2990 C C . PHE B 1 128 ? 12.227 -2.391 8.32 1 96.81 128 PHE B C 1
ATOM 2992 O O . PHE B 1 128 ? 11.156 -2.658 8.875 1 96.81 128 PHE B O 1
ATOM 2999 N N . TRP B 1 129 ? 12.797 -1.204 8.469 1 95.94 129 TRP B N 1
ATOM 3000 C CA . TRP B 1 129 ? 12.281 -0.155 9.344 1 95.94 129 TRP B CA 1
ATOM 3001 C C . TRP B 1 129 ? 10.906 0.306 8.883 1 95.94 129 TRP B C 1
ATOM 3003 O O . TRP B 1 129 ? 10.117 0.818 9.68 1 95.94 129 TRP B O 1
ATOM 3013 N N . LYS B 1 130 ? 10.523 0.152 7.664 1 97.31 130 LYS B N 1
ATOM 3014 C CA . LYS B 1 130 ? 9.211 0.54 7.148 1 97.31 130 LYS B CA 1
ATOM 3015 C C . LYS B 1 130 ? 8.117 -0.391 7.668 1 97.31 130 LYS B C 1
ATOM 3017 O O . LYS B 1 130 ? 6.934 -0.06 7.609 1 97.31 130 LYS B O 1
ATOM 3022 N N . PHE B 1 131 ? 8.523 -1.577 8.133 1 97.44 131 PHE B N 1
ATOM 3023 C CA . PHE B 1 131 ? 7.551 -2.617 8.461 1 97.44 131 PHE B CA 1
ATOM 3024 C C . PHE B 1 131 ? 7.445 -2.803 9.969 1 97.44 131 PHE B C 1
ATOM 3026 O O . PHE B 1 131 ? 7.273 -3.926 10.453 1 97.44 131 PHE B O 1
ATOM 3033 N N . GLY B 1 132 ? 7.574 -1.741 10.758 1 92.56 132 GLY B N 1
ATOM 3034 C CA . GLY B 1 132 ? 7.406 -1.818 12.195 1 92.56 132 GLY B CA 1
ATOM 3035 C C . GLY B 1 132 ? 8.672 -2.219 12.93 1 92.56 132 GLY B C 1
ATOM 3036 O O . GLY B 1 132 ? 8.625 -2.641 14.086 1 92.56 132 GLY B O 1
ATOM 3037 N N . GLU B 1 133 ? 9.789 -2.248 12.266 1 89.06 133 GLU B N 1
ATOM 3038 C CA . GLU B 1 133 ? 11.117 -2.457 12.844 1 89.06 133 GLU B CA 1
ATOM 3039 C C . GLU B 1 133 ? 11.383 -3.939 13.086 1 89.06 133 GLU B C 1
ATOM 3041 O O . GLU B 1 133 ? 10.672 -4.797 12.562 1 89.06 133 GLU B O 1
ATOM 3046 N N . GLU B 1 134 ? 12.461 -4.184 13.812 1 89.44 134 GLU B N 1
ATOM 3047 C CA . GLU B 1 134 ? 12.93 -5.543 14.062 1 89.44 134 GLU B CA 1
ATOM 3048 C C . GLU B 1 134 ? 11.945 -6.312 14.938 1 89.44 134 GLU B C 1
ATOM 3050 O O . GLU B 1 134 ? 11.406 -5.766 15.906 1 89.44 134 GLU B O 1
ATOM 3055 N N . GLY B 1 135 ? 11.742 -7.605 14.531 1 91.88 135 GLY B N 1
ATOM 3056 C CA . GLY B 1 135 ? 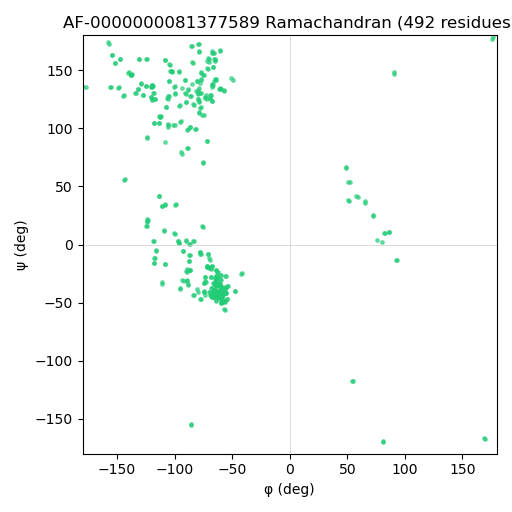10.875 -8.469 15.32 1 91.88 135 GLY B CA 1
ATOM 3057 C C . GLY B 1 135 ? 9.438 -8.461 14.852 1 91.88 135 GLY B C 1
ATOM 3058 O O . GLY B 1 135 ? 8.633 -9.289 15.281 1 91.88 135 GLY B O 1
ATOM 3059 N N . ASN B 1 136 ? 9.062 -7.559 14.039 1 96.62 136 ASN B N 1
ATOM 3060 C CA . ASN B 1 136 ? 7.699 -7.438 13.531 1 96.62 136 ASN B CA 1
ATOM 3061 C C . ASN B 1 136 ? 7.426 -8.438 12.414 1 96.62 136 ASN B C 1
ATOM 3063 O O . ASN B 1 136 ? 8.344 -9.117 11.945 1 96.62 136 ASN B O 1
ATOM 3067 N N . LYS B 1 137 ? 6.16 -8.617 12.07 1 97.5 137 LYS B N 1
ATOM 3068 C CA . LYS B 1 137 ? 5.742 -9.391 10.906 1 97.5 137 LYS B CA 1
ATOM 3069 C C . LYS B 1 137 ? 5.316 -8.477 9.766 1 97.5 137 LYS B C 1
ATOM 3071 O O . LYS B 1 137 ? 4.844 -7.359 10 1 97.5 137 LYS B O 1
ATOM 3076 N N . TYR B 1 138 ? 5.547 -9 8.578 1 97.75 138 TYR B N 1
ATOM 3077 C CA . TYR B 1 138 ? 5 -8.297 7.43 1 97.75 138 TYR B CA 1
ATOM 3078 C C . TYR B 1 138 ? 3.475 -8.312 7.453 1 97.75 138 TYR B C 1
ATOM 3080 O O . TYR B 1 138 ? 2.867 -9.141 8.133 1 97.75 138 TYR B O 1
ATOM 3088 N N . PHE B 1 139 ? 2.844 -7.355 6.742 1 97.56 139 PHE B N 1
ATOM 3089 C CA . PHE B 1 139 ? 1.403 -7.406 6.52 1 97.56 139 PHE B CA 1
ATOM 3090 C C . PHE B 1 139 ? 1.019 -8.672 5.762 1 97.56 139 PHE B C 1
ATOM 3092 O O . PHE B 1 139 ? 1.881 -9.359 5.211 1 97.56 139 PHE B O 1
ATOM 3099 N N . ARG B 1 140 ? -0.241 -8.977 5.734 1 97.38 140 ARG B N 1
ATOM 3100 C CA . ARG B 1 140 ? -0.76 -10.172 5.086 1 97.38 140 ARG B CA 1
ATOM 3101 C C . ARG B 1 140 ? -0.613 -10.086 3.57 1 97.38 140 ARG B C 1
ATOM 3103 O O . ARG B 1 140 ? -1.024 -9.102 2.957 1 97.38 140 ARG B O 1
ATOM 3110 N N . HIS B 1 141 ? -0.023 -11.125 2.967 1 98.12 141 HIS B N 1
ATOM 3111 C CA . HIS B 1 141 ? 0.169 -11.203 1.523 1 98.12 141 HIS B CA 1
ATOM 3112 C C . HIS B 1 141 ? 0.258 -12.648 1.057 1 98.12 141 HIS B C 1
ATOM 3114 O O . HIS B 1 141 ? 0.437 -13.555 1.871 1 98.12 141 HIS B O 1
ATOM 3120 N N . ALA B 1 142 ? 0.093 -12.867 -0.189 1 97.88 142 ALA B N 1
ATOM 3121 C CA . ALA B 1 142 ? 0.14 -14.211 -0.753 1 97.88 142 ALA B CA 1
ATOM 3122 C C . ALA B 1 142 ? 1.576 -14.719 -0.838 1 97.88 142 ALA B C 1
ATOM 3124 O O . ALA B 1 142 ? 2.498 -13.953 -1.118 1 97.88 142 ALA B O 1
ATOM 3125 N N . THR B 1 143 ? 1.72 -15.992 -0.653 1 95.25 143 THR B N 1
ATOM 3126 C CA . THR B 1 143 ? 3.006 -16.609 -0.935 1 95.25 143 THR B CA 1
ATOM 3127 C C . THR B 1 143 ? 3.324 -16.547 -2.426 1 95.25 143 THR B C 1
ATOM 3129 O O . THR B 1 143 ? 2.42 -16.422 -3.254 1 95.25 143 THR B O 1
ATOM 3132 N N . GLY B 1 144 ? 4.531 -16.672 -2.768 1 94.5 144 GLY B N 1
ATOM 3133 C CA . GLY B 1 144 ? 4.988 -16.359 -4.113 1 94.5 144 GLY B CA 1
ATOM 3134 C C . GLY B 1 144 ? 4.855 -17.531 -5.074 1 94.5 144 GLY B C 1
ATOM 3135 O O . GLY B 1 144 ? 5 -17.359 -6.289 1 94.5 144 GLY B O 1
ATOM 3136 N N . GLN B 1 145 ? 4.535 -18.719 -4.578 1 94.94 145 GLN B N 1
ATOM 3137 C CA . GLN B 1 145 ? 4.488 -19.891 -5.438 1 94.94 145 GLN B CA 1
ATOM 3138 C C . GLN B 1 145 ? 3.408 -19.75 -6.504 1 94.94 145 GLN B C 1
ATOM 3140 O O . GLN B 1 145 ? 3.631 -20.094 -7.672 1 94.94 145 GLN B O 1
ATOM 3145 N N . ILE B 1 146 ? 2.266 -19.297 -6.074 1 97.12 146 ILE B N 1
ATOM 3146 C CA . ILE B 1 146 ? 1.164 -19.062 -7 1 97.12 146 ILE B CA 1
ATOM 3147 C C . ILE B 1 146 ? 0.218 -18.016 -6.41 1 97.12 146 ILE B C 1
ATOM 3149 O O . ILE B 1 146 ? -0.069 -18.031 -5.211 1 97.12 146 ILE B O 1
ATOM 3153 N N . TYR B 1 147 ? -0.213 -17.078 -7.16 1 98.38 147 TYR B N 1
ATOM 3154 C CA . TYR B 1 147 ? -1.274 -16.141 -6.793 1 98.38 147 TYR B CA 1
ATOM 3155 C C . TYR B 1 147 ? -2.02 -15.648 -8.023 1 98.38 147 TYR B C 1
ATOM 3157 O O . TYR B 1 147 ? -1.498 -15.711 -9.141 1 98.38 147 TYR B O 1
ATOM 3165 N N . ALA B 1 148 ? -3.23 -15.219 -7.84 1 98.75 148 ALA B N 1
ATOM 3166 C CA . ALA B 1 148 ? -4.109 -14.758 -8.914 1 98.75 148 ALA B CA 1
ATOM 3167 C C . ALA B 1 148 ? -4.617 -13.352 -8.641 1 98.75 148 ALA B C 1
ATOM 3169 O O . ALA B 1 148 ? -4.961 -13.016 -7.5 1 98.75 148 ALA B O 1
ATOM 3170 N N . LEU B 1 149 ? -4.59 -12.555 -9.664 1 98.75 149 LEU B N 1
ATOM 3171 C CA . LEU B 1 149 ? -5.109 -11.195 -9.602 1 98.75 149 LEU B CA 1
ATOM 3172 C C . LEU B 1 149 ? -6.238 -11 -10.609 1 98.75 149 LEU B C 1
ATOM 3174 O O . LEU B 1 149 ? -6.148 -11.469 -11.75 1 98.75 149 LEU B O 1
ATOM 3178 N N . SER B 1 150 ? -7.285 -10.344 -10.219 1 98.62 150 SER B N 1
ATOM 3179 C CA . SER B 1 150 ? -8.312 -9.938 -11.172 1 98.62 150 SER B CA 1
ATOM 3180 C C . SER B 1 150 ? -7.789 -8.883 -12.141 1 98.62 150 SER B C 1
ATOM 3182 O O . SER B 1 150 ? -6.746 -8.273 -11.898 1 98.62 150 SER B O 1
ATOM 3184 N N . LYS B 1 151 ? -8.492 -8.719 -13.141 1 97.75 151 LYS B N 1
ATOM 3185 C CA . LYS B 1 151 ? -8.125 -7.777 -14.195 1 97.75 151 LYS B CA 1
ATOM 3186 C C . LYS B 1 151 ? -7.902 -6.379 -13.625 1 97.75 151 LYS B C 1
ATOM 3188 O O . LYS B 1 151 ? -6.949 -5.695 -14 1 97.75 151 LYS B O 1
ATOM 3193 N N . ASP B 1 152 ? -8.719 -5.949 -12.734 1 97.06 152 ASP B N 1
ATOM 3194 C CA . ASP B 1 152 ? -8.625 -4.617 -12.148 1 97.06 152 ASP B CA 1
ATOM 3195 C C . ASP B 1 152 ? -7.289 -4.426 -11.43 1 97.06 152 ASP B C 1
ATOM 3197 O O . ASP B 1 152 ? -6.629 -3.396 -11.602 1 97.06 152 ASP B O 1
ATOM 3201 N N . LEU B 1 153 ? -6.906 -5.41 -10.719 1 98.44 153 LEU B N 1
ATOM 3202 C CA . LEU B 1 153 ? -5.668 -5.285 -9.953 1 98.44 153 LEU B CA 1
ATOM 3203 C C . LEU B 1 153 ? -4.453 -5.375 -10.875 1 98.44 153 LEU B C 1
ATOM 3205 O O . LEU B 1 153 ? -3.471 -4.652 -10.68 1 98.44 153 LEU B O 1
ATOM 3209 N N . ALA B 1 154 ? -4.52 -6.266 -11.836 1 98.44 154 ALA B N 1
ATOM 3210 C CA . ALA B 1 154 ? -3.438 -6.34 -12.812 1 98.44 154 ALA B CA 1
ATOM 3211 C C . ALA B 1 154 ? -3.295 -5.023 -13.57 1 98.44 154 ALA B C 1
ATOM 3213 O O . ALA B 1 154 ? -2.178 -4.566 -13.836 1 98.44 154 ALA B O 1
ATOM 3214 N N . THR B 1 155 ? -4.383 -4.426 -13.93 1 97.75 155 THR B N 1
ATOM 3215 C CA . THR B 1 155 ? -4.383 -3.143 -14.625 1 97.75 155 THR B CA 1
ATOM 3216 C C . THR B 1 155 ? -3.803 -2.047 -13.734 1 97.75 155 THR B C 1
ATOM 3218 O O . THR B 1 155 ? -3.07 -1.178 -14.211 1 97.75 155 THR B O 1
ATOM 3221 N N . TYR B 1 156 ? -4.172 -2.113 -12.461 1 98.12 156 TYR B N 1
ATOM 3222 C CA . TYR B 1 156 ? -3.584 -1.168 -11.523 1 98.12 156 TYR B CA 1
ATOM 3223 C C . TYR B 1 156 ? -2.062 -1.226 -11.57 1 98.12 156 TYR B C 1
ATOM 3225 O O . TYR B 1 156 ? -1.396 -0.189 -11.594 1 98.12 156 TYR B O 1
ATOM 3233 N N . ILE B 1 157 ? -1.518 -2.445 -11.539 1 98.12 157 ILE B N 1
ATOM 3234 C CA . ILE B 1 157 ? -0.069 -2.607 -11.602 1 98.12 157 ILE B CA 1
ATOM 3235 C C . ILE B 1 157 ? 0.458 -1.989 -12.898 1 98.12 157 ILE B C 1
ATOM 3237 O O . ILE B 1 157 ? 1.457 -1.266 -12.883 1 98.12 157 ILE B O 1
ATOM 3241 N N . SER B 1 158 ? -0.22 -2.248 -13.961 1 97.12 158 SER B N 1
ATOM 3242 C CA . SER B 1 158 ? 0.2 -1.744 -15.258 1 97.12 158 SER B CA 1
ATOM 3243 C C . SER B 1 158 ? 0.218 -0.22 -15.281 1 97.12 158 SER B C 1
ATOM 3245 O O . SER B 1 158 ? 1.197 0.387 -15.727 1 97.12 158 SER B O 1
ATOM 3247 N N . ILE B 1 159 ? -0.79 0.402 -14.773 1 95.88 159 ILE B N 1
ATOM 3248 C CA . ILE B 1 159 ? -0.948 1.852 -14.812 1 95.88 159 ILE B CA 1
ATOM 3249 C C . ILE B 1 159 ? 0.082 2.51 -13.898 1 95.88 159 ILE B C 1
ATOM 3251 O O . ILE B 1 159 ? 0.684 3.523 -14.258 1 95.88 159 ILE B O 1
ATOM 3255 N N . ASN B 1 160 ? 0.312 1.946 -12.758 1 96.62 160 ASN B N 1
ATOM 3256 C CA . ASN B 1 160 ? 1.14 2.592 -11.75 1 96.62 160 ASN B CA 1
ATOM 3257 C C . ASN B 1 160 ? 2.559 2.029 -11.742 1 96.62 160 ASN B C 1
ATOM 3259 O O . ASN B 1 160 ? 3.35 2.338 -10.844 1 96.62 160 ASN B O 1
ATOM 3263 N N . GLN B 1 161 ? 2.896 1.238 -12.703 1 94.81 161 GLN B N 1
ATOM 3264 C CA . GLN B 1 161 ? 4.168 0.526 -12.797 1 94.81 161 GLN B CA 1
ATOM 3265 C C . GLN B 1 161 ? 5.344 1.458 -12.516 1 94.81 161 GLN B C 1
ATOM 3267 O O . GLN B 1 161 ? 6.254 1.106 -11.766 1 94.81 161 GLN B O 1
ATOM 3272 N N . PRO B 1 162 ? 5.383 2.695 -12.961 1 93.94 162 PRO B N 1
ATOM 3273 C CA . PRO B 1 162 ? 6.559 3.549 -12.781 1 93.94 162 PRO B CA 1
ATOM 3274 C C . PRO B 1 162 ? 6.777 3.961 -11.328 1 93.94 162 PRO B C 1
ATOM 3276 O O . PRO B 1 162 ? 7.898 4.316 -10.945 1 93.94 162 PRO B O 1
ATOM 3279 N N . ILE B 1 163 ? 5.73 3.867 -10.523 1 96.69 163 ILE B N 1
ATOM 3280 C CA . ILE B 1 163 ? 5.898 4.422 -9.188 1 96.69 163 ILE B CA 1
ATOM 3281 C C . ILE B 1 163 ? 5.727 3.316 -8.148 1 96.69 163 ILE B C 1
ATOM 3283 O O . ILE B 1 163 ? 5.77 3.578 -6.941 1 96.69 163 ILE B O 1
ATOM 3287 N N . LEU B 1 164 ? 5.523 2.086 -8.539 1 97.56 164 LEU B N 1
ATOM 3288 C CA . LEU B 1 164 ? 5.438 0.976 -7.602 1 97.56 164 LEU B CA 1
ATOM 3289 C C . LEU B 1 164 ? 6.809 0.626 -7.043 1 97.56 164 LEU B C 1
ATOM 3291 O O . LEU B 1 164 ? 7.762 0.431 -7.801 1 97.56 164 LEU B O 1
ATOM 3295 N N . HIS B 1 165 ? 6.887 0.582 -5.746 1 97.56 165 HIS B N 1
ATOM 3296 C CA . HIS B 1 165 ? 8.148 0.303 -5.066 1 97.56 165 HIS B CA 1
ATOM 3297 C C . HIS B 1 165 ? 8.484 -1.185 -5.117 1 97.56 165 HIS B C 1
ATOM 3299 O O . HIS B 1 165 ? 7.582 -2.027 -5.125 1 97.56 165 HIS B O 1
ATOM 3305 N N . LYS B 1 166 ? 9.812 -1.518 -5.156 1 96.25 166 LYS B N 1
ATOM 3306 C CA . LYS B 1 166 ? 10.281 -2.898 -5.141 1 96.25 166 LYS B CA 1
ATOM 3307 C C . LYS B 1 166 ? 11.039 -3.211 -3.852 1 96.25 166 LYS B C 1
ATOM 3309 O O . LYS B 1 166 ? 12.18 -2.77 -3.67 1 96.25 166 LYS B O 1
ATOM 3314 N N . PHE B 1 167 ? 10.414 -3.908 -2.98 1 96.12 167 PHE B N 1
ATOM 3315 C CA . PHE B 1 167 ? 11.102 -4.414 -1.799 1 96.12 167 PHE B CA 1
ATOM 3316 C C . PHE B 1 167 ? 11.914 -5.66 -2.137 1 96.12 167 PHE B C 1
ATOM 3318 O O . PHE B 1 167 ? 11.836 -6.172 -3.256 1 96.12 167 PHE B O 1
ATOM 3325 N N . ALA B 1 168 ? 12.703 -6.125 -1.195 1 93.25 168 ALA B N 1
ATOM 3326 C CA . ALA B 1 168 ? 13.594 -7.262 -1.43 1 93.25 168 ALA B CA 1
ATOM 3327 C C . ALA B 1 168 ? 12.797 -8.523 -1.762 1 93.25 168 ALA B C 1
ATOM 3329 O O . ALA B 1 168 ? 13.18 -9.289 -2.65 1 93.25 168 ALA B O 1
ATOM 3330 N N . ASN B 1 169 ? 11.773 -8.719 -1.041 1 92.94 169 ASN B N 1
ATOM 3331 C CA . ASN B 1 169 ? 10.906 -9.875 -1.247 1 92.94 169 ASN B CA 1
ATOM 3332 C C . ASN B 1 169 ? 9.789 -9.562 -2.232 1 92.94 169 ASN B C 1
ATOM 3334 O O . ASN B 1 169 ? 9 -8.641 -2.016 1 92.94 169 ASN B O 1
ATOM 3338 N N . GLU B 1 170 ? 9.711 -10.344 -3.299 1 93.81 170 GLU B N 1
ATOM 3339 C CA . GLU B 1 170 ? 8.719 -10.125 -4.348 1 93.81 170 GLU B CA 1
ATOM 3340 C C . GLU B 1 170 ? 7.301 -10.234 -3.801 1 93.81 170 GLU B C 1
ATOM 3342 O O . GLU B 1 170 ? 6.43 -9.438 -4.145 1 93.81 170 GLU B O 1
ATOM 3347 N N . ASP B 1 171 ? 7.047 -11.234 -2.9 1 95.69 171 ASP B N 1
ATOM 3348 C CA . ASP B 1 171 ? 5.723 -11.422 -2.314 1 95.69 171 ASP B CA 1
ATOM 3349 C C . ASP B 1 171 ? 5.285 -10.18 -1.536 1 95.69 171 ASP B C 1
ATOM 3351 O O . ASP B 1 171 ? 4.141 -9.734 -1.661 1 95.69 171 ASP B O 1
ATOM 3355 N N . VAL B 1 172 ? 6.238 -9.688 -0.775 1 96.75 172 VAL B N 1
ATOM 3356 C CA . VAL B 1 172 ? 5.977 -8.516 0.056 1 96.75 172 VAL B CA 1
ATOM 3357 C C . VAL B 1 172 ? 5.707 -7.301 -0.831 1 96.75 172 VAL B C 1
ATOM 3359 O O . VAL B 1 172 ? 4.812 -6.5 -0.546 1 96.75 172 VAL B O 1
ATOM 3362 N N . SER B 1 173 ? 6.469 -7.172 -1.93 1 97.38 173 SER B N 1
ATOM 3363 C CA . SER B 1 173 ? 6.25 -6.078 -2.869 1 97.38 173 SER B CA 1
ATOM 3364 C C . SER B 1 173 ? 4.836 -6.117 -3.439 1 97.38 173 SER B C 1
ATOM 3366 O O . SER B 1 173 ? 4.141 -5.098 -3.457 1 97.38 173 SER B O 1
ATOM 3368 N N . LEU B 1 174 ? 4.461 -7.254 -3.854 1 98.06 174 LEU B N 1
ATOM 3369 C CA . LEU B 1 174 ? 3.125 -7.41 -4.414 1 98.06 174 LEU B CA 1
ATOM 3370 C C . LEU B 1 174 ? 2.059 -7.043 -3.389 1 98.06 174 LEU B C 1
ATOM 3372 O O . LEU B 1 174 ? 1.141 -6.277 -3.686 1 98.06 174 LEU B O 1
ATOM 3376 N N . GLY B 1 175 ? 2.158 -7.578 -2.232 1 98.19 175 GLY B N 1
ATOM 3377 C CA . GLY B 1 175 ? 1.228 -7.238 -1.168 1 98.19 175 GLY B CA 1
ATOM 3378 C C . GLY B 1 175 ? 1.191 -5.754 -0.86 1 98.19 175 GLY B C 1
ATOM 3379 O O . GLY B 1 175 ? 0.123 -5.191 -0.612 1 98.19 175 GLY B O 1
ATOM 3380 N N . ALA B 1 176 ? 2.34 -5.125 -0.863 1 98.38 176 ALA B N 1
ATOM 3381 C CA . ALA B 1 176 ? 2.453 -3.701 -0.558 1 98.38 176 ALA B CA 1
ATOM 3382 C C . ALA B 1 176 ? 1.727 -2.857 -1.602 1 98.38 176 ALA B C 1
ATOM 3384 O O . ALA B 1 176 ? 1.19 -1.794 -1.284 1 98.38 176 ALA B O 1
ATOM 3385 N N . TRP B 1 177 ? 1.705 -3.338 -2.836 1 98.5 177 TRP B N 1
ATOM 3386 C CA . TRP B 1 177 ? 1.039 -2.6 -3.904 1 98.5 177 TRP B CA 1
ATOM 3387 C C . TRP B 1 177 ? -0.47 -2.568 -3.686 1 98.5 177 TRP B C 1
ATOM 3389 O O . TRP B 1 177 ? -1.165 -1.706 -4.227 1 98.5 177 TRP B O 1
ATOM 3399 N N . PHE B 1 178 ? -0.982 -3.5 -2.822 1 98.56 178 PHE B N 1
ATOM 3400 C CA . PHE B 1 178 ? -2.43 -3.668 -2.777 1 98.56 178 PHE B CA 1
ATOM 3401 C C . PHE B 1 178 ? -2.973 -3.33 -1.395 1 98.56 178 PHE B C 1
ATOM 3403 O O . PHE B 1 178 ? -4.176 -3.135 -1.226 1 98.56 178 PHE B O 1
ATOM 3410 N N . ILE B 1 179 ? -2.193 -3.248 -0.344 1 98.31 179 ILE B N 1
ATOM 3411 C CA . ILE B 1 179 ? -2.674 -3.156 1.03 1 98.31 179 ILE B CA 1
ATOM 3412 C C . ILE B 1 179 ? -3.457 -1.859 1.218 1 98.31 179 ILE B C 1
ATOM 3414 O O . ILE B 1 179 ? -4.359 -1.788 2.053 1 98.31 179 ILE B O 1
ATOM 3418 N N . GLY B 1 180 ? -3.166 -0.828 0.452 1 98.25 180 GLY B N 1
ATOM 3419 C CA . GLY B 1 180 ? -3.855 0.448 0.565 1 98.25 180 GLY B CA 1
ATOM 3420 C C . GLY B 1 180 ? -5.082 0.543 -0.32 1 98.25 180 GLY B C 1
ATOM 3421 O O . GLY B 1 180 ? -5.75 1.578 -0.354 1 98.25 180 GLY B O 1
ATOM 3422 N N . LEU B 1 181 ? -5.43 -0.506 -1.012 1 98.5 181 LEU B N 1
ATOM 3423 C CA . LEU B 1 181 ? -6.535 -0.495 -1.961 1 98.5 181 LEU B CA 1
ATOM 3424 C C . LEU B 1 181 ? -7.719 -1.293 -1.425 1 98.5 181 LEU B C 1
ATOM 3426 O O . LEU B 1 181 ? -7.566 -2.098 -0.502 1 98.5 181 LEU B O 1
ATOM 3430 N N . GLU B 1 182 ? -8.891 -0.945 -2.014 1 97.75 182 GLU B N 1
ATOM 3431 C CA . GLU B 1 182 ? -10.062 -1.781 -1.789 1 97.75 182 GLU B CA 1
ATOM 3432 C C . GLU B 1 182 ? -9.945 -3.115 -2.521 1 97.75 182 GLU B C 1
ATOM 3434 O O . GLU B 1 182 ? -10.359 -3.236 -3.676 1 97.75 182 GLU B O 1
ATOM 3439 N N . VAL B 1 183 ? -9.359 -4.102 -1.839 1 97.94 183 VAL B N 1
ATOM 3440 C CA . VAL B 1 183 ? -9.055 -5.398 -2.441 1 97.94 183 VAL B CA 1
ATOM 3441 C C . VAL B 1 183 ? -9.773 -6.504 -1.676 1 97.94 183 VAL B C 1
ATOM 3443 O O . VAL B 1 183 ? -9.859 -6.465 -0.447 1 97.94 183 VAL B O 1
ATOM 3446 N N . GLU B 1 184 ? -10.359 -7.41 -2.412 1 97.44 184 GLU B N 1
ATOM 3447 C CA . GLU B 1 184 ? -10.844 -8.656 -1.827 1 97.44 184 GLU B CA 1
ATOM 3448 C C . GLU B 1 184 ? -9.719 -9.672 -1.676 1 97.44 184 GLU B C 1
ATOM 3450 O O . GLU B 1 184 ? -9.359 -10.359 -2.635 1 97.44 184 GLU B O 1
ATOM 3455 N N . HIS B 1 185 ? -9.195 -9.758 -0.437 1 97.12 185 HIS B N 1
ATOM 3456 C CA . HIS B 1 185 ? -8.18 -10.758 -0.135 1 97.12 185 HIS B CA 1
ATOM 3457 C C . HIS B 1 185 ? -8.805 -12.141 0.047 1 97.12 185 HIS B C 1
ATOM 3459 O O . HIS B 1 185 ? -9.625 -12.344 0.941 1 97.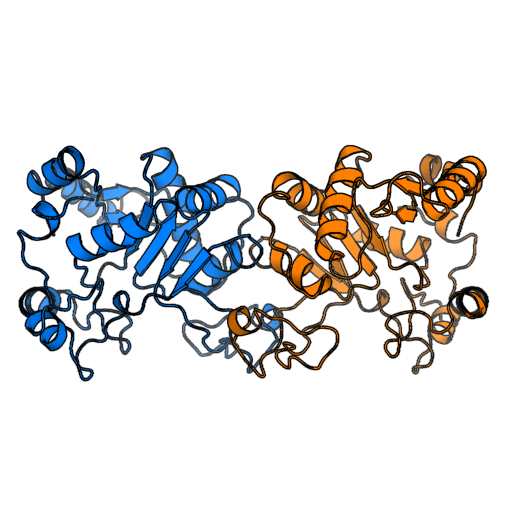12 185 HIS B O 1
ATOM 3465 N N . ILE B 1 186 ? -8.406 -13.008 -0.787 1 97.88 186 ILE B N 1
ATOM 3466 C CA . ILE B 1 186 ? -8.93 -14.367 -0.661 1 97.88 186 ILE B CA 1
ATOM 3467 C C . ILE B 1 186 ? -7.805 -15.32 -0.272 1 97.88 186 ILE B C 1
ATOM 3469 O O . ILE B 1 186 ? -6.898 -15.578 -1.068 1 97.88 186 ILE B O 1
ATOM 3473 N N . ASP B 1 187 ? -7.906 -15.789 0.966 1 97 187 ASP B N 1
ATOM 3474 C CA . ASP B 1 187 ? -6.973 -16.781 1.475 1 97 187 ASP B CA 1
ATOM 3475 C C . ASP B 1 187 ? -7.465 -18.203 1.18 1 97 187 ASP B C 1
ATOM 3477 O O . ASP B 1 187 ? -8.297 -18.734 1.916 1 97 187 ASP B O 1
ATOM 3481 N N . ASP B 1 188 ? -6.938 -18.797 0.126 1 95.62 188 ASP B N 1
ATOM 3482 C CA . ASP B 1 188 ? -7.359 -20.141 -0.263 1 95.62 188 ASP B CA 1
ATOM 3483 C C . ASP B 1 188 ? -6.234 -21.141 -0.052 1 95.62 188 ASP B C 1
ATOM 3485 O O . ASP B 1 188 ? -5.305 -21.219 -0.857 1 95.62 188 ASP B O 1
ATOM 3489 N N . HIS B 1 189 ? -6.352 -22.016 0.889 1 91.62 189 HIS B N 1
ATOM 3490 C CA . HIS B 1 189 ? -5.297 -22.938 1.286 1 91.62 189 HIS B CA 1
ATOM 3491 C C . HIS B 1 189 ? -5.184 -24.094 0.307 1 91.62 189 HIS B C 1
ATOM 3493 O O . HIS B 1 189 ? -4.23 -24.875 0.369 1 91.62 189 HIS B O 1
ATOM 3499 N N . ASN B 1 190 ? -6.105 -24.203 -0.665 1 90.69 190 ASN B N 1
ATOM 3500 C CA . ASN B 1 190 ? -5.945 -25.172 -1.744 1 90.69 190 ASN B CA 1
ATOM 3501 C C . ASN B 1 190 ? -4.82 -24.766 -2.697 1 90.69 190 ASN B C 1
ATOM 3503 O O . ASN B 1 190 ? -4.383 -25.578 -3.521 1 90.69 190 ASN B O 1
ATOM 3507 N N . MET B 1 191 ? -4.293 -23.547 -2.494 1 93.31 191 MET B N 1
ATOM 3508 C CA . MET B 1 191 ? -3.23 -23.047 -3.365 1 93.31 191 MET B CA 1
ATOM 3509 C C . MET B 1 191 ? -1.858 -23.297 -2.748 1 93.31 191 MET B C 1
ATOM 3511 O O . MET B 1 191 ? -0.839 -22.875 -3.299 1 93.31 191 MET B O 1
ATOM 3515 N N . CYS B 1 192 ? -1.816 -23.906 -1.614 1 89.75 192 CYS B N 1
ATOM 3516 C CA . CYS B 1 192 ? -0.529 -24.188 -0.99 1 89.75 192 CYS B CA 1
ATOM 3517 C C . CYS B 1 192 ? -0.55 -25.531 -0.271 1 89.75 192 CYS B C 1
ATOM 3519 O O . CYS B 1 192 ? -0.165 -25.625 0.896 1 89.75 192 CYS B O 1
ATOM 3521 N N . TRP B 1 193 ? -0.883 -26.438 -1.055 1 83.69 193 TRP B N 1
ATOM 3522 C CA . TRP B 1 193 ? -0.869 -27.766 -0.463 1 83.69 193 TRP B CA 1
ATOM 3523 C C . TRP B 1 193 ? 0.556 -28.297 -0.355 1 83.69 193 TRP B C 1
ATOM 3525 O O . TRP B 1 193 ? 1.319 -28.25 -1.323 1 83.69 193 TRP B O 1
ATOM 3535 N N . ILE B 1 194 ? 0.902 -28.781 0.832 1 78.62 194 ILE B N 1
ATOM 3536 C CA . ILE B 1 194 ? 2.273 -29.188 1.111 1 78.62 194 ILE B CA 1
ATOM 3537 C C . ILE B 1 194 ? 2.463 -30.656 0.714 1 78.62 194 ILE B C 1
ATOM 3539 O O . ILE B 1 194 ? 1.634 -31.516 1.045 1 78.62 194 ILE B O 1
ATOM 3543 N N . LEU B 1 195 ? 3.613 -30.719 0.025 1 77.75 195 LEU B N 1
ATOM 3544 C CA . LEU B 1 195 ? 4.031 -32.062 -0.343 1 77.75 195 LEU B CA 1
ATOM 3545 C C . LEU B 1 195 ? 4.68 -32.781 0.842 1 77.75 195 LEU B C 1
ATOM 3547 O O . LEU B 1 195 ? 5.316 -32.125 1.682 1 77.75 195 LEU B O 1
ATOM 3551 N N . ASN B 1 196 ? 4.391 -33.969 1.139 1 64.69 196 ASN B N 1
ATOM 3552 C CA . ASN B 1 196 ? 4.957 -34.844 2.15 1 64.69 196 ASN B CA 1
ATOM 3553 C C . ASN B 1 196 ? 4.406 -34.562 3.539 1 64.69 196 ASN B C 1
ATOM 3555 O O . ASN B 1 196 ? 5.012 -34.906 4.547 1 64.69 196 ASN B O 1
ATOM 3559 N N . GLY B 1 197 ? 3.436 -33.594 3.688 1 59.25 197 GLY B N 1
ATOM 3560 C CA . GLY B 1 197 ? 2.781 -33.406 4.973 1 59.25 197 GLY B CA 1
ATOM 3561 C C . GLY B 1 197 ? 1.408 -34.062 5.043 1 59.25 197 GLY B C 1
ATOM 3562 O O . GLY B 1 197 ? 0.779 -34.312 4.012 1 59.25 197 GLY B O 1
ATOM 3563 N N . PRO B 1 198 ? 1.005 -34.781 6.109 1 55.88 198 PRO B N 1
ATOM 3564 C CA . PRO B 1 198 ? -0.361 -35.281 6.223 1 55.88 198 PRO B CA 1
ATOM 3565 C C . PRO B 1 198 ? -1.405 -34.188 6.32 1 55.88 198 PRO B C 1
ATOM 3567 O O . PRO B 1 198 ? -1.168 -33.156 6.973 1 55.88 198 PRO B O 1
ATOM 3570 N N . PRO B 1 199 ? -2.699 -34.344 5.625 1 58.03 199 PRO B N 1
ATOM 3571 C CA . PRO B 1 199 ? -2.967 -35.25 4.496 1 58.03 199 PRO B CA 1
ATOM 3572 C C . PRO B 1 199 ? -2.311 -34.75 3.201 1 58.03 199 PRO B C 1
ATOM 3574 O O . PRO B 1 199 ? -2.271 -33.562 2.928 1 58.03 199 PRO B O 1
ATOM 3577 N N . ASP B 1 200 ? -1.538 -35.656 2.516 1 64.25 200 ASP B N 1
ATOM 3578 C CA . ASP B 1 200 ? -0.777 -35.344 1.311 1 64.25 200 ASP B CA 1
ATOM 3579 C C . ASP B 1 200 ? -1.702 -35.125 0.112 1 64.25 200 ASP B C 1
ATOM 3581 O O . ASP B 1 200 ? -2.889 -35.469 0.178 1 64.25 200 ASP B O 1
ATOM 3585 N N . CYS B 1 201 ? -1.306 -34.344 -0.791 1 70.75 201 CYS B N 1
ATOM 3586 C CA . CYS B 1 201 ? -2.043 -34.031 -2.008 1 70.75 201 CYS B CA 1
ATOM 3587 C C . CYS B 1 201 ? -2.666 -35.281 -2.613 1 70.75 201 CYS B C 1
ATOM 3589 O O . CYS B 1 201 ? -3.77 -35.219 -3.16 1 70.75 201 CYS B O 1
ATOM 3591 N N . GLU B 1 202 ? -2.033 -36.406 -2.295 1 68.44 202 GLU B N 1
ATOM 3592 C CA . GLU B 1 202 ? -2.537 -37.656 -2.828 1 68.44 202 GLU B CA 1
ATOM 3593 C C . GLU B 1 202 ? -3.828 -38.062 -2.127 1 68.44 202 GLU B C 1
ATOM 3595 O O . GLU B 1 202 ? -4.77 -38.531 -2.773 1 68.44 202 GLU B O 1
ATOM 3600 N N . TRP B 1 203 ? -3.707 -37.875 -0.932 1 65.62 203 TRP B N 1
ATOM 3601 C CA . TRP B 1 203 ? -4.895 -38.219 -0.164 1 65.62 203 TRP B CA 1
ATOM 3602 C C . TRP B 1 203 ? -6.094 -37.375 -0.587 1 65.62 203 TRP B C 1
ATOM 3604 O O . TRP B 1 203 ? -7.199 -37.906 -0.758 1 65.62 203 TRP B O 1
ATOM 3614 N N . LYS B 1 204 ? -5.898 -36.219 -0.775 1 68.44 204 LYS B N 1
ATOM 3615 C CA . LYS B 1 204 ? -6.988 -35.344 -1.19 1 68.44 204 LYS B CA 1
ATOM 3616 C C . LYS B 1 204 ? -7.496 -35.719 -2.582 1 68.44 204 LYS B C 1
ATOM 3618 O O . LYS B 1 204 ? -8.703 -35.719 -2.826 1 68.44 204 LYS B O 1
ATOM 3623 N N . ALA B 1 205 ? -6.594 -36.031 -3.379 1 68.69 205 ALA B N 1
ATOM 3624 C CA . ALA B 1 205 ? -6.977 -36.406 -4.73 1 68.69 205 ALA B CA 1
ATOM 3625 C C . ALA B 1 205 ? -7.816 -37.688 -4.715 1 68.69 205 ALA B C 1
ATOM 3627 O O . ALA B 1 205 ? -8.812 -37.781 -5.438 1 68.69 205 ALA B O 1
ATOM 3628 N N . GLN B 1 206 ? -7.445 -38.5 -3.809 1 69.75 206 GLN B N 1
ATOM 3629 C CA . GLN B 1 206 ? -8.156 -39.781 -3.705 1 69.75 206 GLN B CA 1
ATOM 3630 C C . GLN B 1 206 ? -9.547 -39.594 -3.098 1 69.75 206 GLN B C 1
ATOM 3632 O O . GLN B 1 206 ? -10.484 -40.312 -3.445 1 69.75 206 GLN B O 1
ATOM 3637 N N . ALA B 1 207 ? -9.523 -38.594 -2.254 1 69.5 207 ALA B N 1
ATOM 3638 C CA . ALA B 1 207 ? -10.797 -38.344 -1.583 1 69.5 207 ALA B CA 1
ATOM 3639 C C . ALA B 1 207 ? -11.703 -37.469 -2.443 1 69.5 207 ALA B C 1
ATOM 3641 O O . ALA B 1 207 ? -12.812 -37.125 -2.037 1 69.5 207 ALA B O 1
ATOM 3642 N N . GLY B 1 208 ? -11.211 -37.188 -3.574 1 67.44 208 GLY B N 1
ATOM 3643 C CA . GLY B 1 208 ? -12 -36.344 -4.469 1 67.44 208 GLY B CA 1
ATOM 3644 C C . GLY B 1 208 ? -11.875 -34.875 -4.168 1 67.44 208 GLY B C 1
ATOM 3645 O O . GLY B 1 208 ? -12.672 -34.062 -4.648 1 67.44 208 GLY B O 1
ATOM 3646 N N . ASN B 1 209 ? -10.922 -34.625 -3.303 1 71.5 209 ASN B N 1
ATOM 3647 C CA . ASN B 1 209 ? -10.68 -33.219 -2.955 1 71.5 209 ASN B CA 1
ATOM 3648 C C . ASN B 1 209 ? -9.375 -32.719 -3.553 1 71.5 209 ASN B C 1
ATOM 3650 O O . ASN B 1 209 ? -8.32 -32.781 -2.916 1 71.5 209 ASN B O 1
ATOM 3654 N N . VAL B 1 210 ? -9.383 -32.188 -4.797 1 74.94 210 VAL B N 1
ATOM 3655 C CA . VAL B 1 210 ? -8.148 -31.812 -5.488 1 74.94 210 VAL B CA 1
ATOM 3656 C C . VAL B 1 210 ? -7.719 -30.406 -5.074 1 74.94 210 VAL B C 1
ATOM 3658 O O . VAL B 1 210 ? -8.562 -29.547 -4.84 1 74.94 210 VAL B O 1
ATOM 3661 N N . CYS B 1 211 ? -6.457 -30.438 -4.902 1 86.88 211 CYS B N 1
ATOM 3662 C CA . CYS B 1 211 ? -5.852 -29.156 -4.566 1 86.88 211 CYS B CA 1
ATOM 3663 C C . CYS B 1 211 ? -5.543 -28.344 -5.824 1 86.88 211 CYS B C 1
ATOM 3665 O O . CYS B 1 211 ? -5.469 -28.906 -6.918 1 86.88 211 CYS B O 1
ATOM 3667 N N . ILE B 1 212 ? -5.449 -27.094 -5.676 1 92.19 212 ILE B N 1
ATOM 3668 C CA . ILE B 1 212 ? -5.113 -26.219 -6.793 1 92.19 212 ILE B CA 1
ATOM 3669 C C . ILE B 1 212 ? -3.617 -26.297 -7.082 1 92.19 212 ILE B C 1
ATOM 3671 O O . ILE B 1 212 ? -3.209 -26.484 -8.234 1 92.19 212 ILE B O 1
ATOM 3675 N N . ALA B 1 213 ? -2.814 -26.203 -6.035 1 93.25 213 ALA B N 1
ATOM 3676 C CA . ALA B 1 213 ? -1.363 -26.234 -6.195 1 93.25 213 ALA B CA 1
ATOM 3677 C C . ALA B 1 213 ? -0.702 -27.031 -5.078 1 93.25 213 ALA B C 1
ATOM 3679 O O . ALA B 1 213 ? -1.21 -27.078 -3.957 1 93.25 213 ALA B O 1
ATOM 3680 N N . SER B 1 214 ? 0.405 -27.656 -5.469 1 90.19 214 SER B N 1
ATOM 3681 C CA . SER B 1 214 ? 1.159 -28.469 -4.52 1 90.19 214 SER B CA 1
ATOM 3682 C C . SER B 1 214 ? 2.652 -28.172 -4.605 1 90.19 214 SER B C 1
ATOM 3684 O O . SER B 1 214 ? 3.211 -28.078 -5.699 1 90.19 214 SER B O 1
ATOM 3686 N N . PHE B 1 215 ? 3.299 -27.922 -3.43 1 88.81 215 PHE B N 1
ATOM 3687 C CA . PHE B 1 215 ? 4.738 -27.703 -3.354 1 88.81 215 PHE B CA 1
ATOM 3688 C C . PHE B 1 215 ? 5.258 -28 -1.952 1 88.81 215 PHE B C 1
ATOM 3690 O O . PHE B 1 215 ? 4.496 -28.422 -1.08 1 88.81 215 PHE B O 1
ATOM 3697 N N . ASP B 1 216 ? 6.559 -27.969 -1.865 1 86.12 216 ASP B N 1
ATOM 3698 C CA . ASP B 1 216 ? 7.246 -28.172 -0.596 1 86.12 216 ASP B CA 1
ATOM 3699 C C . ASP B 1 216 ? 7.777 -26.859 -0.036 1 86.12 216 ASP B C 1
ATOM 3701 O O . ASP B 1 216 ? 8.562 -26.172 -0.692 1 86.12 216 ASP B O 1
ATOM 3705 N N . TRP B 1 217 ? 7.418 -26.578 1.259 1 83.5 217 TRP B N 1
ATOM 3706 C CA . TRP B 1 217 ? 7.832 -25.312 1.873 1 83.5 217 TRP B CA 1
ATOM 3707 C C . TRP B 1 217 ? 9.344 -25.297 2.09 1 83.5 217 TRP B C 1
ATOM 3709 O O . TRP B 1 217 ? 9.961 -24.219 2.053 1 83.5 217 TRP B O 1
ATOM 3719 N N . SER B 1 218 ? 9.898 -26.453 2.268 1 85.12 218 SER B N 1
ATOM 3720 C CA . SER B 1 218 ? 11.312 -26.531 2.598 1 85.12 218 SER B CA 1
ATOM 3721 C C . SER B 1 218 ? 12.172 -25.984 1.461 1 85.12 218 SER B C 1
ATOM 3723 O O . SER B 1 218 ? 13.258 -25.453 1.697 1 85.12 218 SER B O 1
ATOM 3725 N N . CYS B 1 219 ? 11.695 -26.109 0.253 1 86.81 219 CYS B N 1
ATOM 3726 C CA . CYS B 1 219 ? 12.453 -25.578 -0.875 1 86.81 219 CYS B CA 1
ATOM 3727 C C . CYS B 1 219 ? 11.609 -24.609 -1.687 1 86.81 219 CYS B C 1
ATOM 3729 O O . CYS B 1 219 ? 11.945 -24.297 -2.83 1 86.81 219 CYS B O 1
ATOM 3731 N N . SER B 1 220 ? 10.484 -24.125 -1.121 1 84.25 220 SER B N 1
ATOM 3732 C CA . SER B 1 220 ? 9.594 -23.156 -1.735 1 84.25 220 SER B CA 1
ATOM 3733 C C . SER B 1 220 ? 9.203 -23.562 -3.146 1 84.25 220 SER B C 1
ATOM 3735 O O . SER B 1 220 ? 9.227 -22.75 -4.07 1 84.25 220 SER B O 1
ATOM 3737 N N . GLY B 1 221 ? 8.992 -24.828 -3.387 1 89.62 221 GLY B N 1
ATOM 3738 C CA . GLY B 1 221 ? 8.633 -25.484 -4.633 1 89.62 221 GLY B CA 1
ATOM 3739 C C . GLY B 1 221 ? 8.734 -27 -4.562 1 89.62 221 GLY B C 1
ATOM 3740 O O . GLY B 1 221 ? 8.664 -27.578 -3.479 1 89.62 221 GLY B O 1
ATOM 3741 N N . ILE B 1 222 ? 8.695 -27.625 -5.695 1 88.5 222 ILE B N 1
ATOM 3742 C CA . ILE B 1 222 ? 9.016 -29.047 -5.738 1 88.5 222 ILE B CA 1
ATOM 3743 C C . ILE B 1 222 ? 10.531 -29.234 -5.707 1 88.5 222 ILE B C 1
ATOM 3745 O O . ILE B 1 222 ? 11.242 -28.781 -6.609 1 88.5 222 ILE B O 1
ATOM 3749 N N . CYS B 1 223 ? 10.938 -29.844 -4.559 1 89.06 223 CYS B N 1
ATOM 3750 C CA . CYS B 1 223 ? 12.367 -30.109 -4.461 1 89.06 223 CYS B CA 1
ATOM 3751 C C . CYS B 1 223 ? 12.82 -31.047 -5.582 1 89.06 223 CYS B C 1
ATOM 3753 O O . CYS B 1 223 ? 12.211 -32.094 -5.816 1 89.06 223 CYS B O 1
ATOM 3755 N N . LYS B 1 224 ? 13.984 -30.734 -6.305 1 90.44 224 LYS B N 1
ATOM 3756 C CA . LYS B 1 224 ? 14.445 -31.484 -7.473 1 90.44 224 LYS B CA 1
ATOM 3757 C C . LYS B 1 224 ? 13.328 -31.625 -8.5 1 90.44 224 LYS B C 1
ATOM 3759 O O . LYS B 1 224 ? 13.031 -32.719 -8.953 1 90.44 224 LYS B O 1
ATOM 3764 N N . SER B 1 225 ? 12.766 -30.516 -8.867 1 89.69 225 SER B N 1
ATOM 3765 C CA . SER B 1 225 ? 11.531 -30.438 -9.625 1 89.69 225 SER B CA 1
ATOM 3766 C C . SER B 1 225 ? 11.648 -31.156 -10.961 1 89.69 225 SER B C 1
ATOM 3768 O O . SER B 1 225 ? 10.703 -31.812 -11.414 1 89.69 225 SER B O 1
ATOM 3770 N N . VAL B 1 226 ? 12.766 -31.125 -11.656 1 89.38 226 VAL B N 1
ATOM 3771 C CA . VAL B 1 226 ? 12.938 -31.781 -12.945 1 89.38 226 VAL B CA 1
ATOM 3772 C C . VAL B 1 226 ? 12.719 -33.281 -12.797 1 89.38 226 VAL B C 1
ATOM 3774 O O . VAL B 1 226 ? 12.078 -33.906 -13.641 1 89.38 226 VAL B O 1
ATOM 3777 N N . GLU B 1 227 ? 13.086 -33.812 -11.68 1 91.06 227 GLU B N 1
ATOM 3778 C CA . GLU B 1 227 ? 13.008 -35.25 -11.445 1 91.06 227 GLU B CA 1
ATOM 3779 C C . GLU B 1 227 ? 11.656 -35.625 -10.859 1 91.06 227 GLU B C 1
ATOM 3781 O O . GLU B 1 227 ? 11.141 -36.719 -11.133 1 91.06 227 GLU B O 1
ATOM 3786 N N . LYS B 1 228 ? 11.102 -34.75 -10.133 1 90.31 228 LYS B N 1
ATOM 3787 C CA . LYS B 1 228 ? 10.031 -35.188 -9.25 1 90.31 228 LYS B CA 1
ATOM 3788 C C . LYS B 1 228 ? 8.672 -34.688 -9.734 1 90.31 228 LYS B C 1
ATOM 3790 O O . LYS B 1 228 ? 7.629 -35.188 -9.305 1 90.31 228 LYS B O 1
ATOM 3795 N N . ILE B 1 229 ? 8.617 -33.75 -10.57 1 90.25 229 ILE B N 1
ATOM 3796 C CA . ILE B 1 229 ? 7.367 -33.094 -10.898 1 90.25 229 ILE B CA 1
ATOM 3797 C C . ILE B 1 229 ? 6.422 -34.062 -11.586 1 90.25 229 ILE B C 1
ATOM 3799 O O . ILE B 1 229 ? 5.203 -34 -11.398 1 90.25 229 ILE B O 1
ATOM 3803 N N . LYS B 1 230 ? 6.934 -35 -12.359 1 88.69 230 LYS B N 1
ATOM 3804 C CA . LYS B 1 230 ? 6.086 -36 -13.008 1 88.69 230 LYS B CA 1
ATOM 3805 C C . LYS B 1 230 ? 5.43 -36.906 -11.984 1 88.69 230 LYS B C 1
ATOM 3807 O O . LYS B 1 230 ? 4.25 -37.25 -12.109 1 88.69 230 LYS B O 1
ATOM 3812 N N . ASP B 1 231 ? 6.23 -37.281 -11.078 1 88.44 231 ASP B N 1
ATOM 3813 C CA . ASP B 1 231 ? 5.707 -38.125 -10.016 1 88.44 231 ASP B CA 1
ATOM 3814 C C . ASP B 1 231 ? 4.625 -37.406 -9.219 1 88.44 231 ASP B C 1
ATOM 3816 O O . ASP B 1 231 ? 3.586 -38 -8.898 1 88.44 231 ASP B O 1
ATOM 3820 N N . VAL B 1 232 ? 4.852 -36.156 -8.875 1 87.88 232 VAL B N 1
ATOM 3821 C CA . VAL B 1 232 ? 3.877 -35.344 -8.141 1 87.88 232 VAL B CA 1
ATOM 3822 C C . VAL B 1 232 ? 2.588 -35.219 -8.953 1 87.88 232 VAL B C 1
ATOM 3824 O O . VAL B 1 232 ? 1.49 -35.344 -8.406 1 87.88 232 VAL B O 1
ATOM 3827 N N . HIS B 1 233 ? 2.67 -35.031 -10.234 1 88.25 233 HIS B N 1
ATOM 3828 C CA . HIS B 1 233 ? 1.509 -34.906 -11.109 1 88.25 233 HIS B CA 1
ATOM 3829 C C . HIS B 1 233 ? 0.703 -36.219 -11.117 1 88.25 233 HIS B C 1
ATOM 3831 O O . HIS B 1 233 ? -0.53 -36.188 -11.133 1 88.25 233 HIS B O 1
ATOM 3837 N N . GLU B 1 234 ? 1.356 -37.312 -11.164 1 85.88 234 GLU B N 1
ATOM 3838 C CA . GLU B 1 234 ? 0.678 -38.594 -11.18 1 85.88 234 GLU B CA 1
ATOM 3839 C C . GLU B 1 234 ? -0.093 -38.844 -9.883 1 85.88 234 GLU B C 1
ATOM 3841 O O . GLU B 1 234 ? -1.202 -39.375 -9.898 1 85.88 234 GLU B O 1
ATOM 3846 N N . ARG B 1 235 ? 0.458 -38.375 -8.805 1 83.94 235 ARG B N 1
ATOM 3847 C CA . ARG B 1 235 ? -0.109 -38.656 -7.484 1 83.94 235 ARG B CA 1
ATOM 3848 C C . ARG B 1 235 ? -1.156 -37.625 -7.109 1 83.94 235 ARG B C 1
ATOM 3850 O O . ARG B 1 235 ? -2.158 -37.938 -6.469 1 83.94 235 ARG B O 1
ATOM 3857 N N . CYS B 1 236 ? -0.94 -36.344 -7.555 1 85.31 236 CYS B N 1
ATOM 3858 C CA . CYS B 1 236 ? -1.74 -35.25 -7.023 1 85.31 236 CYS B CA 1
ATOM 3859 C C . CYS B 1 236 ? -2.57 -34.625 -8.125 1 85.31 236 CYS B C 1
ATOM 3861 O O . CYS B 1 236 ? -3.381 -33.719 -7.852 1 85.31 236 CYS B O 1
ATOM 3863 N N . GLY B 1 237 ? -2.408 -35 -9.289 1 87.38 237 GLY B N 1
ATOM 3864 C CA . GLY B 1 237 ? -3.057 -34.375 -10.422 1 87.38 237 GLY B CA 1
ATOM 3865 C C . GLY B 1 237 ? -4.551 -34.625 -10.477 1 87.38 237 GLY B C 1
ATOM 3866 O O . GLY B 1 237 ? -5.039 -35.594 -9.891 1 87.38 237 GLY B O 1
ATOM 3867 N N . GLU B 1 238 ? -5.266 -33.781 -11.148 1 86.56 238 GLU B N 1
ATOM 3868 C CA . GLU B 1 238 ? -6.711 -33.875 -11.312 1 86.56 238 GLU B CA 1
ATOM 3869 C C . GLU B 1 238 ? -7.062 -34.75 -12.516 1 86.56 238 GLU B C 1
ATOM 3871 O O . GLU B 1 238 ? -8.234 -35.031 -12.773 1 86.56 238 GLU B O 1
ATOM 3876 N N . GLY B 1 239 ? -6.105 -35.25 -13.172 1 82.5 239 GLY B N 1
ATOM 3877 C CA . GLY B 1 239 ? -6.332 -36 -14.398 1 82.5 239 GLY B CA 1
ATOM 3878 C C . GLY B 1 239 ? -6.309 -35.125 -15.641 1 82.5 239 GLY B C 1
ATOM 3879 O O . GLY B 1 239 ? -6.723 -33.938 -15.602 1 82.5 239 GLY B O 1
ATOM 3880 N N . ASP B 1 240 ? -5.863 -35.594 -16.75 1 77.69 240 ASP B N 1
ATOM 3881 C CA . ASP B 1 240 ? -5.625 -34.812 -17.984 1 77.69 240 ASP B CA 1
ATOM 3882 C C . ASP B 1 240 ? -6.938 -34.344 -18.578 1 77.69 240 ASP B C 1
ATOM 3884 O O . ASP B 1 240 ? -6.957 -33.312 -19.297 1 77.69 240 ASP B O 1
ATOM 3888 N N . GLY B 1 241 ? -7.996 -34.969 -18.219 1 78.5 241 GLY B N 1
ATOM 3889 C CA . GLY B 1 241 ? -9.273 -34.594 -18.797 1 78.5 241 GLY B CA 1
ATOM 3890 C C . GLY B 1 241 ? -10.023 -33.562 -17.969 1 78.5 241 GLY B C 1
ATOM 3891 O O . GLY B 1 241 ? -11 -32.969 -18.438 1 78.5 241 GLY B O 1
ATOM 3892 N N . ALA B 1 242 ? -9.531 -33.219 -16.844 1 80.94 242 ALA B N 1
ATOM 3893 C CA . ALA B 1 242 ? -10.297 -32.406 -15.891 1 80.94 242 ALA B CA 1
ATOM 3894 C C . ALA B 1 242 ? -10.516 -31 -16.422 1 80.94 242 ALA B C 1
ATOM 3896 O O . ALA B 1 242 ? -11.617 -30.453 -16.328 1 80.94 242 ALA B O 1
ATOM 3897 N N . VAL B 1 243 ? -9.508 -30.406 -16.938 1 81.5 243 VAL B N 1
ATOM 3898 C CA . VAL B 1 243 ? -9.586 -29.016 -17.406 1 81.5 243 VAL B CA 1
ATOM 3899 C C . VAL B 1 243 ? -10.578 -28.922 -18.562 1 81.5 243 VAL B C 1
ATOM 3901 O O . VAL B 1 243 ? -11.203 -27.875 -18.766 1 81.5 243 VAL B O 1
ATOM 3904 N N . TRP B 1 244 ? -10.844 -29.984 -19.219 1 81.69 244 TRP B N 1
ATOM 3905 C CA . TRP B 1 244 ? -11.727 -29.984 -20.375 1 81.69 244 TRP B CA 1
ATOM 3906 C C . TRP B 1 244 ? -13.172 -30.219 -19.969 1 81.69 244 TRP B C 1
ATOM 3908 O O . TRP B 1 244 ? -14.102 -29.875 -20.703 1 81.69 244 TRP B O 1
ATOM 3918 N N . SER B 1 245 ? -13.32 -30.828 -18.859 1 77.62 245 SER B N 1
ATOM 3919 C CA . SER B 1 245 ? -14.656 -31.203 -18.422 1 77.62 245 SER B CA 1
ATOM 3920 C C . SER B 1 245 ? -15.328 -30.078 -17.641 1 77.62 245 SER B C 1
ATOM 3922 O O . SER B 1 245 ? -16.562 -30.031 -17.547 1 77.62 245 SER B O 1
ATOM 3924 N N . HIS B 1 246 ? -14.5 -29.297 -17.172 1 69.25 246 HIS B N 1
ATOM 3925 C CA . HIS B 1 246 ? -15.07 -28.234 -16.344 1 69.25 246 HIS B CA 1
ATOM 3926 C C . HIS B 1 246 ? -15.641 -27.125 -17.188 1 69.25 246 HIS B C 1
ATOM 3928 O O . HIS B 1 246 ? -15.117 -26.828 -18.266 1 69.25 246 HIS B O 1
ATOM 3934 N N . LEU B 1 247 ? -16.891 -26.703 -16.828 1 67.12 247 LEU B N 1
ATOM 3935 C CA . LEU B 1 247 ? -17.516 -25.516 -17.406 1 67.12 247 LEU B CA 1
ATOM 3936 C C . LEU B 1 247 ? -17.297 -24.297 -16.516 1 67.12 247 LEU B C 1
ATOM 3938 O O . LEU B 1 247 ? -17.531 -24.359 -15.305 1 67.12 247 LEU B O 1
ATOM 3942 N N . PHE B 1 248 ? -16.406 -23.438 -16.953 1 68.94 248 PHE B N 1
ATOM 3943 C CA . PHE B 1 248 ? -16.281 -22.203 -16.188 1 68.94 248 PHE B CA 1
ATOM 3944 C C . PHE B 1 248 ? -16.562 -20.984 -17.062 1 68.94 248 PHE B C 1
ATOM 3946 O O . PHE B 1 248 ? -16.469 -21.062 -18.297 1 68.94 248 PHE B O 1
#

Secondary structure (DSSP, 8-state):
---THHHHHHHHHH-----EEEEE-SSTT-HHHHHHHHHHHHH--EEEEEEE--GGGHHHHHHHHHHHHHHH---SEEEEE-TT-EE-HHHHHHHHHTTTTSSSEEEEEEE-PBP---TTSTT--TTGGGGTSTTPBPPPEEEEEEEEEEHHHHHHHHHHGGGB---SSHHHHHHHHHTTB--EEEE-GGG-EETTSSSPHHHHHHTT---SEEEBGGGTB-TTHHHHHHHHHHHH---TTHHHH---/---THHHHHHHHHH-----EEEEE-SSTT-HHHHHHHHHHHHH--EEEEEEE--GGGHHHHHHHHHHHHHHH---SEEEEE-TT-EE-HHHHHHHHHTTTTSSSEEEEEEE-PBP---TTSTT--TTGGGGTSTTPBPPPEEEEEEEEEEHHHHHHHHHHGGGB---SSHHHHHHHHHTTB--EEEE-GGG-EETTSSSPHHHHHHTT---SEEEBGGGTB-TTHHHHHHHHHHHH---TTHHHH---

InterPro domains:
  IPR002659 Glycosyl transferase, family 31 [PF01762] (11-188)
  IPR002659 Glycosyl transferase, family 31 [PTHR11214] (17-191)

Foldseek 3Di:
DDFDPRQVCCCVPVVDQAAAEDEAAPDPPDPVVVVVVVVCVVTVRHDYFPDHDDLQCVLVSVLRVLLSDLVPDDDFKDKDADPQKAFAPLVVVVVVVVCSPPPWEKEAAKDWAAQQCDPPDPQHWVVSVVQVDHPHTQPIWHQRRMIMTGSVLSVLSNVCVVPQDDTSDNRSSSCVSPVPDPHHYHNDCLREAEDPDPVHLLVCLVVVHARGIYAHPVVSGPDVSVPCVVVCCVRNYNDPCSNVPDDD/DDFDPRQVCCCVPVVDQAAAEDEAAPDPPDPVVVVVVVVCVVTVRHDYFPDHDDLQCVLVSVLRVLLSDLVPDDDFKDKDADPQKDFAPLVVSVVVVVCSPPPWEKEAAKDWAAQQCDPPDPQHWVVSVVQVDHPHTQPIWHQRRMIMTGSVLSVLSNVCVVPQDDTSDNRSSSCVSPVPDPHDYHNDCLREAEDPDPVHLLVCLVVVRARGIYAHPVVSGPDVRVPCVVVCCVRNYNDPCSNVPDDD

Organism: Iris pallida (NCBI:txid29817)

Sequence (496 aa):
MPQGDALQKLEHEKGIVIRFMIGHSAISNSILDRAIDSEEAQHNDFLRLEHVEGYHELSAKTKIFFATAVAKWDAEFYVKVDDDVHVNLGMLAATLARHRSKPRVYMGCMKSGPVLSNKNVKYHEPEFWKFGEEGNKYFRHATGQIYALSKDLATYISINQPILHKFANEDVSLGAWFIGLEVEHIDDHNMCWILNGPPDCEWKAQAGNVCIASFDWSCSGICKSVEKIKDVHERCGEGDGAVWSHLFMPQGDALQKLEHEKGIVIRFMIGHSAISNSILDRAIDSEEAQHNDFLRLEHVEGYHELSAKTKIFFATAVAKWDAEFYVKVDDDVHVNLGMLAATLARHRSKPRVYMGCMKSGPVLSNKNVKYHEPEFWKFGEEGNKYFRHATGQIYALSKDLATYISINQPILHKFANEDVSLGAWFIGLEVEHIDDHNMCWILNGPPDCEWKAQAGNVCIASFDWSCSGICKSVEKIKDVHERCGEGDGAVWSHLF